Protein AF-A0A842WWB3-F1 (afdb_monomer)

Secondary structure (DSSP, 8-state):
---------TT--EEEHHHHSTTGGG-S----GGGGG-TT--EEEEE--TT------GGGGG-TT--EEEEE--TT------GGGGG-TT--EEEEE--TT------GGGGG-TT--EEEEE--TT------GGGGG-TT--EEEEE-S-SSS-EE-GGGGG-TT--EEEEES-EEEEGGGGGSGGGGSTT---SEEEPPSSHHHHHHHHHHHHHHHHHHSS----HHHHHHHHHHHHHHTT-GGG---SS-THHHHTTSPP-S-HHHHHHHHHHHHHHHHHHHHHTT---TT--HHHHTTSGGGGGHHHHHHHHHHHHHT-EEEEEEESS---TT--PEEEEE-HHHHTSHHHHHHHHHTT--SEEEHHHHHHHHHHHHHTT---EEESS-B--S---HHHHHHHHH--

Foldseek 3Di:
DEDDDDDQDLADQEEAQVPPDPPLLPDQDYDPQVCLSHLNHAEYHAENNCNHQADDCLSVLSNQNHAYYAYENPQNHAEYDPQSLLSNLNHAEYHAEQNQNHAEDDCQSCLSNLNHAYYYHYNNANHDADDCLSCLSNLNHAEDAEEYNDQPDAYEPASCLSNQNHQAYAYHHEYEYALLCLLANNCVDPRHDYPYHAAHPCPLVCCLPPWPVSSLVSNVPDDDDDQLSQQVSVCSVCSNLVNNLLFTAQDHLSVQLVPDDIDSRPVSSSVSSVVSSLVRSLVCLVVQAALASNHQVVCCVPPNVVCNVSSVVSLQLQAQVKEKAWDWPPPDPDVPRDTWIKIQLLLLLRGRVSVVQCVVVVHDRIDTPVRVVSVQVSQVVVPHGHHYDNDTDHSHDHDPSSSVNSNVVD

Structure (mmCIF, N/CA/C/O backbone):
data_AF-A0A842WWB3-F1
#
_entry.id   AF-A0A842WWB3-F1
#
loop_
_atom_site.group_PDB
_atom_site.id
_atom_site.type_symbol
_atom_site.label_atom_id
_atom_site.label_alt_id
_atom_site.label_comp_id
_atom_site.label_asym_id
_atom_site.label_entity_id
_atom_site.label_seq_id
_atom_site.pdbx_PDB_ins_code
_atom_site.Cartn_x
_atom_site.Cartn_y
_atom_site.Cartn_z
_atom_site.occupancy
_atom_site.B_iso_or_equiv
_atom_site.auth_seq_id
_atom_site.auth_comp_id
_atom_site.auth_asym_id
_atom_site.auth_atom_id
_atom_site.pdbx_PDB_model_num
ATOM 1 N N . MET A 1 1 ? 30.334 16.492 -33.656 1.00 49.59 1 MET A N 1
ATOM 2 C CA . MET A 1 1 ? 31.338 15.531 -34.165 1.00 49.59 1 MET A CA 1
ATOM 3 C C . MET A 1 1 ? 30.666 14.168 -34.276 1.00 49.59 1 MET A C 1
ATOM 5 O O . MET A 1 1 ? 30.105 13.738 -33.279 1.00 49.59 1 MET A O 1
ATOM 9 N N . LYS A 1 2 ? 30.642 13.533 -35.459 1.00 51.22 2 LYS A N 1
ATOM 10 C CA . LYS A 1 2 ? 30.178 12.140 -35.612 1.00 51.22 2 LYS A CA 1
ATOM 11 C C . LYS A 1 2 ? 31.344 11.214 -35.270 1.00 51.22 2 LYS A C 1
ATOM 13 O O . LYS A 1 2 ? 32.418 11.379 -35.843 1.00 51.22 2 LYS A O 1
ATOM 18 N N . LEU A 1 3 ? 31.161 10.295 -34.326 1.00 50.97 3 LEU A N 1
ATOM 19 C CA . LEU A 1 3 ? 32.187 9.314 -33.966 1.00 50.97 3 LEU A CA 1
ATOM 20 C C . LEU A 1 3 ? 31.995 8.021 -34.765 1.00 50.97 3 LEU A C 1
ATOM 22 O O . LEU A 1 3 ? 30.925 7.423 -34.727 1.00 50.97 3 LEU A O 1
ATOM 26 N N . LEU A 1 4 ? 33.054 7.575 -35.445 1.00 48.91 4 LEU A N 1
ATOM 27 C CA . LEU A 1 4 ? 33.167 6.245 -36.044 1.00 48.91 4 LEU A CA 1
ATOM 28 C C . LEU A 1 4 ? 34.196 5.457 -35.228 1.00 48.91 4 LEU A C 1
ATOM 30 O O . LEU A 1 4 ? 35.372 5.816 -35.202 1.00 48.91 4 LEU A O 1
ATOM 34 N N . PHE A 1 5 ? 33.754 4.413 -34.524 1.00 54.88 5 PHE A N 1
ATOM 35 C CA . PHE A 1 5 ? 34.625 3.597 -33.674 1.00 54.88 5 PHE A CA 1
ATOM 36 C C . PHE A 1 5 ? 35.204 2.406 -34.452 1.00 54.88 5 PHE A C 1
ATOM 38 O O . PHE A 1 5 ? 34.473 1.641 -35.090 1.00 54.88 5 PHE A O 1
ATOM 45 N N . VAL A 1 6 ? 36.520 2.214 -34.350 1.00 46.88 6 VAL A N 1
ATOM 46 C CA . VAL A 1 6 ? 37.240 1.038 -34.856 1.00 46.88 6 VAL A CA 1
ATOM 47 C C . VAL A 1 6 ? 38.100 0.487 -33.719 1.00 46.88 6 VAL A C 1
ATOM 49 O O . VAL A 1 6 ? 39.247 0.881 -33.556 1.00 46.88 6 VAL A O 1
ATOM 52 N N . THR A 1 7 ? 37.554 -0.423 -32.912 1.00 49.94 7 THR A N 1
ATOM 53 C CA . THR A 1 7 ? 38.369 -1.299 -32.054 1.00 49.94 7 THR A CA 1
ATOM 54 C C . THR A 1 7 ? 37.935 -2.751 -32.240 1.00 49.94 7 THR A C 1
ATOM 56 O O . THR A 1 7 ? 36.745 -3.058 -32.317 1.00 49.94 7 THR A O 1
ATOM 59 N N . SER A 1 8 ? 38.923 -3.636 -32.385 1.00 49.69 8 SER A N 1
ATOM 60 C CA . SER A 1 8 ? 38.818 -5.020 -32.874 1.00 49.69 8 SER A CA 1
ATOM 61 C C . SER A 1 8 ? 38.555 -6.076 -31.791 1.00 49.69 8 SER A C 1
ATOM 63 O O . SER A 1 8 ? 38.727 -7.263 -32.046 1.00 49.69 8 SER A O 1
ATOM 65 N N . GLN A 1 9 ? 38.158 -5.686 -30.579 1.00 57.62 9 GLN A N 1
ATOM 66 C CA . GLN A 1 9 ? 38.009 -6.638 -29.473 1.00 57.62 9 GLN A CA 1
ATOM 67 C C . GLN A 1 9 ? 36.599 -7.246 -29.435 1.00 57.62 9 GLN A C 1
ATOM 69 O O . GLN A 1 9 ? 35.679 -6.657 -28.873 1.00 57.62 9 GLN A O 1
ATOM 74 N N . SER A 1 10 ? 36.437 -8.438 -30.015 1.00 63.66 10 SER A N 1
ATOM 75 C CA . SER A 1 10 ? 35.185 -9.221 -30.032 1.00 63.66 10 SER A CA 1
ATOM 76 C C . SER A 1 10 ? 34.648 -9.600 -28.643 1.00 63.66 10 SER A C 1
ATOM 78 O O . SER A 1 10 ? 33.465 -9.909 -28.507 1.00 63.66 10 SER A O 1
ATOM 80 N N . ASP A 1 11 ? 35.492 -9.543 -27.610 1.00 76.50 11 ASP A N 1
ATOM 81 C CA . ASP A 1 11 ? 35.176 -10.016 -26.253 1.00 76.50 11 ASP A CA 1
ATOM 82 C C . ASP A 1 11 ? 34.609 -8.936 -25.329 1.00 76.50 11 ASP A C 1
ATOM 84 O O . ASP A 1 11 ? 34.387 -9.171 -24.139 1.00 76.50 11 ASP A O 1
ATOM 88 N N . ARG A 1 12 ? 34.347 -7.736 -25.851 1.00 85.62 12 ARG A N 1
ATOM 89 C CA . ARG A 1 12 ? 33.809 -6.645 -25.044 1.00 85.62 12 ARG A CA 1
ATOM 90 C C . ARG A 1 12 ? 32.434 -7.006 -24.478 1.00 85.62 12 ARG A C 1
ATOM 92 O O . ARG A 1 12 ? 31.481 -7.260 -25.211 1.00 85.62 12 ARG A O 1
ATOM 99 N N . THR A 1 13 ? 32.331 -6.962 -23.155 1.00 91.94 13 THR A N 1
ATOM 100 C CA . THR A 1 13 ? 31.094 -7.242 -22.411 1.00 91.94 13 THR A CA 1
ATOM 101 C C . THR A 1 13 ? 30.394 -5.972 -21.923 1.00 91.94 13 THR A C 1
ATOM 103 O O . THR A 1 13 ? 29.195 -5.997 -21.665 1.00 91.94 13 THR A O 1
ATOM 106 N N . HIS A 1 14 ? 31.105 -4.843 -21.848 1.00 94.25 14 HIS A N 1
ATOM 107 C CA . HIS A 1 14 ? 30.579 -3.582 -21.325 1.00 94.25 14 HIS A CA 1
ATOM 108 C C . HIS A 1 14 ? 30.906 -2.419 -22.266 1.00 94.25 14 HIS A C 1
ATOM 110 O O . HIS A 1 14 ? 32.024 -2.314 -22.774 1.00 94.25 14 HIS A O 1
ATOM 116 N N . PHE A 1 15 ? 29.937 -1.534 -22.475 1.00 93.50 15 PHE A N 1
ATOM 117 C CA . PHE A 1 15 ? 30.124 -0.243 -23.129 1.00 93.50 15 PHE A CA 1
ATOM 118 C C . PHE A 1 15 ? 29.582 0.864 -22.228 1.00 93.50 15 PHE A C 1
ATOM 120 O O . PHE A 1 15 ? 28.485 0.735 -21.688 1.00 93.50 15 PHE A O 1
ATOM 127 N N . ASN A 1 16 ? 30.337 1.942 -22.076 1.00 92.38 16 ASN A N 1
ATOM 128 C CA . ASN A 1 16 ? 29.988 3.129 -21.322 1.00 92.38 16 ASN A CA 1
ATOM 129 C C . ASN A 1 16 ? 30.448 4.379 -22.084 1.00 92.38 16 ASN A C 1
ATOM 131 O O . ASN A 1 16 ? 31.645 4.617 -22.238 1.00 92.38 16 ASN A O 1
ATOM 135 N N . LEU A 1 17 ? 29.492 5.188 -22.540 1.00 89.25 17 LEU A N 1
ATOM 136 C CA . LEU A 1 17 ? 29.758 6.384 -23.336 1.00 89.25 17 LEU A CA 1
ATOM 137 C C . LEU A 1 17 ? 30.769 7.327 -22.663 1.00 89.25 17 LEU A C 1
ATOM 139 O O . LEU A 1 17 ? 31.697 7.778 -23.335 1.00 89.25 17 LEU A O 1
ATOM 143 N N . SER A 1 18 ? 30.625 7.603 -21.362 1.00 86.75 18 SER A N 1
ATOM 144 C CA . SER A 1 18 ? 31.455 8.612 -20.694 1.00 86.75 18 SER A CA 1
ATOM 145 C C . SER A 1 18 ? 32.918 8.206 -20.527 1.00 86.75 18 SER A C 1
ATOM 147 O O . SER A 1 18 ? 33.799 9.067 -20.551 1.00 86.75 18 SER A O 1
ATOM 149 N N . THR A 1 19 ? 33.194 6.909 -20.375 1.00 86.31 19 THR A N 1
ATOM 150 C CA . THR A 1 19 ? 34.559 6.391 -20.192 1.00 86.31 19 THR A CA 1
ATOM 151 C C . THR A 1 19 ? 35.199 5.960 -21.500 1.00 86.31 19 THR A C 1
ATOM 153 O O . THR A 1 19 ? 36.412 6.065 -21.654 1.00 86.31 19 THR A O 1
ATOM 156 N N . ASP A 1 20 ? 34.396 5.486 -22.448 1.00 83.19 20 ASP A N 1
ATOM 157 C CA . ASP A 1 20 ? 34.904 4.839 -23.654 1.00 83.19 20 ASP A CA 1
ATOM 158 C C . ASP A 1 20 ? 35.022 5.806 -24.836 1.00 83.19 20 ASP A C 1
ATOM 160 O O . ASP A 1 20 ? 35.656 5.475 -25.841 1.00 83.19 20 ASP A O 1
ATOM 164 N N . ILE A 1 21 ? 34.427 7.000 -24.725 1.00 78.00 21 ILE A N 1
ATOM 165 C CA . ILE A 1 21 ? 34.521 8.062 -25.725 1.00 78.00 21 ILE A CA 1
ATOM 166 C C . ILE A 1 21 ? 35.074 9.358 -25.094 1.00 78.00 21 ILE A C 1
ATOM 168 O O . ILE A 1 21 ? 34.416 9.990 -24.258 1.00 78.00 21 ILE A O 1
ATOM 172 N N . PRO A 1 22 ? 36.266 9.816 -25.526 1.00 73.31 22 PRO A N 1
ATOM 173 C CA . PRO A 1 22 ? 36.809 11.115 -25.134 1.00 73.31 22 PRO A CA 1
ATOM 174 C C . PRO A 1 22 ? 35.916 12.278 -25.597 1.00 73.31 22 PRO A C 1
ATOM 176 O O . PRO A 1 22 ? 35.365 12.236 -26.695 1.00 73.31 22 PRO A O 1
ATOM 179 N N . ARG A 1 23 ? 35.822 13.351 -24.794 1.00 70.31 23 ARG A N 1
ATOM 180 C CA . ARG A 1 23 ? 35.038 14.576 -25.097 1.00 70.31 23 ARG A CA 1
ATOM 181 C C . ARG A 1 23 ? 33.549 14.318 -25.409 1.00 70.31 23 ARG A C 1
ATOM 183 O O . ARG A 1 23 ? 32.941 15.016 -26.219 1.00 70.31 23 ARG A O 1
ATOM 190 N N . HIS A 1 24 ? 32.944 13.331 -24.747 1.00 70.12 24 HIS A N 1
ATOM 191 C CA . HIS A 1 24 ? 31.550 12.924 -24.960 1.00 70.12 24 HIS A CA 1
ATOM 192 C C . HIS A 1 24 ? 30.506 14.029 -24.696 1.00 70.12 24 HIS A C 1
ATOM 194 O O . HIS A 1 24 ? 29.430 14.002 -25.292 1.00 70.12 24 HIS A O 1
ATOM 200 N N . THR A 1 25 ? 30.835 15.040 -23.887 1.00 71.25 25 THR A N 1
ATOM 201 C CA . THR A 1 25 ? 29.953 16.180 -23.572 1.00 71.25 25 THR A CA 1
ATOM 202 C C . THR A 1 25 ? 29.683 17.104 -24.769 1.00 71.25 25 THR A C 1
ATOM 204 O O . THR A 1 25 ? 28.706 17.854 -24.774 1.00 71.25 25 THR A O 1
ATOM 207 N N . GLU A 1 26 ? 30.501 17.040 -25.826 1.00 78.56 26 GLU A N 1
ATOM 208 C CA . GLU A 1 26 ? 30.312 17.823 -27.057 1.00 78.56 26 GLU A CA 1
ATOM 209 C C . GLU A 1 26 ? 29.525 17.071 -28.145 1.00 78.56 26 GLU A C 1
ATOM 211 O O . GLU A 1 26 ? 29.230 17.631 -29.208 1.00 78.56 26 GLU A O 1
ATOM 216 N N . ILE A 1 27 ? 29.180 15.801 -27.911 1.00 80.31 27 ILE A N 1
ATOM 217 C CA . ILE A 1 27 ? 28.522 14.953 -28.906 1.00 80.31 27 ILE A CA 1
ATOM 218 C C . ILE A 1 27 ? 27.040 15.325 -29.012 1.00 80.31 27 ILE A C 1
ATOM 220 O O . ILE A 1 27 ? 26.298 15.309 -28.035 1.00 80.31 27 ILE A O 1
ATOM 224 N N . ILE A 1 28 ? 26.611 15.634 -30.238 1.00 83.62 28 ILE A N 1
ATOM 225 C CA . ILE A 1 28 ? 25.214 15.952 -30.585 1.00 83.62 28 ILE A CA 1
ATOM 226 C C . ILE A 1 28 ? 24.466 14.767 -31.214 1.00 83.62 28 ILE A C 1
ATOM 228 O O . ILE A 1 28 ? 23.240 14.710 -31.149 1.00 83.62 28 ILE A O 1
ATOM 232 N N . GLU A 1 29 ? 25.210 13.822 -31.793 1.00 84.12 29 GLU A N 1
ATOM 233 C CA . GLU A 1 29 ? 24.719 12.613 -32.456 1.00 84.12 29 GLU A CA 1
ATOM 234 C C . GLU A 1 29 ? 25.719 11.474 -32.237 1.00 84.12 29 GLU A C 1
ATOM 236 O O . GLU A 1 29 ? 26.930 11.681 -32.359 1.00 84.12 29 GLU A O 1
ATOM 241 N N . ILE A 1 30 ? 25.218 10.269 -31.971 1.00 85.62 30 ILE A N 1
ATOM 242 C CA . ILE A 1 30 ? 26.024 9.054 -31.842 1.00 85.62 30 ILE A CA 1
ATOM 243 C C . ILE A 1 30 ? 25.404 7.922 -32.660 1.00 85.62 30 ILE A C 1
ATOM 245 O O . ILE A 1 30 ? 24.203 7.676 -32.576 1.00 85.62 30 ILE A O 1
ATOM 249 N N . ASP A 1 31 ? 26.234 7.223 -33.432 1.00 87.44 31 ASP A N 1
ATOM 250 C CA . ASP A 1 31 ? 25.856 5.973 -34.088 1.00 87.44 31 ASP A CA 1
ATOM 251 C C . ASP A 1 31 ? 26.394 4.796 -33.268 1.00 87.44 31 ASP A C 1
ATOM 253 O O . ASP A 1 31 ? 27.605 4.605 -33.135 1.00 87.44 31 ASP A O 1
ATOM 257 N N . LEU A 1 32 ? 25.484 4.005 -32.701 1.00 89.69 32 LEU A N 1
ATOM 258 C CA . LEU A 1 32 ? 25.814 2.823 -31.906 1.00 89.69 32 LEU A CA 1
ATOM 259 C C . LEU A 1 32 ? 25.996 1.556 -32.758 1.00 89.69 32 LEU A C 1
ATOM 261 O O . LEU A 1 32 ? 26.225 0.479 -32.210 1.00 89.69 32 LEU A O 1
ATOM 265 N N . GLY A 1 33 ? 25.934 1.639 -34.091 1.00 89.12 33 GLY A N 1
ATOM 266 C CA . GLY A 1 33 ? 26.030 0.496 -35.004 1.00 89.12 33 GLY A CA 1
ATOM 267 C C . GLY A 1 33 ? 27.282 -0.369 -34.816 1.00 89.12 33 GLY A C 1
ATOM 268 O O . GLY A 1 33 ? 27.246 -1.571 -35.081 1.00 89.12 33 GLY A O 1
ATOM 269 N N . PHE A 1 34 ? 28.370 0.192 -34.278 1.00 86.00 34 PHE A N 1
ATOM 270 C CA . PHE A 1 34 ? 29.583 -0.561 -33.944 1.00 86.00 34 PHE A CA 1
ATOM 271 C C . PHE A 1 34 ? 29.370 -1.615 -32.842 1.00 86.00 34 PHE A C 1
ATOM 273 O O . PHE A 1 34 ? 30.107 -2.601 -32.814 1.00 86.00 34 PHE A O 1
ATOM 280 N N . LEU A 1 35 ? 28.346 -1.468 -31.988 1.00 89.62 35 LEU A N 1
ATOM 281 C CA . LEU A 1 35 ? 28.024 -2.436 -30.932 1.00 89.62 35 LEU A CA 1
ATOM 282 C C . LEU A 1 35 ? 27.656 -3.822 -31.485 1.00 89.62 35 LEU A C 1
ATOM 284 O O . LEU A 1 35 ? 27.828 -4.814 -30.780 1.00 89.62 35 LEU A O 1
ATOM 288 N N . ARG A 1 36 ? 27.256 -3.927 -32.764 1.00 86.31 36 ARG A N 1
ATOM 289 C CA . ARG A 1 36 ? 27.010 -5.217 -33.448 1.00 86.31 36 ARG A CA 1
ATOM 290 C C . ARG A 1 36 ? 28.225 -6.144 -33.445 1.00 86.31 36 ARG A C 1
ATOM 292 O O . ARG A 1 36 ? 28.071 -7.352 -33.575 1.00 86.31 36 ARG A O 1
ATOM 299 N N . LYS A 1 37 ? 29.431 -5.587 -33.307 1.00 87.19 37 LYS A N 1
ATOM 300 C CA . LYS A 1 37 ? 30.691 -6.344 -33.288 1.00 87.19 37 LYS A CA 1
ATOM 301 C C . LYS A 1 37 ? 30.964 -7.027 -31.943 1.00 87.19 37 LYS A C 1
ATOM 303 O O . LYS A 1 37 ? 31.919 -7.793 -31.853 1.00 87.19 37 LYS A O 1
ATOM 308 N N . TYR A 1 38 ? 30.153 -6.765 -30.915 1.00 89.00 38 TYR A N 1
ATOM 309 C CA . TYR A 1 38 ? 30.335 -7.280 -29.558 1.00 89.00 38 TYR A CA 1
ATOM 310 C C . TYR A 1 38 ? 29.206 -8.265 -29.193 1.00 89.00 38 TYR A C 1
ATOM 312 O O . TYR A 1 38 ? 28.258 -7.902 -28.494 1.00 89.00 38 TYR A O 1
ATOM 320 N N . PRO A 1 39 ? 29.268 -9.534 -29.645 1.00 86.44 39 PRO A N 1
ATOM 321 C CA . PRO A 1 39 ? 28.204 -10.521 -29.411 1.00 86.44 39 PRO A CA 1
ATOM 322 C C . PRO A 1 39 ? 28.036 -10.902 -27.930 1.00 86.44 39 PRO A C 1
ATOM 324 O O . PRO A 1 39 ? 27.004 -11.448 -27.537 1.00 86.44 39 PRO A O 1
ATOM 327 N N . ASN A 1 40 ? 29.045 -10.615 -27.101 1.00 91.31 40 ASN A N 1
ATOM 328 C CA . ASN A 1 40 ? 29.052 -10.885 -25.664 1.00 91.31 40 ASN A CA 1
ATOM 329 C C . ASN A 1 40 ? 28.679 -9.669 -24.803 1.00 91.31 40 ASN A C 1
ATOM 331 O O . ASN A 1 40 ? 28.836 -9.725 -23.586 1.00 91.31 40 ASN A O 1
ATOM 335 N N . LEU A 1 41 ? 28.173 -8.588 -25.403 1.00 94.56 41 LEU A N 1
ATOM 336 C CA . LEU A 1 41 ? 27.797 -7.374 -24.684 1.00 94.56 41 LEU A CA 1
ATOM 337 C C . LEU A 1 41 ? 26.661 -7.654 -23.686 1.00 94.56 41 LEU A C 1
ATOM 339 O O . LEU A 1 41 ? 25.559 -8.045 -24.070 1.00 94.56 41 LEU A O 1
ATOM 343 N N . THR A 1 42 ? 26.939 -7.452 -22.400 1.00 97.06 42 THR A N 1
ATOM 344 C CA . THR A 1 42 ? 26.002 -7.649 -21.286 1.00 97.06 42 THR A CA 1
ATOM 345 C C . THR A 1 42 ? 25.557 -6.340 -20.651 1.00 97.06 42 THR A C 1
ATOM 347 O O . THR A 1 42 ? 24.501 -6.314 -20.019 1.00 97.06 42 THR A O 1
ATOM 350 N N . SER A 1 43 ? 26.314 -5.255 -20.817 1.00 97.69 43 SER A N 1
ATOM 351 C CA . SER A 1 43 ? 25.996 -3.960 -20.219 1.00 97.69 43 SER A CA 1
ATOM 352 C C . SER A 1 43 ? 26.268 -2.814 -21.182 1.00 97.69 43 SER A C 1
ATOM 354 O O . SER A 1 43 ? 27.360 -2.701 -21.738 1.00 97.69 43 SER A O 1
ATOM 356 N N . VAL A 1 44 ? 25.297 -1.917 -21.308 1.00 97.44 44 VAL A N 1
ATOM 357 C CA . VAL A 1 44 ? 25.409 -0.675 -22.075 1.00 97.44 44 VAL A CA 1
ATOM 358 C C . VAL A 1 44 ? 25.021 0.491 -21.178 1.00 97.44 44 VAL A C 1
ATOM 360 O O . VAL A 1 44 ? 23.940 0.496 -20.598 1.00 97.44 44 VAL A O 1
ATOM 363 N N . LYS A 1 45 ? 25.906 1.479 -21.072 1.00 96.12 45 LYS A N 1
ATOM 364 C CA . LYS A 1 45 ? 25.664 2.750 -20.397 1.00 96.12 45 LYS A CA 1
ATOM 365 C C . LYS A 1 45 ? 25.845 3.887 -21.391 1.00 96.12 45 LYS A C 1
ATOM 367 O O . LYS A 1 45 ? 26.892 4.016 -22.022 1.00 96.12 45 LYS A O 1
ATOM 372 N N . ILE A 1 46 ? 24.815 4.700 -21.546 1.00 93.62 46 ILE A N 1
ATOM 373 C CA . ILE A 1 46 ? 24.812 5.876 -22.409 1.00 93.62 46 ILE A CA 1
ATOM 374 C C . ILE A 1 46 ? 24.528 7.054 -21.493 1.00 93.62 46 ILE A C 1
ATOM 376 O O . ILE A 1 46 ? 23.379 7.341 -21.170 1.00 93.62 46 ILE A O 1
ATOM 380 N N . ASN A 1 47 ? 25.597 7.682 -21.017 1.00 90.62 47 ASN A N 1
ATOM 381 C CA . ASN A 1 47 ? 25.545 8.733 -20.015 1.00 90.62 47 ASN A CA 1
ATOM 382 C C . ASN A 1 47 ? 26.353 9.970 -20.426 1.00 90.62 47 ASN A C 1
ATOM 384 O O . ASN A 1 47 ? 27.201 9.909 -21.316 1.00 90.62 47 ASN A O 1
ATOM 388 N N . HIS A 1 48 ? 26.072 11.100 -19.774 1.00 83.31 48 HIS A N 1
ATOM 389 C CA . HIS A 1 48 ? 26.776 12.379 -19.959 1.00 83.31 48 HIS A CA 1
ATOM 390 C C . HIS A 1 48 ? 26.791 12.910 -21.410 1.00 83.31 48 HIS A C 1
ATOM 392 O O . HIS A 1 48 ? 27.595 13.768 -21.770 1.00 83.31 48 HIS A O 1
ATOM 398 N N . GLY A 1 49 ? 25.870 12.443 -22.256 1.00 82.94 49 GLY A N 1
ATOM 399 C CA . GLY A 1 49 ? 25.629 12.976 -23.596 1.00 82.94 49 GLY A CA 1
ATOM 400 C C . GLY A 1 49 ? 24.674 14.166 -23.559 1.00 82.94 49 GLY A C 1
ATOM 401 O O . GLY A 1 49 ? 23.632 14.137 -24.206 1.00 82.94 49 GLY A O 1
ATOM 402 N N . GLU A 1 50 ? 24.996 15.206 -22.789 1.00 86.12 50 GLU A N 1
ATOM 403 C CA . GLU A 1 50 ? 24.087 16.322 -22.462 1.00 86.12 50 GLU A CA 1
ATOM 404 C C . GLU A 1 50 ? 23.487 17.014 -23.700 1.00 86.12 50 GLU A C 1
ATOM 406 O O . GLU A 1 50 ? 22.369 17.537 -23.655 1.00 86.12 50 GLU A O 1
ATOM 411 N N . ARG A 1 51 ? 24.221 16.992 -24.820 1.00 87.75 51 ARG A N 1
ATOM 412 C CA . ARG A 1 51 ? 23.846 17.601 -26.104 1.00 87.75 51 ARG A CA 1
ATOM 413 C C . ARG A 1 51 ? 23.232 16.621 -27.113 1.00 87.75 51 ARG A C 1
ATOM 415 O O . ARG A 1 51 ? 22.821 17.070 -28.186 1.00 87.75 51 ARG A O 1
ATOM 422 N N . LEU A 1 52 ? 23.140 15.326 -26.794 1.00 88.94 52 LEU A N 1
ATOM 423 C CA . LEU A 1 52 ? 22.488 14.330 -27.647 1.00 88.94 52 LEU A CA 1
ATOM 424 C C . LEU A 1 52 ? 20.994 14.643 -27.744 1.00 88.94 52 LEU A C 1
ATOM 426 O O . LEU A 1 52 ? 20.274 14.625 -26.746 1.00 88.94 52 LEU A O 1
ATOM 430 N N . LYS A 1 53 ? 20.525 14.939 -28.958 1.00 89.56 53 LYS A N 1
ATOM 431 C CA . LYS A 1 53 ? 19.102 15.222 -29.222 1.00 89.56 53 LYS A CA 1
ATOM 432 C C . LYS A 1 53 ? 18.307 13.976 -29.592 1.00 89.56 53 LYS A C 1
ATOM 434 O O . LYS A 1 53 ? 17.090 13.970 -29.444 1.00 89.56 53 LYS A O 1
ATOM 439 N N . GLN A 1 54 ? 18.997 12.962 -30.105 1.00 90.31 54 GLN A N 1
ATOM 440 C CA . GLN A 1 54 ? 18.436 11.707 -30.586 1.00 90.31 54 GLN A CA 1
ATOM 441 C C . GLN A 1 54 ? 19.352 10.559 -30.175 1.00 90.31 54 GLN A C 1
ATOM 443 O O . GLN A 1 54 ? 20.572 10.725 -30.087 1.00 90.31 54 GLN A O 1
ATOM 448 N N . LEU A 1 55 ? 18.752 9.394 -29.950 1.00 92.50 55 LEU A N 1
ATOM 449 C CA . LEU A 1 55 ? 19.460 8.170 -29.617 1.00 92.50 55 LEU A CA 1
ATOM 450 C C . LEU A 1 55 ? 18.761 6.977 -30.270 1.00 92.50 55 LEU A C 1
ATOM 452 O O . LEU A 1 55 ? 17.627 6.653 -29.930 1.00 92.50 55 LEU A O 1
ATOM 456 N N . ASP A 1 56 ? 19.449 6.323 -31.202 1.00 93.81 56 ASP A N 1
ATOM 457 C CA . ASP A 1 56 ? 18.939 5.135 -31.884 1.00 93.81 56 ASP A CA 1
ATOM 458 C C . ASP A 1 56 ? 19.397 3.857 -31.169 1.00 93.81 56 ASP A C 1
ATOM 460 O O . ASP A 1 56 ? 20.580 3.506 -31.172 1.00 93.81 56 ASP A O 1
ATOM 464 N N . LEU A 1 57 ? 18.444 3.141 -30.569 1.00 95.56 57 LEU A N 1
ATOM 465 C CA . LEU A 1 57 ? 18.692 1.896 -29.843 1.00 95.56 57 LEU A CA 1
ATOM 466 C C . LEU A 1 57 ? 18.560 0.633 -30.709 1.00 95.56 57 LEU A C 1
ATOM 468 O O . LEU A 1 57 ? 18.739 -0.463 -30.181 1.00 95.56 57 LEU A O 1
ATOM 472 N N . ARG A 1 58 ? 18.267 0.724 -32.018 1.00 95.69 58 ARG A N 1
ATOM 473 C CA . ARG A 1 58 ? 17.976 -0.452 -32.877 1.00 95.69 58 ARG A CA 1
ATOM 474 C C . ARG A 1 58 ? 19.051 -1.532 -32.826 1.00 95.69 58 ARG A C 1
ATOM 476 O O . ARG A 1 58 ? 18.743 -2.717 -32.911 1.00 95.69 58 ARG A O 1
ATOM 483 N N . VAL A 1 59 ? 20.312 -1.137 -32.666 1.00 93.69 59 VAL A N 1
ATOM 484 C CA . VAL A 1 59 ? 21.431 -2.076 -32.524 1.00 93.69 59 VAL A CA 1
ATOM 485 C C . VAL A 1 59 ? 21.315 -2.971 -31.286 1.00 93.69 59 VAL A C 1
ATOM 487 O O . VAL A 1 59 ? 21.720 -4.130 -31.342 1.00 93.69 59 VAL A O 1
ATOM 490 N N . LEU A 1 60 ? 20.730 -2.474 -30.192 1.00 94.75 60 LEU A N 1
ATOM 491 C CA . LEU A 1 60 ? 20.644 -3.204 -28.929 1.00 94.75 60 LEU A CA 1
ATOM 492 C C . LEU A 1 60 ? 19.740 -4.433 -29.030 1.00 94.75 60 LEU A C 1
ATOM 494 O O . LEU A 1 60 ? 20.033 -5.431 -28.381 1.00 94.75 60 LEU A O 1
ATOM 498 N N . GLY A 1 61 ? 18.732 -4.428 -29.911 1.00 92.62 61 GLY A N 1
ATOM 499 C CA . GLY A 1 61 ? 17.884 -5.604 -30.152 1.00 92.62 61 GLY A CA 1
ATOM 500 C C . GLY A 1 61 ? 18.646 -6.823 -30.702 1.00 92.62 61 GLY A C 1
ATOM 501 O O . GLY A 1 61 ? 18.169 -7.958 -30.629 1.00 92.62 61 GLY A O 1
ATOM 502 N N . GLN A 1 62 ? 19.862 -6.619 -31.222 1.00 91.50 62 GLN A N 1
ATOM 503 C CA . GLN A 1 62 ? 20.760 -7.691 -31.668 1.00 91.50 62 GLN A CA 1
ATOM 504 C C . GLN A 1 62 ? 21.693 -8.182 -30.549 1.00 91.50 62 GLN A C 1
ATOM 506 O O . GLN A 1 62 ? 22.241 -9.281 -30.640 1.00 91.50 62 GLN A O 1
ATOM 511 N N . CYS A 1 63 ? 21.851 -7.420 -29.464 1.00 92.19 63 CYS A N 1
ATOM 512 C CA . CYS A 1 63 ? 22.671 -7.781 -28.311 1.00 92.19 63 CYS A CA 1
ATOM 513 C C . CYS A 1 63 ? 21.917 -8.770 -27.403 1.00 92.19 63 CYS A C 1
ATOM 515 O O . CYS A 1 63 ? 21.485 -8.427 -26.306 1.00 92.19 63 CYS A O 1
ATOM 517 N N . LYS A 1 64 ? 21.767 -10.030 -27.833 1.00 91.62 64 LYS A N 1
ATOM 518 C CA . LYS A 1 64 ? 20.938 -11.044 -27.138 1.00 91.62 64 LYS A CA 1
ATOM 519 C C . LYS A 1 64 ? 21.381 -11.381 -25.703 1.00 91.62 64 LYS A C 1
ATOM 521 O O . LYS A 1 64 ? 20.596 -11.936 -24.935 1.00 91.62 64 LYS A O 1
ATOM 526 N N . LYS A 1 65 ? 22.615 -11.030 -25.323 1.00 95.56 65 LYS A N 1
ATOM 527 C CA . LYS A 1 65 ? 23.162 -11.186 -23.963 1.00 95.56 65 LYS A CA 1
ATOM 528 C C . LYS A 1 65 ? 23.061 -9.918 -23.105 1.00 95.56 65 LYS A C 1
ATOM 530 O O . LYS A 1 65 ? 23.533 -9.944 -21.968 1.00 95.56 65 LYS A O 1
ATOM 535 N N . LEU A 1 66 ? 22.456 -8.838 -23.607 1.00 97.44 66 LEU A N 1
ATOM 536 C CA . LEU A 1 66 ? 22.311 -7.581 -22.878 1.00 97.44 66 LEU A CA 1
ATOM 537 C C . LEU A 1 66 ? 21.453 -7.797 -21.627 1.00 97.44 66 LEU A C 1
ATOM 539 O O . LEU A 1 66 ? 20.284 -8.158 -21.720 1.00 97.44 66 LEU A O 1
ATOM 543 N N . LYS A 1 67 ? 22.055 -7.571 -20.460 1.00 98.44 67 LYS A N 1
ATOM 544 C CA . LYS A 1 67 ? 21.424 -7.683 -19.139 1.00 98.44 67 LYS A CA 1
ATOM 545 C C . LYS A 1 67 ? 21.150 -6.324 -18.516 1.00 98.44 67 LYS A C 1
ATOM 547 O O . LYS A 1 67 ? 20.200 -6.203 -17.751 1.00 98.44 67 LYS A O 1
ATOM 552 N N . LYS A 1 68 ? 21.973 -5.317 -18.813 1.00 98.69 68 LYS A N 1
ATOM 553 C CA . LYS A 1 68 ? 21.892 -3.995 -18.189 1.00 98.69 68 LYS A CA 1
ATOM 554 C C . LYS A 1 68 ? 21.908 -2.897 -19.237 1.00 98.69 68 LYS A C 1
ATOM 556 O O . LYS A 1 68 ? 22.824 -2.846 -20.060 1.00 98.69 68 LYS A O 1
ATOM 561 N N . LEU A 1 69 ? 20.929 -2.008 -19.168 1.00 98.44 69 LEU A N 1
ATOM 562 C CA . LEU A 1 69 ? 20.894 -0.783 -19.951 1.00 98.44 69 LEU A CA 1
ATOM 563 C C . LEU A 1 69 ? 20.714 0.408 -19.015 1.00 98.44 69 LEU A C 1
ATOM 565 O O . LEU A 1 69 ? 19.758 0.464 -18.247 1.00 98.44 69 LEU A O 1
ATOM 569 N N . GLU A 1 70 ? 21.622 1.368 -19.103 1.00 98.19 70 GLU A N 1
ATOM 570 C CA . GLU A 1 70 ? 21.515 2.650 -18.417 1.00 98.19 70 GLU A CA 1
ATOM 571 C C . GLU A 1 70 ? 21.568 3.773 -19.448 1.00 98.19 70 GLU A C 1
ATOM 573 O O . GLU A 1 70 ? 22.491 3.835 -20.260 1.00 98.19 70 GLU A O 1
ATOM 578 N N . ILE A 1 71 ? 20.581 4.660 -19.412 1.00 96.75 71 ILE A N 1
ATOM 579 C CA . ILE A 1 71 ? 20.519 5.869 -20.228 1.00 96.75 71 ILE A CA 1
ATOM 580 C C . ILE A 1 71 ? 20.336 7.039 -19.270 1.00 96.75 71 ILE A C 1
ATOM 582 O O . ILE A 1 71 ? 19.284 7.172 -18.637 1.00 96.75 71 ILE A O 1
ATOM 586 N N . SER A 1 72 ? 21.372 7.861 -19.116 1.00 95.19 72 SER A N 1
ATOM 587 C CA . SER A 1 72 ? 21.359 8.915 -18.108 1.00 95.19 72 SER A CA 1
ATOM 588 C C . SER A 1 72 ? 21.985 10.238 -18.534 1.00 95.19 72 SER A C 1
ATOM 590 O O . SER A 1 72 ? 22.830 10.299 -19.418 1.00 95.19 72 SER A O 1
ATOM 592 N N . HIS A 1 73 ? 21.568 11.339 -17.908 1.00 93.00 73 HIS A N 1
ATOM 593 C CA . HIS A 1 73 ? 22.136 12.673 -18.158 1.00 93.00 73 HIS A CA 1
ATOM 594 C C . HIS A 1 73 ? 22.085 13.116 -19.637 1.00 93.00 73 HIS A C 1
ATOM 596 O O . HIS A 1 73 ? 22.981 13.816 -20.113 1.00 93.00 73 HIS A O 1
ATOM 602 N N . LEU A 1 74 ? 21.045 12.726 -20.385 1.00 92.38 74 LEU A N 1
ATOM 603 C CA . LEU A 1 74 ? 20.817 13.191 -21.758 1.00 92.38 74 LEU A CA 1
ATOM 604 C C . LEU A 1 74 ? 19.824 14.359 -21.745 1.00 92.38 74 LEU A C 1
ATOM 606 O O . LEU A 1 74 ? 18.673 14.242 -22.162 1.00 92.38 74 LEU A O 1
ATOM 610 N N . TRP A 1 75 ? 20.255 15.508 -21.220 1.00 90.56 75 TRP A N 1
ATOM 611 C CA . TRP A 1 75 ? 19.379 16.661 -20.963 1.00 90.56 75 TRP A CA 1
ATOM 612 C C . TRP A 1 75 ? 18.694 17.231 -22.207 1.00 90.56 75 TRP A C 1
ATOM 614 O O . TRP A 1 75 ? 17.633 17.838 -22.079 1.00 90.56 75 TRP A O 1
ATOM 624 N N . SER A 1 76 ? 19.265 17.034 -23.398 1.00 91.00 76 SER A N 1
ATOM 625 C CA . SER A 1 76 ? 18.690 17.489 -24.674 1.00 91.00 76 SER A CA 1
ATOM 626 C C . SER A 1 76 ? 17.802 16.449 -25.374 1.00 91.00 76 SER A C 1
ATOM 628 O O . SER A 1 76 ? 17.204 16.771 -26.406 1.00 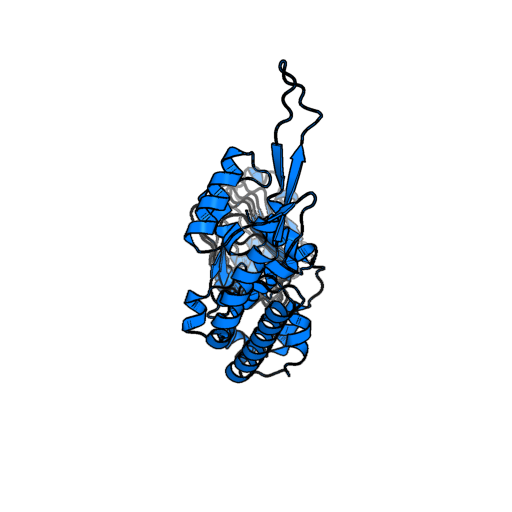91.00 76 SER A O 1
ATOM 630 N N . LEU A 1 77 ? 17.699 15.226 -24.840 1.00 92.38 77 LEU A N 1
ATOM 631 C CA . LEU A 1 77 ? 16.903 14.145 -25.417 1.00 92.38 77 LEU A CA 1
ATOM 632 C C . LEU A 1 77 ? 15.417 14.383 -25.127 1.00 92.38 77 LEU A C 1
ATOM 634 O O . LEU A 1 77 ? 15.005 14.448 -23.970 1.00 92.38 77 LEU A O 1
ATOM 638 N N . LYS A 1 78 ? 14.613 14.537 -26.182 1.00 92.25 78 LYS A N 1
ATOM 639 C CA . LYS A 1 78 ? 13.172 14.829 -26.063 1.00 92.25 78 LYS A CA 1
ATOM 640 C C . LYS A 1 78 ? 12.286 13.593 -26.152 1.00 92.25 78 LYS A C 1
ATOM 642 O O . LYS A 1 78 ? 11.200 13.585 -25.578 1.00 92.25 78 LYS A O 1
ATOM 647 N N . GLU A 1 79 ? 12.757 12.587 -26.874 1.00 93.38 79 GLU A N 1
ATOM 648 C CA . GLU A 1 79 ? 12.048 11.354 -27.189 1.00 93.38 79 GLU A CA 1
ATOM 649 C C . GLU A 1 79 ? 13.048 10.203 -27.291 1.00 93.38 79 GLU A C 1
ATOM 651 O O . GLU A 1 79 ? 14.214 10.405 -27.643 1.00 93.38 79 GLU A O 1
ATOM 656 N N . ILE A 1 80 ? 12.590 8.993 -26.990 1.00 95.00 80 ILE A N 1
ATOM 657 C CA . ILE A 1 80 ? 13.352 7.766 -27.197 1.00 95.00 80 ILE A CA 1
ATOM 658 C C . ILE A 1 80 ? 12.387 6.612 -27.457 1.00 95.00 80 ILE A C 1
ATOM 660 O O . ILE A 1 80 ? 11.437 6.416 -26.701 1.00 95.00 80 ILE A O 1
ATOM 664 N N . SER A 1 81 ? 12.627 5.841 -28.519 1.00 96.88 81 SER A N 1
ATOM 665 C CA . SER A 1 81 ? 11.901 4.586 -28.735 1.00 96.88 81 SER A CA 1
ATO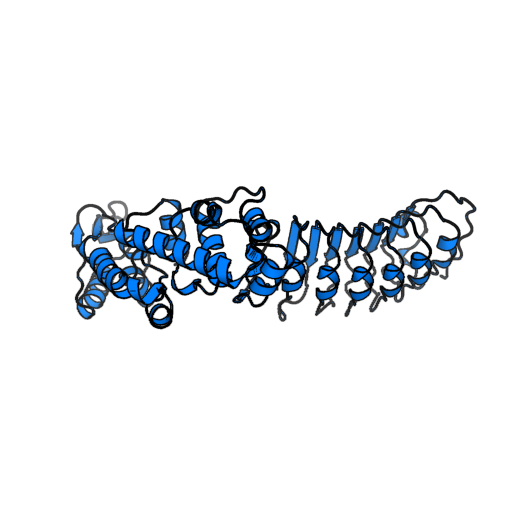M 666 C C . SER A 1 81 ? 12.600 3.453 -27.988 1.00 96.88 81 SER A C 1
ATOM 668 O O . SER A 1 81 ? 13.800 3.221 -28.161 1.00 96.88 81 SER A O 1
ATOM 670 N N . LEU A 1 82 ? 11.828 2.737 -27.168 1.00 97.75 82 LEU A N 1
ATOM 671 C CA . LEU A 1 82 ? 12.266 1.518 -26.491 1.00 97.75 82 LEU A CA 1
ATOM 672 C C . LEU A 1 82 ? 11.955 0.249 -27.297 1.00 97.75 82 LEU A C 1
ATOM 674 O O . LEU A 1 82 ? 12.275 -0.836 -26.820 1.00 97.75 82 LEU A O 1
ATOM 678 N N . ASP A 1 83 ? 11.367 0.342 -28.497 1.00 97.88 83 ASP A N 1
ATOM 679 C CA . ASP A 1 83 ? 10.946 -0.826 -29.293 1.00 97.88 83 ASP A CA 1
ATOM 680 C C . ASP A 1 83 ? 12.043 -1.890 -29.452 1.00 97.88 83 ASP A C 1
ATOM 682 O O . ASP A 1 83 ? 11.745 -3.075 -29.278 1.00 97.88 83 ASP A O 1
ATOM 686 N N . PRO A 1 84 ? 13.327 -1.528 -29.672 1.00 96.88 84 PRO A N 1
ATOM 687 C CA . PRO A 1 84 ? 14.405 -2.511 -29.762 1.00 96.88 84 PRO A CA 1
ATOM 688 C C . PRO A 1 84 ? 14.615 -3.344 -28.490 1.00 96.88 84 PRO A C 1
ATOM 690 O O . PRO A 1 84 ? 15.202 -4.419 -28.569 1.00 96.88 84 PRO A O 1
ATOM 693 N N . LEU A 1 85 ? 14.156 -2.881 -27.321 1.00 97.44 85 LEU A N 1
ATOM 694 C CA . LEU A 1 85 ? 14.272 -3.624 -26.062 1.00 97.44 85 LEU A CA 1
ATOM 695 C C . LEU A 1 85 ? 13.333 -4.830 -25.999 1.00 97.44 85 LEU A C 1
ATOM 697 O O . LEU A 1 85 ? 13.619 -5.763 -25.251 1.00 97.44 85 LEU A O 1
ATOM 701 N N . SER A 1 86 ? 12.284 -4.871 -26.826 1.00 96.88 86 SER A N 1
ATOM 702 C CA . SER A 1 86 ? 11.411 -6.049 -26.941 1.00 96.88 86 SER A CA 1
ATOM 703 C C . SER A 1 86 ? 12.171 -7.313 -27.374 1.00 96.88 86 SER A C 1
ATOM 705 O O . SER A 1 86 ? 11.799 -8.426 -27.008 1.00 96.88 86 SER A O 1
ATOM 707 N N . GLU A 1 87 ? 13.289 -7.129 -28.078 1.00 96.56 87 GLU A N 1
ATOM 708 C CA . GLU A 1 87 ? 14.196 -8.175 -28.554 1.00 96.56 87 GLU A CA 1
ATOM 709 C C . GLU A 1 87 ? 15.280 -8.570 -27.528 1.00 96.56 87 GLU A C 1
ATOM 711 O O . GLU A 1 87 ? 16.023 -9.539 -27.743 1.00 96.56 87 GLU A O 1
ATOM 716 N N . CYS A 1 88 ? 15.382 -7.833 -26.417 1.00 95.75 88 CYS A N 1
ATOM 717 C CA . CYS A 1 88 ? 16.364 -8.014 -25.346 1.00 95.75 88 CYS A CA 1
ATOM 718 C C . CYS A 1 88 ? 15.807 -8.917 -24.232 1.00 95.75 88 CYS A C 1
ATOM 720 O O . CYS A 1 88 ? 15.643 -8.494 -23.087 1.00 95.75 88 CYS A O 1
ATOM 722 N N . SER A 1 89 ? 15.531 -10.188 -24.539 1.00 93.31 89 SER A N 1
ATOM 723 C CA . SER A 1 89 ? 14.941 -11.146 -23.582 1.00 93.31 89 SER A CA 1
ATOM 724 C C . SER A 1 89 ? 15.789 -11.399 -22.322 1.00 93.31 89 SER A C 1
ATOM 726 O O . SER A 1 89 ? 15.258 -11.815 -21.291 1.00 93.31 89 SER A O 1
ATOM 728 N N . SER A 1 90 ? 17.099 -11.139 -22.386 1.00 97.06 90 SER A N 1
ATOM 729 C CA . SER A 1 90 ? 18.043 -11.266 -21.265 1.00 97.06 90 SER A CA 1
ATOM 730 C C . SER A 1 90 ? 18.104 -10.032 -20.357 1.00 97.06 90 SER A C 1
ATOM 732 O O . SER A 1 90 ? 18.847 -10.064 -19.374 1.00 97.06 90 SER A O 1
ATOM 734 N N . LEU A 1 91 ? 17.375 -8.953 -20.671 1.00 98.50 91 LEU A N 1
ATOM 735 C CA . LEU A 1 91 ? 17.440 -7.697 -19.925 1.00 98.50 91 LEU A CA 1
ATOM 736 C C . LEU A 1 91 ? 16.926 -7.895 -18.493 1.00 98.50 91 LEU A C 1
ATOM 738 O O . LEU A 1 91 ? 15.827 -8.401 -18.285 1.00 98.50 91 LEU A O 1
ATOM 742 N N . GLN A 1 92 ? 17.741 -7.495 -17.519 1.00 98.62 92 GLN A N 1
ATOM 743 C CA . GLN A 1 92 ? 17.497 -7.623 -16.078 1.00 98.62 92 GLN A CA 1
ATOM 744 C C . GLN A 1 92 ? 17.391 -6.262 -15.389 1.00 98.62 92 GLN A C 1
ATOM 746 O O . GLN A 1 92 ? 16.645 -6.119 -14.425 1.00 98.62 92 GLN A O 1
ATOM 751 N N . GLU A 1 93 ? 18.117 -5.259 -15.876 1.00 98.75 93 GLU A N 1
ATOM 752 C CA . GLU A 1 93 ? 18.168 -3.922 -15.288 1.00 98.75 93 GLU A CA 1
ATOM 753 C C . GLU A 1 93 ? 18.020 -2.874 -16.389 1.00 98.75 93 GLU A C 1
ATOM 755 O O . GLU A 1 93 ? 18.802 -2.857 -17.347 1.00 98.75 93 GLU A O 1
ATOM 760 N N . PHE A 1 94 ? 17.033 -1.993 -16.239 1.00 98.62 94 PHE A N 1
ATOM 761 C CA . PHE A 1 94 ? 16.880 -0.812 -17.078 1.00 98.62 94 PHE A CA 1
ATOM 762 C C . PHE A 1 94 ? 16.789 0.442 -16.212 1.00 98.62 94 PHE A C 1
ATOM 764 O O . PHE A 1 94 ? 15.940 0.546 -15.327 1.00 98.62 94 PHE A O 1
ATOM 771 N N . LYS A 1 95 ? 17.683 1.393 -16.480 1.00 98.44 95 LYS A N 1
ATOM 772 C CA . LYS A 1 95 ? 17.752 2.685 -15.803 1.00 98.44 95 LYS A CA 1
ATOM 773 C C . LYS A 1 95 ? 17.636 3.806 -16.822 1.00 98.44 95 LYS A C 1
ATOM 775 O O . LYS A 1 95 ? 18.431 3.867 -17.760 1.00 98.44 95 LYS A O 1
ATOM 780 N N . LEU A 1 96 ? 16.683 4.704 -16.618 1.00 96.62 96 LEU A N 1
ATOM 781 C CA . LEU A 1 96 ? 16.457 5.882 -17.447 1.00 96.62 96 LEU A CA 1
ATOM 782 C C . LEU A 1 96 ? 16.369 7.116 -16.552 1.00 96.62 96 LEU A C 1
ATOM 784 O O . LEU A 1 96 ? 15.294 7.471 -16.066 1.00 96.62 96 LEU A O 1
ATOM 788 N N . ASN A 1 97 ? 17.510 7.763 -16.324 1.00 95.06 97 ASN A N 1
ATOM 789 C CA . ASN A 1 97 ? 17.645 8.759 -15.264 1.00 95.06 97 ASN A CA 1
ATOM 790 C C . ASN A 1 97 ? 18.133 10.118 -15.765 1.00 95.06 97 ASN A C 1
ATOM 792 O O . ASN A 1 97 ? 18.989 10.189 -16.635 1.00 95.06 97 ASN A O 1
ATOM 796 N N . TRP A 1 98 ? 17.692 11.214 -15.154 1.00 93.31 98 TRP A N 1
ATOM 797 C CA . TRP A 1 98 ? 18.233 12.551 -15.443 1.00 93.31 98 TRP A CA 1
ATOM 798 C C . TRP A 1 98 ? 18.097 12.978 -16.918 1.00 93.31 98 TRP A C 1
ATOM 800 O O . TRP A 1 98 ? 18.974 13.662 -17.444 1.00 93.31 98 TRP A O 1
ATOM 810 N N . ASN A 1 99 ? 17.012 12.600 -17.602 1.00 92.88 99 ASN A N 1
ATOM 811 C CA . ASN A 1 99 ? 16.711 13.055 -18.966 1.00 92.88 99 ASN A CA 1
ATOM 812 C C . ASN A 1 99 ? 15.620 14.132 -18.901 1.00 92.88 99 ASN A C 1
ATOM 814 O O . ASN A 1 99 ? 14.445 13.892 -19.166 1.00 92.88 99 ASN A O 1
ATOM 818 N N . SER A 1 100 ? 16.008 15.334 -18.470 1.00 90.88 100 SER A N 1
ATOM 819 C CA . SER A 1 100 ? 15.082 16.409 -18.084 1.00 90.88 100 SER A CA 1
ATOM 820 C C . SER A 1 100 ? 14.146 16.890 -19.199 1.00 90.88 100 SER A C 1
ATOM 822 O O . SER A 1 100 ? 13.052 17.356 -18.888 1.00 90.88 100 SER A O 1
ATOM 824 N N . SER A 1 101 ? 14.537 16.749 -20.470 1.00 92.25 101 SER A N 1
ATOM 825 C CA . SER A 1 101 ? 13.715 17.131 -21.630 1.00 92.25 101 SER A CA 1
ATOM 826 C C . SER A 1 101 ? 12.811 16.017 -22.168 1.00 92.25 101 SER A C 1
ATOM 828 O O . SER A 1 101 ? 12.018 16.296 -23.071 1.00 92.25 101 SER A O 1
ATOM 830 N N . LEU A 1 102 ? 12.909 14.788 -21.646 1.00 92.00 102 LEU A N 1
ATOM 831 C CA . LEU A 1 102 ? 12.113 13.649 -22.105 1.00 92.00 102 LEU A CA 1
ATOM 832 C C . LEU A 1 102 ? 10.651 13.838 -21.694 1.00 92.00 102 LEU A C 1
ATOM 834 O O . LEU A 1 102 ? 10.352 13.924 -20.504 1.00 92.00 102 LEU A O 1
ATOM 838 N N . LYS A 1 103 ? 9.748 13.920 -22.673 1.00 89.56 103 LYS A N 1
ATOM 839 C CA . LYS A 1 103 ? 8.335 14.263 -22.428 1.00 89.56 103 LYS A CA 1
ATOM 840 C C . LYS A 1 103 ? 7.423 13.057 -22.257 1.00 89.56 103 LYS A C 1
ATOM 842 O O . LYS A 1 103 ? 6.479 13.111 -21.474 1.00 89.56 103 LYS A O 1
ATOM 847 N N . GLU A 1 104 ? 7.703 12.005 -23.013 1.00 90.94 104 GLU A N 1
ATOM 848 C CA . GLU A 1 104 ? 6.875 10.811 -23.130 1.00 90.94 104 GLU A CA 1
ATOM 849 C C . GLU A 1 104 ? 7.772 9.580 -23.152 1.00 90.94 104 GLU A C 1
ATOM 851 O O . GLU A 1 104 ? 8.920 9.633 -23.606 1.00 90.94 104 GLU A O 1
ATOM 856 N N . LEU A 1 105 ? 7.243 8.470 -22.647 1.00 94.06 105 LEU A N 1
ATOM 857 C CA . LEU A 1 105 ? 7.940 7.197 -22.618 1.00 94.06 105 LEU A CA 1
ATOM 858 C C . LEU A 1 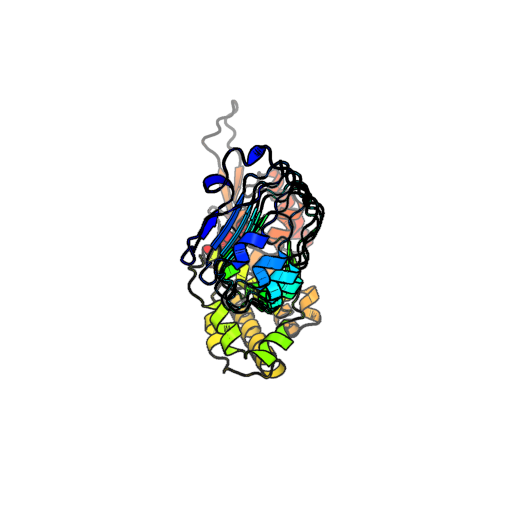105 ? 6.931 6.059 -22.732 1.00 94.06 105 LEU A C 1
ATOM 860 O O . LEU A 1 105 ? 6.083 5.886 -21.860 1.00 94.06 105 LEU A O 1
ATOM 864 N N . ASN A 1 106 ? 7.054 5.262 -23.789 1.00 96.31 106 ASN A N 1
ATOM 865 C CA . ASN A 1 106 ? 6.254 4.058 -23.962 1.00 96.31 106 ASN A CA 1
ATOM 866 C C . ASN A 1 106 ? 6.977 2.849 -23.349 1.00 96.31 106 ASN A C 1
ATOM 868 O O . ASN A 1 106 ? 8.050 2.466 -23.820 1.00 96.31 106 ASN A O 1
ATOM 872 N N . LEU A 1 107 ? 6.382 2.232 -22.323 1.00 97.69 107 LEU A N 1
ATOM 873 C CA . LEU A 1 107 ? 6.929 1.039 -21.669 1.00 97.69 107 LEU A CA 1
ATOM 874 C C . LEU A 1 107 ? 6.512 -0.283 -22.327 1.00 97.69 107 LEU A C 1
ATOM 876 O O . LEU A 1 107 ? 7.031 -1.324 -21.926 1.00 97.69 107 LEU A O 1
ATOM 880 N N . GLN A 1 108 ? 5.634 -0.278 -23.337 1.00 98.19 108 GLN A N 1
ATOM 881 C CA . GLN A 1 108 ? 5.137 -1.500 -23.986 1.00 98.19 108 GLN A CA 1
ATOM 882 C C . GLN A 1 108 ? 6.244 -2.488 -24.401 1.00 98.19 108 GLN A C 1
ATOM 884 O O . GLN A 1 108 ? 6.082 -3.686 -24.158 1.00 98.19 108 GLN A O 1
ATOM 889 N N . PRO A 1 109 ? 7.401 -2.051 -24.940 1.00 98.06 109 PRO A N 1
ATOM 890 C CA . PRO A 1 109 ? 8.486 -2.969 -25.293 1.00 98.06 109 PRO A CA 1
ATOM 891 C C . PRO A 1 109 ? 9.040 -3.773 -24.106 1.00 98.06 109 PRO A C 1
ATOM 893 O O . PRO A 1 109 ? 9.507 -4.898 -24.294 1.00 98.06 109 PRO A O 1
ATOM 896 N N . LEU A 1 110 ? 8.953 -3.243 -22.879 1.00 98.00 110 LEU A N 1
ATOM 897 C CA . LEU A 1 110 ? 9.420 -3.931 -21.673 1.00 98.00 110 LEU A CA 1
ATOM 898 C C . LEU A 1 110 ? 8.541 -5.129 -21.294 1.00 98.00 110 LEU A C 1
ATOM 900 O O . LEU A 1 110 ? 9.023 -6.020 -20.599 1.00 98.00 110 LEU A O 1
ATOM 904 N N . ALA A 1 111 ? 7.302 -5.222 -21.793 1.00 97.25 111 ALA A N 1
ATOM 905 C CA . ALA A 1 111 ? 6.432 -6.374 -21.544 1.00 97.25 111 ALA A CA 1
ATOM 906 C C . ALA A 1 111 ? 7.042 -7.703 -22.047 1.00 97.25 111 ALA A C 1
ATOM 908 O O . ALA A 1 111 ? 6.720 -8.778 -21.524 1.00 97.25 111 ALA A O 1
ATOM 909 N N . SER A 1 112 ? 7.945 -7.646 -23.033 1.00 96.88 112 SER A N 1
ATOM 910 C CA . SER A 1 112 ? 8.701 -8.797 -23.551 1.00 96.88 112 SER A CA 1
ATOM 911 C C . SER A 1 112 ? 9.958 -9.123 -22.732 1.00 96.88 112 SER A C 1
ATOM 913 O O . SER A 1 112 ? 10.475 -10.239 -22.818 1.00 96.88 112 SER A O 1
ATOM 915 N N . CYS A 1 113 ? 10.436 -8.208 -21.883 1.00 96.62 113 CYS A N 1
ATOM 916 C CA . CYS A 1 113 ? 11.611 -8.397 -21.029 1.00 96.62 113 CYS A CA 1
ATOM 917 C C . CYS A 1 113 ? 11.268 -9.244 -19.788 1.00 96.62 113 CYS A C 1
ATOM 919 O O . CYS A 1 113 ? 11.272 -8.762 -18.658 1.00 96.62 113 CYS A O 1
ATOM 921 N N . LYS A 1 114 ? 10.982 -10.539 -19.974 1.00 95.06 114 LYS A N 1
ATOM 922 C CA . LYS A 1 114 ? 10.523 -11.448 -18.897 1.00 95.06 114 LYS A CA 1
ATOM 923 C C . LYS A 1 114 ? 11.509 -11.625 -17.736 1.00 95.06 114 LYS A C 1
ATOM 925 O O . LYS A 1 114 ? 11.101 -12.043 -16.656 1.00 95.06 114 LYS A O 1
ATOM 930 N N . ASN A 1 115 ? 12.783 -11.303 -17.961 1.00 97.31 115 ASN A N 1
ATOM 931 C CA . ASN A 1 115 ? 13.846 -11.355 -16.960 1.00 97.31 115 ASN A CA 1
ATOM 932 C C . ASN A 1 115 ? 14.097 -10.013 -16.256 1.00 97.31 115 ASN A C 1
ATOM 934 O O . ASN A 1 115 ? 15.020 -9.946 -15.444 1.00 97.31 115 ASN A O 1
ATOM 938 N N . LEU A 1 116 ? 13.314 -8.966 -16.547 1.00 98.50 116 LEU A N 1
ATOM 939 C CA . LEU A 1 116 ? 13.486 -7.649 -15.942 1.00 98.50 116 LEU A CA 1
ATOM 940 C C . LEU A 1 116 ? 13.246 -7.737 -14.431 1.00 98.50 116 LEU A C 1
ATOM 942 O O . LEU A 1 116 ? 12.175 -8.144 -13.991 1.00 98.50 116 LEU A O 1
ATOM 946 N N . GLN A 1 117 ? 14.257 -7.356 -13.656 1.00 98.44 117 GLN A N 1
ATOM 947 C CA . GLN A 1 117 ? 14.273 -7.391 -12.192 1.00 98.44 117 GLN A CA 1
ATOM 948 C C . GLN A 1 117 ? 14.293 -5.989 -11.585 1.00 98.44 117 GLN A C 1
ATOM 950 O O . GLN A 1 117 ? 13.704 -5.775 -10.528 1.00 98.44 117 GLN A O 1
ATOM 955 N N . HIS A 1 118 ? 14.934 -5.032 -12.254 1.00 98.50 118 HIS A N 1
ATOM 956 C CA . HIS A 1 118 ? 15.098 -3.671 -11.756 1.00 98.50 118 HIS A CA 1
ATOM 957 C C . HIS A 1 118 ? 14.730 -2.665 -12.843 1.00 98.50 118 HIS A C 1
ATOM 959 O O . HIS A 1 118 ? 15.324 -2.670 -13.925 1.00 98.50 118 HIS A O 1
ATOM 965 N N . LEU A 1 119 ? 13.767 -1.796 -12.542 1.00 98.31 119 LEU A N 1
ATOM 966 C CA . LEU A 1 119 ? 13.382 -0.680 -13.396 1.00 98.31 119 LEU A CA 1
ATOM 967 C C . LEU A 1 119 ? 13.449 0.624 -12.604 1.00 98.31 119 LEU A C 1
ATOM 969 O O . LEU A 1 119 ? 12.737 0.798 -11.616 1.00 98.31 119 LEU A O 1
ATOM 973 N N . GLU A 1 120 ? 14.287 1.546 -13.064 1.00 97.44 120 GLU A N 1
ATOM 974 C CA . GLU A 1 120 ? 14.454 2.865 -12.460 1.00 97.44 120 GLU A CA 1
ATOM 975 C C . GLU A 1 120 ? 14.231 3.952 -13.512 1.00 97.44 120 GLU A C 1
ATOM 977 O O . GLU A 1 120 ? 14.917 3.994 -14.533 1.00 97.44 120 GLU A O 1
ATOM 982 N N . ILE A 1 121 ? 13.260 4.829 -13.264 1.00 95.00 121 ILE A N 1
ATOM 983 C CA . ILE A 1 121 ? 12.924 5.969 -14.117 1.00 95.00 121 ILE A CA 1
ATOM 984 C C . ILE A 1 121 ? 12.862 7.207 -13.219 1.00 95.00 121 ILE A C 1
ATOM 986 O O . ILE A 1 121 ? 11.816 7.543 -12.662 1.00 95.00 121 ILE A O 1
ATOM 990 N N . ARG A 1 122 ? 13.993 7.888 -13.028 1.00 92.31 122 ARG A N 1
ATOM 991 C CA . ARG A 1 122 ? 14.088 9.014 -12.086 1.00 92.31 122 ARG A CA 1
ATOM 992 C C . ARG A 1 122 ? 14.555 10.303 -12.729 1.00 92.31 122 ARG A C 1
ATOM 994 O O . ARG A 1 122 ? 15.335 10.305 -13.673 1.00 92.31 122 ARG A O 1
ATOM 1001 N N . TRP A 1 123 ? 14.129 11.427 -12.159 1.00 89.44 123 TRP A N 1
ATOM 1002 C CA . TRP A 1 123 ? 14.625 12.751 -12.549 1.00 89.44 123 TRP A CA 1
ATOM 1003 C C . TRP A 1 123 ? 14.419 13.073 -14.041 1.00 89.44 123 TRP A C 1
ATOM 1005 O O . TRP A 1 123 ? 15.248 13.726 -14.676 1.00 89.44 123 TRP A O 1
ATOM 1015 N N . ASN A 1 124 ? 13.297 12.624 -14.611 1.00 88.25 124 ASN A N 1
ATOM 1016 C CA . ASN A 1 124 ? 12.882 12.957 -15.975 1.00 88.25 124 ASN A CA 1
ATOM 1017 C C . ASN A 1 124 ? 11.858 14.101 -15.916 1.00 88.25 124 ASN A C 1
ATOM 1019 O O . ASN A 1 124 ? 10.651 13.881 -15.932 1.00 88.25 124 ASN A O 1
ATOM 1023 N N . GLY A 1 125 ? 12.370 15.329 -15.781 1.00 83.56 125 GLY A N 1
ATOM 1024 C CA . GLY A 1 125 ? 11.607 16.537 -15.433 1.00 83.56 125 GLY A CA 1
ATOM 1025 C C . GLY A 1 125 ? 10.363 16.830 -16.271 1.00 83.56 125 GLY A C 1
ATOM 1026 O O . GLY A 1 125 ? 9.343 17.273 -15.741 1.00 83.56 125 GLY A O 1
ATOM 1027 N N . ALA A 1 126 ? 10.442 16.584 -17.576 1.00 88.19 126 ALA A N 1
ATOM 1028 C CA . ALA A 1 126 ? 9.353 16.837 -18.508 1.00 88.19 126 ALA A CA 1
ATOM 1029 C C . ALA A 1 126 ? 8.378 15.656 -18.669 1.00 88.19 126 ALA A C 1
ATOM 1031 O O . ALA A 1 126 ? 7.352 15.836 -19.330 1.00 88.19 126 ALA A O 1
ATOM 1032 N N . LEU A 1 127 ? 8.657 14.490 -18.070 1.00 87.62 127 LEU A N 1
ATOM 1033 C CA . LEU A 1 127 ? 7.816 13.300 -18.179 1.00 87.62 127 LEU A CA 1
ATOM 1034 C C . LEU A 1 127 ? 6.554 13.491 -17.333 1.00 87.62 127 LEU A C 1
ATOM 1036 O O . LEU A 1 127 ? 6.612 13.610 -16.105 1.00 87.62 127 LEU A O 1
ATOM 1040 N N . ARG A 1 128 ? 5.404 13.572 -18.006 1.00 79.12 128 ARG A N 1
ATOM 1041 C CA . ARG A 1 128 ? 4.120 13.891 -17.360 1.00 79.12 128 ARG A CA 1
ATOM 1042 C C . ARG A 1 128 ? 3.346 12.661 -16.942 1.00 79.12 128 ARG A C 1
ATOM 1044 O O . ARG A 1 128 ? 2.782 12.653 -15.858 1.00 79.12 128 ARG A O 1
ATOM 1051 N N . GLU A 1 129 ? 3.327 11.636 -17.776 1.00 83.38 129 GLU A N 1
ATOM 1052 C CA . GLU A 1 129 ? 2.543 10.426 -17.563 1.00 83.38 129 GLU A CA 1
ATOM 1053 C C . GLU A 1 129 ? 3.395 9.208 -17.883 1.00 83.38 129 GLU A C 1
ATOM 1055 O O . GLU A 1 129 ? 4.338 9.277 -18.675 1.00 83.38 129 GLU A O 1
ATOM 1060 N N . LEU A 1 130 ? 3.075 8.104 -17.220 1.00 90.12 130 LEU A N 1
ATOM 1061 C CA . LEU A 1 130 ? 3.728 6.831 -17.442 1.00 90.12 130 LEU A CA 1
ATOM 1062 C C . LEU A 1 130 ? 2.693 5.733 -17.238 1.00 90.12 130 LEU A C 1
ATOM 1064 O O . LEU A 1 130 ? 2.227 5.520 -16.118 1.00 90.12 130 LEU A O 1
ATOM 1068 N N . ASP A 1 131 ? 2.329 5.070 -18.329 1.00 94.00 131 ASP A N 1
ATOM 1069 C CA . ASP A 1 131 ? 1.484 3.887 -18.267 1.00 94.00 131 ASP A CA 1
ATOM 1070 C C . ASP A 1 131 ? 2.309 2.696 -17.761 1.00 94.00 131 ASP A C 1
ATOM 1072 O O . ASP A 1 131 ? 3.343 2.344 -18.338 1.00 94.00 131 ASP A O 1
ATOM 1076 N N . LEU A 1 132 ? 1.862 2.104 -16.652 1.00 96.50 132 LEU A N 1
ATOM 1077 C CA . LEU A 1 132 ? 2.517 0.969 -16.005 1.00 96.50 132 LEU A CA 1
ATOM 1078 C C . LEU A 1 132 ? 1.919 -0.381 -16.419 1.00 96.50 132 LEU A C 1
ATOM 1080 O O . LEU A 1 132 ? 2.471 -1.407 -16.020 1.00 96.50 132 LEU A O 1
ATOM 1084 N N . GLU A 1 133 ? 0.853 -0.415 -17.227 1.00 97.38 133 GLU A N 1
ATOM 1085 C CA . GLU A 1 133 ? 0.218 -1.655 -17.706 1.00 97.38 133 GLU A CA 1
ATOM 1086 C C . GLU A 1 133 ? 1.219 -2.668 -18.302 1.00 97.38 133 GLU A C 1
ATOM 1088 O O . GLU A 1 133 ? 1.161 -3.856 -17.958 1.00 97.38 133 GLU A O 1
ATOM 1093 N N . PRO A 1 134 ? 2.235 -2.251 -19.088 1.00 97.81 134 PRO A N 1
ATOM 1094 C CA . PRO A 1 134 ? 3.235 -3.181 -19.614 1.00 97.81 134 PRO A CA 1
ATOM 1095 C C . PRO A 1 134 ? 3.992 -3.961 -18.530 1.00 97.81 134 PRO A C 1
ATOM 1097 O O . PRO A 1 134 ? 4.377 -5.113 -18.751 1.00 97.81 134 PRO A O 1
ATOM 1100 N N . LEU A 1 135 ? 4.177 -3.372 -17.341 1.00 97.56 135 LEU A N 1
ATOM 1101 C CA . LEU A 1 135 ? 4.922 -3.987 -16.241 1.00 97.56 135 LEU A CA 1
ATOM 1102 C C . LEU A 1 135 ? 4.191 -5.180 -15.622 1.00 97.56 135 LEU A C 1
ATOM 1104 O O . LEU A 1 135 ? 4.856 -6.049 -15.062 1.00 97.56 135 LEU A O 1
ATOM 1108 N N . ALA A 1 136 ? 2.872 -5.313 -15.807 1.00 95.94 136 ALA A N 1
ATOM 1109 C CA . ALA A 1 136 ? 2.115 -6.485 -15.356 1.00 95.94 136 ALA A CA 1
ATOM 1110 C C . ALA A 1 136 ? 2.645 -7.811 -15.949 1.00 95.94 136 ALA A C 1
ATOM 1112 O O . ALA A 1 136 ? 2.423 -8.900 -15.400 1.00 95.94 136 ALA A O 1
ATOM 1113 N N . HIS A 1 137 ? 3.388 -7.731 -17.057 1.00 95.94 137 HIS A N 1
ATOM 1114 C CA . HIS A 1 137 ? 4.024 -8.853 -17.742 1.00 95.94 137 HIS A CA 1
ATOM 1115 C C . HIS A 1 137 ? 5.442 -9.177 -17.233 1.00 95.94 137 HIS A C 1
ATOM 1117 O O . HIS A 1 137 ? 5.986 -10.230 -17.590 1.00 95.94 137 HIS A O 1
ATOM 1123 N N . CYS A 1 138 ? 6.028 -8.322 -16.391 1.00 96.19 138 CYS A N 1
ATOM 1124 C CA . CYS A 1 138 ? 7.376 -8.442 -15.834 1.00 96.19 138 CYS A CA 1
ATOM 1125 C C . CYS A 1 138 ? 7.355 -9.199 -14.496 1.00 96.19 138 CYS A C 1
ATOM 1127 O O . CYS A 1 138 ? 7.612 -8.638 -13.435 1.00 96.19 138 CYS A O 1
ATOM 1129 N N . LYS A 1 139 ? 7.062 -10.505 -14.527 1.00 93.56 139 LYS A N 1
ATOM 1130 C CA . LYS A 1 139 ? 6.897 -11.331 -13.308 1.00 93.56 139 LYS A CA 1
ATOM 1131 C C . LYS A 1 139 ? 8.143 -11.436 -12.422 1.00 93.56 139 LYS A C 1
ATOM 1133 O O . LYS A 1 139 ? 8.029 -11.777 -11.251 1.00 93.56 139 LYS A O 1
ATOM 1138 N N . GLN A 1 140 ? 9.323 -11.153 -12.974 1.00 96.25 140 GLN A N 1
ATOM 1139 C CA . GLN A 1 140 ? 10.588 -11.150 -12.237 1.00 96.25 140 GLN A CA 1
ATOM 1140 C C . GLN A 1 140 ? 10.950 -9.784 -11.645 1.00 96.25 140 GLN A C 1
ATOM 1142 O O . GLN A 1 140 ? 12.007 -9.680 -11.024 1.00 96.25 140 GLN A O 1
ATOM 1147 N N . LEU A 1 141 ? 10.101 -8.761 -11.807 1.00 97.44 141 LEU A N 1
ATOM 1148 C CA . LEU A 1 141 ? 10.369 -7.419 -11.305 1.00 97.44 141 LEU A CA 1
ATOM 1149 C C . LEU A 1 141 ? 10.434 -7.439 -9.775 1.00 97.44 141 LEU A C 1
ATOM 1151 O O . LEU A 1 141 ? 9.484 -7.848 -9.116 1.00 97.44 141 LEU A O 1
ATOM 1155 N N . ARG A 1 142 ? 11.570 -7.002 -9.228 1.00 95.25 142 ARG A N 1
ATOM 1156 C CA . ARG A 1 142 ? 11.878 -6.956 -7.790 1.00 95.25 142 ARG A CA 1
ATOM 1157 C C . ARG A 1 142 ? 11.924 -5.535 -7.255 1.00 95.25 142 ARG A C 1
ATOM 1159 O O . ARG A 1 142 ? 11.525 -5.315 -6.116 1.00 95.25 142 ARG A O 1
ATOM 1166 N N . SER A 1 143 ? 12.390 -4.590 -8.069 1.00 95.19 143 SER A N 1
ATOM 1167 C CA . SER A 1 143 ? 12.513 -3.181 -7.699 1.00 95.19 143 SER A CA 1
ATOM 1168 C C . SER A 1 143 ? 11.950 -2.293 -8.802 1.00 95.19 143 SER A C 1
ATOM 1170 O O . SER A 1 143 ? 12.357 -2.407 -9.964 1.00 95.19 143 SER A O 1
ATOM 1172 N N . PHE A 1 144 ? 11.018 -1.417 -8.434 1.00 95.38 144 PHE A N 1
ATOM 1173 C CA . PHE A 1 144 ? 10.499 -0.364 -9.299 1.00 95.38 144 PHE A CA 1
ATOM 1174 C C . PHE A 1 144 ? 10.639 0.990 -8.614 1.00 95.38 144 PHE A C 1
ATOM 1176 O O . PHE A 1 144 ? 10.153 1.197 -7.499 1.00 95.38 144 PHE A O 1
ATOM 1183 N N . GLN A 1 145 ? 11.311 1.915 -9.295 1.00 93.62 145 GLN A N 1
ATOM 1184 C CA . GLN A 1 145 ? 11.553 3.258 -8.792 1.00 93.62 145 GLN A CA 1
ATOM 1185 C C . GLN A 1 145 ? 11.154 4.284 -9.847 1.00 93.62 145 GLN A C 1
ATOM 1187 O O . GLN A 1 145 ? 11.689 4.285 -10.956 1.00 93.62 145 GLN A O 1
ATOM 1192 N N . PHE A 1 146 ? 10.236 5.174 -9.489 1.00 91.25 146 PHE A N 1
ATOM 1193 C CA . PHE A 1 146 ? 9.737 6.217 -10.372 1.00 91.25 146 PHE A CA 1
ATOM 1194 C C . PHE A 1 146 ? 9.638 7.546 -9.628 1.00 91.25 146 PHE A C 1
ATOM 1196 O O . PHE A 1 146 ? 8.954 7.651 -8.615 1.00 91.25 146 PHE A O 1
ATOM 1203 N N . THR A 1 147 ? 10.315 8.574 -10.135 1.00 85.75 147 THR A N 1
ATOM 1204 C CA . THR A 1 147 ? 10.259 9.924 -9.556 1.00 85.75 147 THR A CA 1
ATOM 1205 C C . THR A 1 147 ? 9.665 10.877 -10.579 1.00 85.75 147 THR A C 1
ATOM 1207 O O . THR A 1 147 ? 10.258 11.095 -11.641 1.00 85.75 147 THR A O 1
ATOM 1210 N N . ARG A 1 148 ? 8.513 11.471 -10.252 1.00 74.31 148 ARG A N 1
ATOM 1211 C CA . ARG A 1 148 ? 7.912 12.552 -11.042 1.00 74.31 148 ARG A CA 1
ATOM 1212 C C . ARG A 1 148 ? 8.446 13.910 -10.621 1.00 74.31 148 ARG A C 1
ATOM 1214 O O . ARG A 1 148 ? 8.769 14.137 -9.461 1.00 74.31 148 ARG A O 1
ATOM 1221 N N . SER A 1 149 ? 8.429 14.846 -11.565 1.00 65.62 149 SER A N 1
ATOM 1222 C CA . SER A 1 149 ? 8.720 16.258 -11.287 1.00 65.62 149 SER A CA 1
ATOM 1223 C C . SER A 1 149 ? 7.478 17.150 -11.226 1.00 65.62 149 SER A C 1
ATOM 1225 O O . SER A 1 149 ? 7.589 18.295 -10.805 1.00 65.62 149 SER A O 1
ATOM 1227 N N . SER A 1 150 ? 6.292 16.656 -11.611 1.00 64.88 150 SER A N 1
ATOM 1228 C CA . SER A 1 150 ? 5.031 17.410 -11.519 1.00 64.88 150 SER A CA 1
ATOM 1229 C C . SER A 1 150 ? 4.014 16.727 -10.600 1.00 64.88 150 SER A C 1
ATOM 1231 O O . SER A 1 150 ? 3.740 15.531 -10.739 1.00 64.88 150 SER A O 1
ATOM 1233 N N . HIS A 1 151 ? 3.424 17.510 -9.690 1.00 65.56 151 HIS A N 1
ATOM 1234 C CA . HIS A 1 151 ? 2.451 17.049 -8.689 1.00 65.56 151 HIS A CA 1
ATOM 1235 C C . HIS A 1 151 ? 0.990 17.065 -9.179 1.00 65.56 151 HIS A C 1
ATOM 1237 O O . HIS A 1 151 ? 0.095 16.653 -8.451 1.00 65.56 151 HIS A O 1
ATOM 1243 N N . HIS A 1 152 ? 0.707 17.531 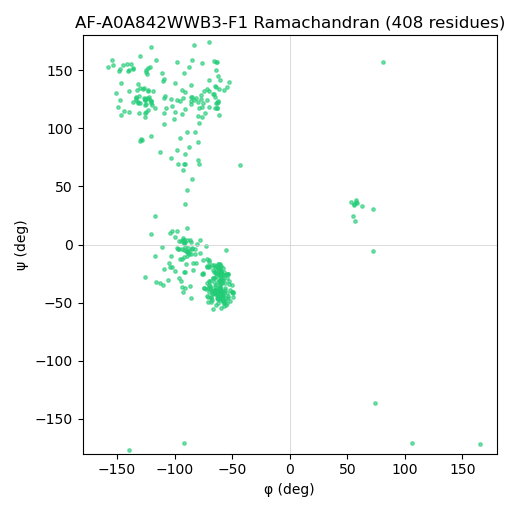-10.399 1.00 66.44 152 HIS A N 1
ATOM 1244 C CA . HIS A 1 152 ? -0.676 17.758 -10.846 1.00 66.44 152 HIS A CA 1
ATOM 1245 C C . HIS A 1 152 ? -1.421 16.508 -11.333 1.00 66.44 152 HIS A C 1
ATOM 1247 O O . HIS A 1 152 ? -2.643 16.546 -11.430 1.00 66.44 152 HIS A O 1
ATOM 1253 N N . GLN A 1 153 ? -0.726 15.408 -11.634 1.00 76.81 153 GLN A N 1
ATOM 1254 C CA . GLN A 1 153 ? -1.363 14.154 -12.048 1.00 76.81 153 GLN A CA 1
ATOM 1255 C C . GLN A 1 153 ? -0.910 13.018 -11.138 1.00 76.81 153 GLN A C 1
ATOM 1257 O O . GLN A 1 153 ? 0.212 13.031 -10.625 1.00 76.81 153 GLN A O 1
ATOM 1262 N N . SER A 1 154 ? -1.798 12.047 -10.935 1.00 86.75 154 SER A N 1
ATOM 1263 C CA . SER A 1 154 ? -1.529 10.883 -10.099 1.00 86.75 154 SER A CA 1
ATOM 1264 C C . SER A 1 154 ? -1.152 9.671 -10.951 1.00 86.75 154 SER A C 1
ATOM 1266 O O . SER A 1 154 ? -1.733 9.430 -12.005 1.00 86.75 154 SER A O 1
ATOM 1268 N N . THR A 1 155 ? -0.158 8.914 -10.499 1.00 90.19 155 THR A N 1
ATOM 1269 C CA . THR A 1 155 ? 0.315 7.695 -11.171 1.00 90.19 155 THR A CA 1
ATOM 1270 C C . THR A 1 155 ? -0.532 6.503 -10.743 1.00 90.19 155 THR A C 1
ATOM 1272 O O . THR A 1 155 ? -0.650 6.254 -9.542 1.00 90.19 155 THR A O 1
ATOM 1275 N N . ASN A 1 156 ? -1.087 5.758 -11.701 1.00 93.50 156 ASN A N 1
ATOM 1276 C CA . ASN A 1 156 ? -1.826 4.532 -11.415 1.00 93.50 156 ASN A CA 1
ATOM 1277 C C . ASN A 1 156 ? -0.861 3.363 -11.159 1.00 93.50 156 ASN A C 1
ATOM 1279 O O . ASN A 1 156 ? -0.211 2.881 -12.084 1.00 93.50 156 ASN A O 1
ATOM 1283 N N . LEU A 1 157 ? -0.776 2.886 -9.916 1.00 94.62 157 LEU A N 1
ATOM 1284 C CA . LEU A 1 157 ? 0.097 1.769 -9.523 1.00 94.62 157 LEU A CA 1
ATOM 1285 C C . LEU A 1 157 ? -0.584 0.399 -9.619 1.00 94.62 157 LEU A C 1
ATOM 1287 O O . LEU A 1 157 ? 0.059 -0.618 -9.370 1.00 94.62 157 LEU A O 1
ATOM 1291 N N . THR A 1 158 ? -1.865 0.359 -9.994 1.00 95.69 158 THR A N 1
ATOM 1292 C CA . THR A 1 158 ? -2.671 -0.869 -10.094 1.00 95.69 158 THR A CA 1
ATOM 1293 C C . THR A 1 158 ? -1.993 -1.998 -10.889 1.00 95.69 158 THR A C 1
ATOM 1295 O O . THR A 1 158 ? -2.010 -3.130 -10.406 1.00 95.69 158 THR A O 1
ATOM 1298 N N . PRO A 1 159 ? -1.314 -1.750 -12.030 1.00 96.31 159 PRO A N 1
ATOM 1299 C CA . PRO A 1 159 ? -0.667 -2.828 -12.787 1.00 96.31 159 PRO A CA 1
ATOM 1300 C C . PRO A 1 159 ? 0.405 -3.606 -12.008 1.00 96.31 159 PRO A C 1
ATOM 1302 O O . PRO A 1 159 ? 0.672 -4.773 -12.304 1.00 96.31 159 PRO A O 1
ATOM 1305 N N . LEU A 1 160 ? 1.005 -2.992 -10.980 1.00 95.38 160 LEU A N 1
ATOM 1306 C CA . LEU A 1 160 ? 2.061 -3.605 -10.169 1.00 95.38 160 LEU A CA 1
ATOM 1307 C C . LEU A 1 160 ? 1.557 -4.746 -9.276 1.00 95.38 160 LEU A C 1
ATOM 1309 O O . LEU A 1 160 ? 2.371 -5.539 -8.809 1.00 95.38 160 LEU A O 1
ATOM 1313 N N . VAL A 1 161 ? 0.239 -4.894 -9.097 1.00 93.75 161 VAL A N 1
ATOM 1314 C CA . VAL A 1 161 ? -0.390 -6.054 -8.430 1.00 93.75 161 VAL A CA 1
ATOM 1315 C C . VAL A 1 161 ? 0.072 -7.373 -9.056 1.00 93.75 161 VAL A C 1
ATOM 1317 O O . VAL A 1 161 ? 0.201 -8.395 -8.384 1.00 93.75 161 VAL A O 1
ATOM 1320 N N . TRP A 1 162 ? 0.356 -7.351 -10.356 1.00 94.44 162 TRP A N 1
ATOM 1321 C CA . TRP A 1 162 ? 0.747 -8.520 -11.129 1.00 94.44 162 TRP A CA 1
ATOM 1322 C C . TRP A 1 162 ? 2.245 -8.846 -11.061 1.00 94.44 162 TRP A C 1
ATOM 1324 O O . TRP A 1 162 ? 2.661 -9.875 -11.611 1.00 94.44 162 TRP A O 1
ATOM 1334 N N . CYS A 1 163 ? 3.045 -8.015 -10.394 1.00 93.69 163 CYS A N 1
ATOM 1335 C CA . CYS A 1 163 ? 4.480 -8.192 -10.191 1.00 93.69 163 CYS A CA 1
ATOM 1336 C C . CYS A 1 163 ? 4.753 -8.941 -8.877 1.00 93.69 163 CYS A C 1
ATOM 1338 O O . CYS A 1 163 ? 5.303 -8.368 -7.947 1.00 93.69 163 CYS A O 1
ATOM 1340 N N . SER A 1 164 ? 4.407 -10.231 -8.799 1.00 87.88 164 SER A N 1
ATOM 1341 C CA . SER A 1 164 ? 4.446 -11.033 -7.557 1.00 87.88 164 SER A CA 1
ATOM 1342 C C . SER A 1 164 ? 5.789 -11.040 -6.806 1.00 87.88 164 SER A C 1
ATOM 1344 O O . SER A 1 164 ? 5.823 -11.252 -5.596 1.00 87.88 164 SER A O 1
ATOM 1346 N N . ASN A 1 165 ? 6.899 -10.805 -7.513 1.00 90.19 165 ASN A N 1
ATOM 1347 C CA . ASN A 1 165 ? 8.247 -10.766 -6.941 1.00 90.19 165 ASN A CA 1
ATOM 1348 C C . ASN A 1 165 ? 8.693 -9.361 -6.511 1.00 90.19 165 ASN A C 1
ATOM 1350 O O . ASN A 1 165 ? 9.840 -9.204 -6.088 1.00 90.19 165 ASN A O 1
ATOM 1354 N N . LEU A 1 166 ? 7.828 -8.346 -6.606 1.00 91.69 166 LEU A N 1
ATOM 1355 C CA . LEU A 1 166 ? 8.170 -6.975 -6.247 1.00 91.69 166 LEU A CA 1
ATOM 1356 C C . LEU A 1 166 ? 8.434 -6.898 -4.733 1.00 91.69 166 LEU A C 1
ATOM 1358 O O . LEU A 1 166 ? 7.671 -7.386 -3.897 1.00 91.69 166 LEU A O 1
ATOM 1362 N N . ARG A 1 167 ? 9.561 -6.317 -4.351 1.00 88.62 167 ARG A N 1
ATOM 1363 C CA . ARG A 1 167 ? 9.967 -6.163 -2.945 1.00 88.62 167 ARG A CA 1
ATOM 1364 C C . ARG A 1 167 ? 10.286 -4.715 -2.615 1.00 88.62 167 ARG A C 1
ATOM 1366 O O . ARG A 1 167 ? 10.062 -4.286 -1.493 1.00 88.62 167 ARG A O 1
ATOM 1373 N N . GLU A 1 168 ? 10.723 -3.954 -3.609 1.00 89.81 168 GLU A N 1
ATOM 1374 C CA . GLU A 1 168 ? 11.033 -2.539 -3.480 1.00 89.81 168 GLU A CA 1
ATOM 1375 C C . GLU A 1 168 ? 10.150 -1.733 -4.431 1.00 89.81 168 GLU A C 1
ATOM 1377 O O . GLU A 1 168 ? 10.190 -1.916 -5.651 1.00 89.81 168 GLU A O 1
ATOM 1382 N N . LEU A 1 169 ? 9.355 -0.827 -3.872 1.00 91.19 169 LEU A N 1
ATOM 1383 C CA . LEU A 1 169 ? 8.516 0.087 -4.631 1.00 91.19 169 LEU A CA 1
ATOM 1384 C C . LEU A 1 169 ? 8.723 1.499 -4.103 1.00 91.19 169 LEU A C 1
ATOM 1386 O O . LEU A 1 169 ? 8.329 1.808 -2.981 1.00 91.19 169 LEU A O 1
ATOM 1390 N N . ARG A 1 170 ? 9.316 2.364 -4.925 1.00 90.31 170 ARG A N 1
ATOM 1391 C CA . ARG A 1 170 ? 9.462 3.782 -4.602 1.00 90.31 170 ARG A CA 1
ATOM 1392 C C . ARG A 1 170 ? 8.862 4.638 -5.697 1.00 90.31 170 ARG A C 1
ATOM 1394 O O . ARG A 1 170 ? 9.368 4.670 -6.815 1.00 90.31 170 ARG A O 1
ATOM 1401 N N . VAL A 1 171 ? 7.794 5.341 -5.354 1.00 88.12 171 VAL A N 1
ATOM 1402 C CA . VAL A 1 171 ? 7.117 6.262 -6.260 1.00 88.12 171 VAL A CA 1
ATOM 1403 C C . VAL A 1 171 ? 7.036 7.612 -5.574 1.00 88.12 171 VAL A C 1
ATOM 1405 O O . VAL A 1 171 ? 6.358 7.745 -4.560 1.00 88.12 171 VAL A O 1
ATOM 1408 N N . ASP A 1 172 ? 7.741 8.597 -6.121 1.00 85.38 172 ASP A N 1
ATOM 1409 C CA . ASP A 1 172 ? 7.698 9.963 -5.608 1.00 85.38 172 ASP A CA 1
ATOM 1410 C C . ASP A 1 172 ? 6.641 10.769 -6.387 1.00 85.38 172 ASP A C 1
ATOM 1412 O O . ASP A 1 172 ? 6.618 10.768 -7.625 1.00 85.38 172 ASP A O 1
ATOM 1416 N N . GLY A 1 173 ? 5.794 11.501 -5.661 1.00 81.75 173 GLY A N 1
ATOM 1417 C CA . GLY A 1 173 ? 4.700 12.302 -6.217 1.00 81.75 173 GLY A CA 1
ATOM 1418 C C . GLY A 1 173 ? 3.326 11.676 -5.983 1.00 81.75 173 GLY A C 1
ATOM 1419 O O . GLY A 1 173 ? 3.184 10.721 -5.226 1.00 81.75 173 GLY A O 1
ATOM 1420 N N . ASN A 1 174 ? 2.295 12.236 -6.623 1.00 86.31 174 ASN A N 1
ATOM 1421 C CA . ASN A 1 174 ? 0.934 11.752 -6.424 1.00 86.31 174 ASN A CA 1
ATOM 1422 C C . ASN A 1 174 ? 0.730 10.380 -7.089 1.00 86.31 174 ASN A C 1
ATOM 1424 O O . ASN A 1 174 ? 1.095 10.177 -8.251 1.00 86.31 174 ASN A O 1
ATOM 1428 N N . SER A 1 175 ? 0.110 9.443 -6.380 1.00 90.31 175 SER A N 1
ATOM 1429 C CA . SER A 1 175 ? -0.204 8.105 -6.874 1.00 90.31 175 SER A CA 1
ATOM 1430 C C . SER A 1 175 ? -1.530 7.581 -6.324 1.00 90.31 175 SER A C 1
ATOM 1432 O O . SER A 1 175 ? -1.998 7.995 -5.262 1.00 90.31 175 SER A O 1
ATOM 1434 N N . HIS A 1 176 ? -2.146 6.678 -7.078 1.00 92.75 176 HIS A N 1
ATOM 1435 C CA . HIS A 1 176 ? -3.346 5.956 -6.680 1.00 92.75 176 HIS A CA 1
ATOM 1436 C C . HIS A 1 176 ? -3.234 4.487 -7.093 1.00 92.75 176 HIS A C 1
ATOM 1438 O O . HIS A 1 176 ? -2.499 4.152 -8.025 1.00 92.75 176 HIS A O 1
ATOM 1444 N N . ALA A 1 177 ? -3.954 3.602 -6.414 1.00 94.44 177 ALA A N 1
ATOM 1445 C CA . ALA A 1 177 ? -3.928 2.177 -6.720 1.00 94.44 177 ALA A CA 1
ATOM 1446 C C . ALA A 1 177 ? -5.219 1.468 -6.314 1.00 94.44 177 ALA A C 1
ATOM 1448 O O . ALA A 1 177 ? -5.898 1.874 -5.370 1.00 94.44 177 ALA A O 1
ATOM 1449 N N . ASP A 1 178 ? -5.515 0.363 -6.992 1.00 95.62 178 ASP A N 1
ATOM 1450 C CA . ASP A 1 178 ? -6.464 -0.625 -6.492 1.00 95.62 178 ASP A CA 1
ATOM 1451 C C . ASP A 1 178 ? -5.989 -1.121 -5.114 1.00 95.62 178 ASP A C 1
ATOM 1453 O O . ASP A 1 178 ? -4.808 -1.426 -4.910 1.00 95.62 178 ASP A O 1
ATOM 1457 N N . SER A 1 179 ? -6.899 -1.178 -4.146 1.00 94.25 179 SER A N 1
ATOM 1458 C CA . SER A 1 179 ? -6.604 -1.600 -2.772 1.00 94.25 179 SER A CA 1
ATOM 1459 C C . SER A 1 179 ? -6.071 -3.030 -2.657 1.00 94.25 179 SER A C 1
ATOM 1461 O O . SER A 1 179 ? -5.416 -3.331 -1.659 1.00 94.25 179 SER A O 1
ATOM 1463 N N . ILE A 1 180 ? -6.210 -3.892 -3.668 1.00 94.75 180 ILE A N 1
ATOM 1464 C CA . ILE A 1 180 ? -5.517 -5.190 -3.688 1.00 94.75 180 ILE A CA 1
ATOM 1465 C C . ILE A 1 180 ? -3.983 -5.042 -3.677 1.00 94.75 180 ILE A C 1
ATOM 1467 O O . ILE A 1 180 ? -3.265 -5.905 -3.173 1.00 94.75 180 ILE A O 1
ATOM 1471 N N . LEU A 1 181 ? -3.437 -3.918 -4.150 1.00 93.00 181 LEU A N 1
ATOM 1472 C CA . LEU A 1 181 ? -1.998 -3.668 -4.056 1.00 93.00 181 LEU A CA 1
ATOM 1473 C C . LEU A 1 181 ? -1.531 -3.611 -2.591 1.00 93.00 181 LEU A C 1
ATOM 1475 O O . LEU A 1 181 ? -0.361 -3.846 -2.308 1.00 93.00 181 LEU A O 1
ATOM 1479 N N . THR A 1 182 ? -2.441 -3.377 -1.640 1.00 91.62 182 THR A N 1
ATOM 1480 C CA . THR A 1 182 ? -2.114 -3.326 -0.209 1.00 91.62 182 THR A CA 1
ATOM 1481 C C . THR A 1 182 ? -1.797 -4.685 0.414 1.00 91.62 182 THR A C 1
ATOM 1483 O O . THR A 1 182 ? -1.242 -4.753 1.511 1.00 91.62 182 THR A O 1
ATOM 1486 N N . PHE A 1 183 ? -2.084 -5.784 -0.285 1.00 91.31 183 PHE A N 1
ATOM 1487 C CA . PHE A 1 183 ? -1.606 -7.108 0.116 1.00 91.31 183 PHE A CA 1
ATOM 1488 C C . PHE A 1 183 ? -0.117 -7.282 -0.203 1.00 91.31 183 PHE A C 1
ATOM 1490 O O . PHE A 1 183 ? 0.562 -8.047 0.475 1.00 91.31 183 PHE A O 1
ATOM 1497 N N . HIS A 1 184 ? 0.412 -6.541 -1.181 1.00 88.88 184 HIS A N 1
ATOM 1498 C CA . HIS A 1 184 ? 1.778 -6.691 -1.665 1.00 88.88 184 HIS A CA 1
ATOM 1499 C C . HIS A 1 184 ? 2.817 -6.282 -0.601 1.00 88.88 184 HIS A C 1
ATOM 1501 O O . HIS A 1 184 ? 2.748 -5.162 -0.097 1.00 88.88 184 HIS A O 1
ATOM 1507 N N . PRO A 1 185 ? 3.847 -7.095 -0.293 1.00 84.25 185 PRO A N 1
ATOM 1508 C CA . PRO A 1 185 ? 4.874 -6.723 0.690 1.00 84.25 185 PRO A CA 1
ATOM 1509 C C . PRO A 1 185 ? 5.634 -5.446 0.306 1.00 84.25 185 PRO A C 1
ATOM 1511 O O . PRO A 1 185 ? 5.960 -4.638 1.167 1.00 84.25 185 PRO A O 1
ATOM 1514 N N . ALA A 1 186 ? 5.840 -5.210 -0.993 1.00 84.00 186 ALA A N 1
ATOM 1515 C CA . ALA A 1 186 ? 6.507 -4.011 -1.510 1.00 84.00 186 ALA A CA 1
ATOM 1516 C C . ALA A 1 186 ? 5.915 -2.672 -1.022 1.00 84.00 186 ALA A C 1
ATOM 1518 O O . ALA A 1 186 ? 6.638 -1.679 -0.980 1.00 84.00 186 ALA A O 1
ATOM 1519 N N . ILE A 1 187 ? 4.634 -2.624 -0.634 1.00 81.38 187 ILE A N 1
ATOM 1520 C CA . ILE A 1 187 ? 4.009 -1.392 -0.127 1.00 81.38 187 ILE A CA 1
ATOM 1521 C C . ILE A 1 187 ? 4.282 -1.120 1.362 1.00 81.38 187 ILE A C 1
ATOM 1523 O O . ILE A 1 187 ? 3.851 -0.092 1.875 1.00 81.38 187 ILE A O 1
ATOM 1527 N N . ARG A 1 188 ? 4.966 -2.030 2.069 1.00 80.12 188 ARG A N 1
ATOM 1528 C CA . ARG A 1 188 ? 5.328 -1.881 3.493 1.00 80.12 188 ARG A CA 1
ATOM 1529 C C . ARG A 1 188 ? 6.678 -1.180 3.690 1.00 80.12 188 ARG A C 1
ATOM 1531 O O . ARG A 1 188 ? 7.151 -1.074 4.815 1.00 80.12 188 ARG A O 1
ATOM 1538 N N . SER A 1 189 ? 7.321 -0.730 2.611 1.00 71.19 189 SER A N 1
ATOM 1539 C CA . SER A 1 189 ? 8.526 0.096 2.702 1.00 71.19 189 SER A CA 1
ATOM 1540 C C . SER A 1 189 ? 8.194 1.435 3.367 1.00 71.19 189 SER A C 1
ATOM 1542 O O . SER A 1 189 ? 7.206 2.067 2.998 1.00 71.19 189 SER A O 1
ATOM 1544 N N . SER A 1 190 ? 9.035 1.896 4.298 1.00 66.62 190 SER A N 1
ATOM 1545 C CA . SER A 1 190 ? 8.892 3.210 4.951 1.00 66.62 190 SER A CA 1
ATOM 1546 C C . SER A 1 190 ? 8.840 4.377 3.961 1.00 66.62 190 SER A C 1
ATOM 1548 O O . SER A 1 190 ? 8.255 5.414 4.256 1.00 66.62 190 SER A O 1
ATOM 1550 N N . ASP A 1 191 ? 9.444 4.198 2.786 1.00 69.88 191 ASP A N 1
ATOM 1551 C CA . ASP A 1 191 ? 9.521 5.205 1.727 1.00 69.88 191 ASP A CA 1
ATOM 1552 C C . ASP A 1 191 ? 8.329 5.133 0.757 1.00 69.88 191 ASP A C 1
ATOM 1554 O O . ASP A 1 191 ? 8.209 5.967 -0.145 1.00 69.88 191 ASP A O 1
ATOM 1558 N N . PHE A 1 192 ? 7.458 4.128 0.890 1.00 78.00 192 PHE A N 1
ATOM 1559 C CA . PHE A 1 192 ? 6.298 3.988 0.024 1.00 78.00 192 PHE A CA 1
ATOM 1560 C C . PHE A 1 192 ? 5.179 4.925 0.475 1.00 78.00 192 PHE A C 1
ATOM 1562 O O . PHE A 1 192 ? 4.659 4.833 1.587 1.00 78.00 192 PHE A O 1
ATOM 1569 N N . SER A 1 193 ? 4.743 5.788 -0.439 1.00 77.56 193 SER A N 1
ATOM 1570 C CA . SER A 1 193 ? 3.556 6.609 -0.245 1.00 77.56 193 SER A CA 1
ATOM 1571 C C . SER A 1 193 ? 2.602 6.438 -1.420 1.00 77.56 193 SER A C 1
ATOM 1573 O O . SER A 1 193 ? 2.994 6.452 -2.588 1.00 77.56 193 SER A O 1
ATOM 1575 N N . CYS A 1 194 ? 1.327 6.247 -1.094 1.00 83.44 194 CYS A N 1
ATOM 1576 C CA . CYS A 1 194 ? 0.247 6.274 -2.062 1.00 83.44 194 CYS A CA 1
ATOM 1577 C C . CYS A 1 194 ? -0.881 7.132 -1.517 1.00 83.44 194 CYS A C 1
ATOM 1579 O O . CYS A 1 194 ? -1.324 6.929 -0.385 1.00 83.44 194 CYS A O 1
ATOM 1581 N N . ASN A 1 195 ? -1.312 8.114 -2.307 1.00 86.50 195 ASN A N 1
ATOM 1582 C CA . ASN A 1 195 ? -2.279 9.110 -1.859 1.00 86.50 195 ASN A CA 1
ATOM 1583 C C . ASN A 1 195 ? -3.674 8.512 -1.720 1.00 86.50 195 ASN A C 1
ATOM 1585 O O . ASN A 1 195 ? -4.440 8.952 -0.868 1.00 86.50 195 ASN A O 1
ATOM 1589 N N . LEU A 1 196 ? -4.014 7.537 -2.566 1.00 88.19 196 LEU A N 1
ATOM 1590 C CA . LEU A 1 196 ? -5.358 6.986 -2.618 1.00 88.19 196 LEU A CA 1
ATOM 1591 C C . LEU A 1 196 ? -5.355 5.504 -2.985 1.00 88.19 196 LEU A C 1
ATOM 1593 O O . LEU A 1 196 ? -4.906 5.118 -4.062 1.00 88.19 196 LEU A O 1
ATOM 1597 N N . PHE A 1 197 ? -5.968 4.697 -2.125 1.00 89.88 197 PHE A N 1
ATOM 1598 C CA . PHE A 1 197 ? -6.407 3.354 -2.482 1.00 89.88 197 PHE A CA 1
ATOM 1599 C C . PHE A 1 197 ? -7.916 3.363 -2.703 1.00 89.88 197 PHE A C 1
ATOM 1601 O O . PHE A 1 197 ? -8.657 3.788 -1.815 1.00 89.88 197 PHE A O 1
ATOM 1608 N N . TYR A 1 198 ? -8.369 2.903 -3.867 1.00 90.69 198 TYR A N 1
ATOM 1609 C CA . TYR A 1 198 ? -9.797 2.754 -4.161 1.00 90.69 198 TYR A CA 1
ATOM 1610 C C . TYR A 1 198 ? -10.255 1.298 -3.945 1.00 90.69 198 TYR A C 1
ATOM 1612 O O . TYR A 1 198 ? -9.415 0.389 -3.958 1.00 90.69 198 TYR A O 1
ATOM 1620 N N . PRO A 1 199 ? -11.559 1.048 -3.698 1.00 90.00 199 PRO A N 1
ATOM 1621 C CA . PRO A 1 199 ? -12.090 -0.305 -3.515 1.00 90.00 199 PRO A CA 1
ATOM 1622 C C . PRO A 1 199 ? -11.712 -1.227 -4.670 1.00 90.00 199 PRO A C 1
ATOM 1624 O O . PRO A 1 199 ? -11.709 -0.801 -5.823 1.00 90.00 199 PRO A O 1
ATOM 1627 N N . SER A 1 200 ? -11.370 -2.475 -4.358 1.00 94.00 200 SER A N 1
ATOM 1628 C CA . SER A 1 200 ? -10.768 -3.344 -5.361 1.00 94.00 200 SER A CA 1
ATOM 1629 C C . SER A 1 200 ? -11.754 -3.765 -6.444 1.00 94.00 200 SER A C 1
ATOM 1631 O O . SER A 1 200 ? -12.845 -4.253 -6.151 1.00 94.00 200 SER A O 1
ATOM 1633 N N . VAL A 1 201 ? -11.330 -3.638 -7.700 1.00 94.69 201 VAL A N 1
ATOM 1634 C CA . VAL A 1 201 ? -12.008 -4.221 -8.866 1.00 94.69 201 VAL A CA 1
ATOM 1635 C C . VAL A 1 201 ? -11.270 -5.455 -9.387 1.00 94.69 201 VAL A C 1
ATOM 1637 O O . VAL A 1 201 ? -11.875 -6.286 -10.060 1.00 94.69 201 VAL A O 1
ATOM 1640 N N . LEU A 1 202 ? -9.987 -5.613 -9.036 1.00 96.19 202 LEU A N 1
ATOM 1641 C CA . LEU A 1 202 ? -9.145 -6.736 -9.465 1.00 96.19 202 LEU A CA 1
ATOM 1642 C C . LEU A 1 202 ? -9.106 -7.912 -8.484 1.00 96.19 202 LEU A C 1
ATOM 1644 O O . LEU A 1 202 ? -8.630 -8.983 -8.855 1.00 96.19 202 LEU A O 1
ATOM 1648 N N . LEU A 1 203 ? -9.602 -7.760 -7.252 1.00 96.38 203 LEU A N 1
ATOM 1649 C CA . LEU A 1 203 ? -9.533 -8.812 -6.230 1.00 96.38 203 LEU A CA 1
ATOM 1650 C C . LEU A 1 203 ? -10.115 -10.146 -6.706 1.00 96.38 203 LEU A C 1
ATOM 1652 O O . LEU A 1 203 ? -9.499 -11.192 -6.499 1.00 96.38 203 LEU A O 1
ATOM 1656 N N . LYS A 1 204 ? -11.272 -10.103 -7.373 1.00 97.25 204 LYS A N 1
ATOM 1657 C CA . LYS A 1 204 ? -11.909 -11.298 -7.930 1.00 97.25 204 LYS A CA 1
ATOM 1658 C C . LYS A 1 204 ? -10.997 -11.992 -8.942 1.00 97.25 204 LYS A C 1
ATOM 1660 O O . LYS A 1 204 ? -10.691 -13.166 -8.764 1.00 97.25 204 LYS A O 1
ATOM 1665 N N . GLU A 1 205 ? -10.536 -11.258 -9.956 1.00 97.25 205 GLU A N 1
ATOM 1666 C CA . GLU A 1 205 ? -9.654 -11.797 -10.998 1.00 97.25 205 GLU A CA 1
ATOM 1667 C C . GLU A 1 205 ? -8.367 -12.366 -10.393 1.00 97.25 205 GLU A C 1
ATOM 1669 O O . GLU A 1 205 ? -7.913 -13.448 -10.766 1.00 97.25 205 GLU A O 1
ATOM 1674 N N . TYR A 1 206 ? -7.783 -11.660 -9.425 1.00 96.50 206 TYR A N 1
ATOM 1675 C CA . TYR A 1 206 ? -6.549 -12.083 -8.784 1.00 96.50 206 TYR A CA 1
ATOM 1676 C C . TYR A 1 206 ? -6.708 -13.411 -8.041 1.00 96.50 206 TYR A C 1
ATOM 1678 O O . TYR A 1 206 ? -5.861 -14.291 -8.199 1.00 96.50 206 TYR A O 1
ATOM 1686 N N . VAL A 1 207 ? -7.777 -13.570 -7.252 1.00 97.06 207 VAL A N 1
ATOM 1687 C CA . VAL A 1 207 ? -8.057 -14.813 -6.515 1.00 97.06 207 VAL A CA 1
ATOM 1688 C C . VAL A 1 207 ? -8.390 -15.951 -7.478 1.00 97.06 207 VAL A C 1
ATOM 1690 O O . VAL A 1 207 ? -7.863 -17.047 -7.323 1.00 97.06 207 VAL A O 1
ATOM 1693 N N . GLU A 1 208 ? -9.194 -15.698 -8.510 1.00 97.50 208 GLU A N 1
ATOM 1694 C CA . GLU A 1 208 ? -9.544 -16.712 -9.516 1.00 97.50 208 GLU A CA 1
ATOM 1695 C C . GLU A 1 208 ? -8.327 -17.186 -10.325 1.00 97.50 208 GLU A C 1
ATOM 1697 O O . GLU A 1 208 ? -8.297 -18.324 -10.790 1.00 97.50 208 GLU A O 1
ATOM 1702 N N . LYS A 1 209 ? -7.300 -16.341 -10.469 1.00 96.38 209 LYS A N 1
ATOM 1703 C CA . LYS A 1 209 ? -6.077 -16.660 -11.214 1.00 96.38 209 LYS A CA 1
ATOM 1704 C C . LYS A 1 209 ? -4.969 -17.273 -10.365 1.00 96.38 209 LYS A C 1
ATOM 1706 O O . LYS A 1 209 ? -4.238 -18.123 -10.866 1.00 96.38 209 LYS A O 1
ATOM 1711 N N . ASN A 1 210 ? -4.804 -16.819 -9.124 1.00 95.44 210 ASN A N 1
ATOM 1712 C CA . ASN A 1 210 ? -3.654 -17.183 -8.291 1.00 95.44 210 ASN A CA 1
ATOM 1713 C C . ASN A 1 210 ? -4.010 -17.968 -7.021 1.00 95.44 210 ASN A C 1
ATOM 1715 O O . ASN A 1 210 ? -3.105 -18.460 -6.352 1.00 95.44 210 ASN A O 1
ATOM 1719 N N . GLY A 1 211 ? -5.294 -18.066 -6.681 1.00 96.94 211 GLY A N 1
ATOM 1720 C CA . GLY A 1 211 ? -5.762 -18.687 -5.448 1.00 96.94 211 GLY A CA 1
ATOM 1721 C C . GLY A 1 211 ? -5.679 -17.763 -4.231 1.00 96.94 211 GLY A C 1
ATOM 1722 O O . GLY A 1 211 ? -4.910 -16.795 -4.172 1.00 96.94 211 GLY A O 1
ATOM 1723 N N . TRP A 1 212 ? -6.502 -18.074 -3.232 1.00 96.69 212 TRP A N 1
ATOM 1724 C CA . TRP A 1 212 ? -6.501 -17.406 -1.931 1.00 96.69 212 TRP A CA 1
ATOM 1725 C C . TRP A 1 212 ? -5.174 -17.568 -1.188 1.00 96.69 212 TRP A C 1
ATOM 1727 O O . TRP A 1 212 ? -4.703 -16.614 -0.573 1.00 96.69 212 TRP A O 1
ATOM 1737 N N . GLY A 1 213 ? -4.551 -18.742 -1.274 1.00 95.88 213 GLY A N 1
ATOM 1738 C CA . GLY A 1 213 ? -3.308 -19.070 -0.586 1.00 95.88 213 GLY A CA 1
ATOM 1739 C C . GLY A 1 213 ? -2.180 -18.107 -0.939 1.00 95.88 213 GLY A C 1
ATOM 1740 O O . GLY A 1 213 ? -1.479 -17.649 -0.038 1.00 95.88 213 GLY A O 1
ATOM 1741 N N . LEU A 1 214 ? -2.055 -17.719 -2.217 1.00 93.88 214 LEU A N 1
ATOM 1742 C CA . LEU A 1 214 ? -1.068 -16.717 -2.627 1.00 93.88 214 LEU A CA 1
ATOM 1743 C C . LEU A 1 214 ? -1.418 -15.324 -2.094 1.00 93.88 214 LEU A C 1
ATOM 1745 O O . LEU A 1 214 ? -0.554 -14.632 -1.565 1.00 93.88 214 LEU A O 1
ATOM 1749 N N . LEU A 1 215 ? -2.678 -14.891 -2.204 1.00 94.56 215 LEU A N 1
ATOM 1750 C CA . LEU A 1 215 ? -3.083 -13.582 -1.681 1.00 94.56 215 LEU A CA 1
ATOM 1751 C C . LEU A 1 215 ? -2.835 -13.485 -0.165 1.00 94.56 215 LEU A C 1
ATOM 1753 O O . LEU A 1 215 ? -2.321 -12.476 0.320 1.00 94.56 215 LEU A O 1
ATOM 1757 N N . PHE A 1 216 ? -3.167 -14.545 0.572 1.00 94.44 216 PHE A N 1
ATOM 1758 C CA . PHE A 1 216 ? -2.943 -14.636 2.008 1.00 94.44 216 PHE A CA 1
ATOM 1759 C C . PHE A 1 216 ? -1.452 -14.690 2.355 1.00 94.44 216 PHE A C 1
ATOM 1761 O O . PHE A 1 216 ? -1.030 -14.026 3.302 1.00 94.44 216 PHE A O 1
ATOM 1768 N N . SER A 1 217 ? -0.619 -15.405 1.589 1.00 92.06 217 SER A N 1
ATOM 1769 C CA . SER A 1 217 ? 0.828 -15.430 1.841 1.00 92.06 217 SER A CA 1
ATOM 1770 C C . SER A 1 217 ? 1.437 -14.032 1.729 1.00 92.06 217 SER A C 1
ATOM 1772 O O . SER A 1 217 ? 2.222 -13.639 2.588 1.00 92.06 217 SER A O 1
ATOM 1774 N N . LEU A 1 218 ? 0.988 -13.216 0.766 1.00 90.25 218 LEU A N 1
ATOM 1775 C CA . LEU A 1 218 ? 1.453 -11.833 0.627 1.00 90.25 218 LEU A CA 1
ATOM 1776 C C . LEU A 1 218 ? 1.192 -10.991 1.887 1.00 90.25 218 LEU A C 1
ATOM 1778 O O . LEU A 1 218 ? 2.023 -10.146 2.219 1.00 90.25 218 LEU A O 1
ATOM 1782 N N . MET A 1 219 ? 0.107 -11.241 2.637 1.00 88.56 219 MET A N 1
ATOM 1783 C CA . MET A 1 219 ? -0.180 -10.577 3.927 1.00 88.56 219 MET A CA 1
ATOM 1784 C C . MET A 1 219 ? 0.857 -10.887 5.015 1.00 88.56 219 MET A C 1
ATOM 1786 O O . MET A 1 219 ? 1.002 -10.113 5.965 1.00 88.56 219 MET A O 1
ATOM 1790 N N . ASN A 1 220 ? 1.539 -12.024 4.888 1.00 85.56 220 ASN A N 1
ATOM 1791 C CA . ASN A 1 220 ? 2.470 -12.566 5.873 1.00 85.56 220 ASN A CA 1
ATOM 1792 C C . ASN A 1 220 ? 3.945 -12.399 5.466 1.00 85.56 220 ASN A C 1
ATOM 1794 O O . ASN A 1 220 ? 4.807 -12.507 6.330 1.00 85.56 220 ASN A O 1
ATOM 1798 N N . ASP A 1 221 ? 4.232 -12.105 4.192 1.00 82.31 221 ASP A N 1
ATOM 1799 C CA . ASP A 1 221 ? 5.602 -11.959 3.676 1.00 82.31 221 ASP A CA 1
ATOM 1800 C C . ASP A 1 221 ? 6.457 -10.932 4.464 1.00 82.31 221 ASP A C 1
ATOM 1802 O O . ASP A 1 221 ? 6.011 -9.808 4.736 1.00 82.31 221 ASP A O 1
ATOM 1806 N N . ASP A 1 222 ? 7.701 -11.357 4.747 1.00 58.72 222 ASP A N 1
ATOM 1807 C CA . ASP A 1 222 ? 8.747 -10.873 5.678 1.00 58.72 222 ASP A CA 1
ATOM 1808 C C . ASP A 1 222 ? 8.995 -9.357 5.770 1.00 58.72 222 ASP A C 1
ATOM 1810 O O . ASP A 1 222 ? 10.071 -8.850 5.437 1.00 58.72 222 ASP A O 1
ATOM 1814 N N . ILE A 1 223 ? 8.034 -8.610 6.304 1.00 63.44 223 ILE A N 1
ATOM 1815 C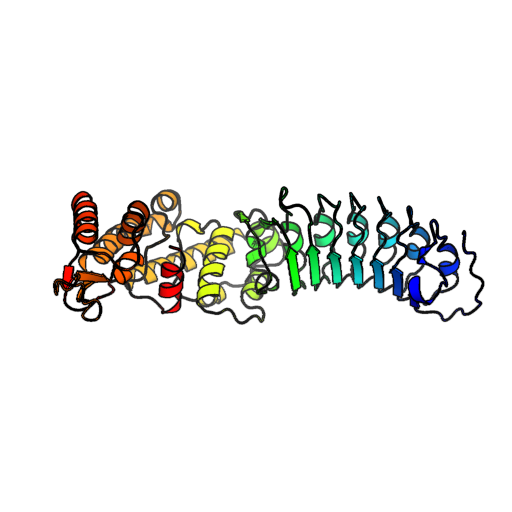 CA . ILE A 1 223 ? 8.284 -7.259 6.812 1.00 63.44 223 ILE A CA 1
ATOM 1816 C C . ILE A 1 223 ? 7.653 -7.152 8.195 1.00 63.44 223 ILE A C 1
ATOM 1818 O O . ILE A 1 223 ? 6.451 -7.367 8.359 1.00 63.44 223 ILE A O 1
ATOM 1822 N N . TYR A 1 224 ? 8.480 -6.825 9.191 1.00 71.12 224 TYR A N 1
ATOM 1823 C CA . TYR A 1 224 ? 8.005 -6.490 10.529 1.00 71.12 224 TYR A CA 1
ATOM 1824 C C . TYR A 1 224 ? 7.112 -5.252 10.425 1.00 71.12 224 TYR A C 1
ATOM 1826 O O . TYR A 1 224 ? 7.580 -4.164 10.097 1.00 71.12 224 TYR A O 1
ATOM 1834 N N . LEU A 1 225 ? 5.820 -5.442 10.668 1.00 76.06 225 LEU A N 1
ATOM 1835 C CA . LEU A 1 225 ? 4.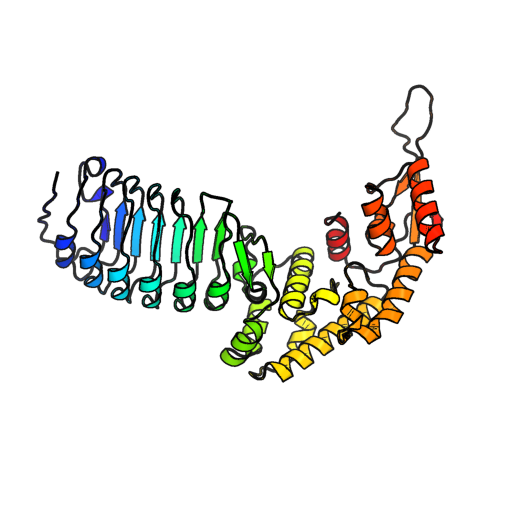863 -4.360 10.833 1.00 76.06 225 LEU A CA 1
ATOM 1836 C C . LEU A 1 225 ? 4.748 -4.100 12.327 1.00 76.06 225 LEU A C 1
ATOM 1838 O O . LEU A 1 225 ? 4.420 -5.018 13.078 1.00 76.06 225 LEU A O 1
ATOM 1842 N N . ASP A 1 226 ? 5.008 -2.868 12.754 1.00 86.75 226 ASP A N 1
ATOM 1843 C CA . ASP A 1 226 ? 4.582 -2.454 14.084 1.00 86.75 226 ASP A CA 1
ATOM 1844 C C . ASP A 1 226 ? 3.047 -2.500 14.177 1.00 86.75 226 ASP A C 1
ATOM 1846 O O . ASP A 1 226 ? 2.328 -2.438 13.172 1.00 86.75 226 ASP A O 1
ATOM 1850 N N . ASP A 1 227 ? 2.540 -2.614 15.400 1.00 87.94 227 ASP A N 1
ATOM 1851 C CA . ASP A 1 227 ? 1.117 -2.831 15.645 1.00 87.94 227 ASP A CA 1
ATOM 1852 C C . ASP A 1 227 ? 0.230 -1.683 15.107 1.00 87.94 227 ASP A C 1
ATOM 1854 O O . ASP A 1 227 ? -0.897 -1.928 14.672 1.00 87.94 227 ASP A O 1
ATOM 1858 N N . VAL A 1 228 ? 0.721 -0.434 15.063 1.00 90.75 228 VAL A N 1
ATOM 1859 C CA . VAL A 1 228 ? -0.034 0.714 14.515 1.00 90.75 228 VAL A CA 1
ATOM 1860 C C . VAL A 1 228 ? -0.123 0.614 12.992 1.00 90.75 228 VAL A C 1
ATOM 1862 O O . VAL A 1 228 ? -1.202 0.795 12.412 1.00 90.75 228 VAL A O 1
ATOM 1865 N N . SER A 1 229 ? 0.990 0.279 12.336 1.00 88.12 229 SER A N 1
ATOM 1866 C CA . SER A 1 229 ? 1.038 0.007 10.895 1.00 88.12 229 SER A CA 1
ATOM 1867 C C . SER A 1 229 ? 0.145 -1.172 10.505 1.00 88.12 229 SER A C 1
ATOM 1869 O O . SER A 1 229 ? -0.521 -1.119 9.467 1.00 88.12 229 SER A O 1
ATOM 1871 N N . LEU A 1 230 ? 0.056 -2.212 11.342 1.00 90.50 230 LEU A N 1
ATOM 1872 C CA . LEU A 1 230 ? -0.863 -3.329 11.120 1.00 90.50 230 LEU A CA 1
ATOM 1873 C C . LEU A 1 230 ? -2.323 -2.858 11.129 1.00 90.50 230 LEU A C 1
ATOM 1875 O O . LEU A 1 230 ? -3.062 -3.180 10.201 1.00 90.50 230 LEU A O 1
ATOM 1879 N N . ILE A 1 231 ? -2.739 -2.044 12.103 1.00 92.56 231 ILE A N 1
ATOM 1880 C CA . ILE A 1 231 ? -4.110 -1.500 12.162 1.00 92.56 231 ILE A CA 1
ATOM 1881 C C . ILE A 1 231 ? -4.438 -0.693 10.897 1.00 92.56 231 ILE A C 1
ATOM 1883 O O . ILE A 1 231 ? -5.499 -0.880 10.292 1.00 92.56 231 ILE A O 1
ATOM 1887 N N . GLN A 1 232 ? -3.512 0.163 10.451 1.00 89.44 232 GLN A N 1
ATOM 1888 C CA . GLN A 1 232 ? -3.656 0.927 9.206 1.00 89.44 232 GLN A CA 1
ATOM 1889 C C . GLN A 1 232 ? -3.834 0.020 7.988 1.00 89.44 232 GLN A C 1
ATOM 1891 O O . GLN A 1 232 ? -4.670 0.290 7.120 1.00 89.44 232 GLN A O 1
ATOM 1896 N N . LEU A 1 233 ? -3.041 -1.045 7.913 1.00 89.88 233 LEU A N 1
ATOM 1897 C CA . LEU A 1 233 ? -3.043 -1.952 6.780 1.00 89.88 233 LEU A CA 1
ATOM 1898 C C . LEU A 1 233 ? -4.296 -2.837 6.762 1.00 89.88 233 LEU A C 1
ATOM 1900 O O . LEU A 1 233 ? -4.892 -3.013 5.703 1.00 89.88 233 LEU A O 1
ATOM 1904 N N . GLN A 1 234 ? -4.770 -3.289 7.924 1.00 93.00 234 GLN A N 1
ATOM 1905 C CA . GLN A 1 234 ? -6.026 -4.033 8.054 1.00 93.00 234 GLN A CA 1
ATOM 1906 C C . GLN A 1 234 ? -7.227 -3.236 7.559 1.00 93.00 234 GLN A C 1
ATOM 1908 O O . GLN A 1 234 ? -8.046 -3.774 6.818 1.00 93.00 234 GLN A O 1
ATOM 1913 N N . TYR A 1 235 ? -7.300 -1.943 7.884 1.00 91.88 235 TYR A N 1
ATOM 1914 C CA . TYR A 1 235 ? -8.346 -1.069 7.350 1.00 91.88 235 TYR A CA 1
ATOM 1915 C C . TYR A 1 235 ? -8.324 -1.022 5.812 1.00 91.88 235 TYR A C 1
ATOM 1917 O O . TYR A 1 235 ? -9.368 -1.070 5.158 1.00 91.88 235 TYR A O 1
ATOM 1925 N N . ARG A 1 236 ? -7.128 -0.983 5.209 1.00 90.81 236 ARG A N 1
ATOM 1926 C CA . ARG A 1 236 ? -6.970 -1.022 3.747 1.00 90.81 236 ARG A CA 1
ATOM 1927 C C . ARG A 1 236 ? -7.338 -2.382 3.153 1.00 90.81 236 ARG A C 1
ATOM 1929 O O . ARG A 1 236 ? -7.979 -2.419 2.105 1.00 90.81 236 ARG A O 1
ATOM 1936 N N . TRP A 1 237 ? -7.006 -3.482 3.825 1.00 93.62 237 TRP A N 1
ATOM 1937 C CA . TRP A 1 237 ? -7.451 -4.817 3.420 1.00 93.62 237 TRP A CA 1
ATOM 1938 C C . TRP A 1 237 ? -8.973 -4.932 3.469 1.00 93.62 237 TRP A C 1
ATOM 1940 O O . TRP A 1 237 ? -9.572 -5.444 2.529 1.00 93.62 237 TRP A O 1
ATOM 1950 N N . PHE A 1 238 ? -9.622 -4.398 4.507 1.00 94.50 238 PHE A N 1
ATOM 1951 C CA . PHE A 1 238 ? -11.084 -4.374 4.589 1.00 94.50 238 PHE A CA 1
ATOM 1952 C C . PHE A 1 238 ? -11.674 -3.588 3.418 1.00 94.50 238 PHE A C 1
ATOM 1954 O O . PHE A 1 238 ? -12.602 -4.070 2.777 1.00 94.50 238 PHE A O 1
ATOM 1961 N N . ALA A 1 239 ? -11.090 -2.441 3.059 1.00 92.06 239 ALA A N 1
ATOM 1962 C CA . ALA A 1 239 ? -11.497 -1.690 1.872 1.00 92.06 239 ALA A CA 1
ATOM 1963 C C . ALA A 1 239 ? -11.323 -2.484 0.563 1.00 92.06 239 ALA A C 1
ATOM 1965 O O . ALA A 1 239 ? -12.188 -2.402 -0.308 1.00 92.06 239 ALA A O 1
ATOM 1966 N N . ALA A 1 240 ? -10.272 -3.301 0.438 1.00 94.19 240 ALA A N 1
ATOM 1967 C CA . ALA A 1 240 ? -10.096 -4.190 -0.713 1.00 94.19 240 ALA A CA 1
ATOM 1968 C C . ALA A 1 240 ? -11.192 -5.250 -0.819 1.00 94.19 240 ALA A C 1
ATOM 1970 O O . ALA A 1 240 ? -11.641 -5.565 -1.917 1.00 94.19 240 ALA A O 1
ATOM 1971 N N . PHE A 1 241 ? -11.676 -5.740 0.319 1.00 93.12 241 PHE A N 1
ATOM 1972 C CA . PHE A 1 241 ? -12.839 -6.619 0.392 1.00 93.12 241 PHE A CA 1
ATOM 1973 C C . PHE A 1 241 ? -14.180 -5.866 0.308 1.00 93.12 241 PHE A C 1
ATOM 1975 O O . PHE A 1 241 ? -15.225 -6.500 0.382 1.00 93.12 241 PHE A O 1
ATOM 1982 N N . GLY A 1 242 ? -14.202 -4.536 0.174 1.00 91.38 242 GLY A N 1
ATOM 1983 C CA . GLY A 1 242 ? -15.449 -3.761 0.223 1.00 91.38 242 GLY A CA 1
ATOM 1984 C C . GLY A 1 242 ? -16.165 -3.854 1.576 1.00 91.38 242 GLY A C 1
ATOM 1985 O O . GLY A 1 242 ? -17.389 -3.883 1.614 1.00 91.38 242 GLY A O 1
ATOM 1986 N N . LEU A 1 243 ? -15.391 -3.965 2.659 1.00 93.56 243 LEU A N 1
ATOM 1987 C CA . LEU A 1 243 ? -15.822 -4.109 4.056 1.00 93.56 243 LEU A CA 1
ATOM 1988 C C . LEU A 1 243 ? -15.367 -2.928 4.926 1.00 93.56 243 LEU A C 1
ATOM 1990 O O . LEU A 1 243 ? -15.166 -3.056 6.135 1.00 93.56 243 LEU A O 1
ATOM 1994 N N . ASN A 1 244 ? -15.126 -1.770 4.315 1.00 91.62 244 ASN A N 1
ATOM 1995 C CA . ASN A 1 244 ? -14.605 -0.591 5.005 1.00 91.62 244 ASN A CA 1
ATOM 1996 C C . ASN A 1 244 ? -15.570 -0.033 6.065 1.00 91.62 244 ASN A C 1
ATOM 1998 O O . ASN A 1 244 ? -15.139 0.700 6.952 1.00 91.62 244 ASN A O 1
ATOM 2002 N N . GLU A 1 245 ? -16.856 -0.376 6.008 1.00 94.31 245 GLU A N 1
ATOM 2003 C CA . GLU A 1 245 ? -17.862 0.009 6.999 1.00 94.31 245 GLU A CA 1
ATOM 2004 C C . GLU A 1 245 ? -17.640 -0.624 8.378 1.00 94.31 245 GLU A C 1
ATOM 2006 O O . GLU A 1 245 ? -18.093 -0.078 9.384 1.00 94.31 245 GLU A O 1
ATOM 2011 N N . PHE A 1 246 ? -16.904 -1.738 8.447 1.00 95.50 246 PHE A N 1
ATOM 2012 C CA . PHE A 1 246 ? -16.533 -2.363 9.716 1.00 95.50 246 PHE A CA 1
ATOM 2013 C C . PHE A 1 246 ? -15.510 -1.530 10.504 1.00 95.50 246 PHE A C 1
ATOM 2015 O O . PHE A 1 246 ? -15.351 -1.750 11.699 1.00 95.50 246 PHE A O 1
ATOM 2022 N N . GLY A 1 247 ? -14.844 -0.550 9.887 1.00 93.94 247 GLY A N 1
ATOM 2023 C CA . GLY A 1 247 ? -13.883 0.309 10.572 1.00 93.94 247 GLY A CA 1
ATOM 2024 C C . GLY A 1 247 ? -12.565 -0.403 10.880 1.00 93.94 247 GLY A C 1
ATOM 2025 O O . GLY A 1 247 ? -11.994 -1.067 10.016 1.00 93.94 247 GLY A O 1
ATOM 2026 N N . VAL A 1 248 ? -12.046 -0.215 12.095 1.00 94.50 248 VAL A N 1
ATOM 2027 C CA . VAL A 1 248 ? -10.728 -0.720 12.510 1.00 94.50 248 VAL A CA 1
ATOM 2028 C C . VAL A 1 248 ? -10.834 -1.871 13.504 1.00 94.50 248 VAL A C 1
ATOM 2030 O O . VAL A 1 248 ? -11.694 -1.869 14.386 1.00 94.50 248 VAL A O 1
ATOM 2033 N N . PHE A 1 249 ? -9.926 -2.835 13.362 1.00 96.62 249 PHE A N 1
ATOM 2034 C CA . PHE A 1 249 ? -9.847 -4.019 14.210 1.00 96.62 249 PHE A CA 1
ATOM 2035 C C . PHE A 1 249 ? -8.625 -3.950 15.131 1.00 96.62 249 PHE A C 1
ATOM 2037 O O . PHE A 1 249 ? -7.506 -3.736 14.658 1.00 96.62 249 PHE A O 1
ATOM 2044 N N . ASP A 1 250 ? -8.843 -4.131 16.432 1.00 96.56 250 ASP A N 1
ATOM 2045 C CA . ASP A 1 250 ? -7.807 -4.186 17.463 1.00 96.56 250 ASP A CA 1
ATOM 2046 C C . ASP A 1 250 ? -7.336 -5.627 17.676 1.00 96.56 250 ASP A C 1
ATOM 2048 O O . ASP A 1 250 ? -7.758 -6.344 18.584 1.00 96.56 250 ASP A O 1
ATOM 2052 N N . GLY A 1 251 ? -6.495 -6.081 16.757 1.00 94.19 251 GLY A N 1
ATOM 2053 C CA . GLY A 1 251 ? -5.970 -7.434 16.732 1.00 94.19 251 GLY A CA 1
ATOM 2054 C C . GLY A 1 251 ? -5.330 -7.744 15.389 1.00 94.19 251 GLY A C 1
ATOM 2055 O O . GLY A 1 251 ? -5.182 -6.865 14.543 1.00 94.19 251 GLY A O 1
ATOM 2056 N N . ASP A 1 252 ? -4.978 -9.012 15.192 1.00 93.94 252 ASP A N 1
ATOM 2057 C CA . ASP A 1 252 ? -4.395 -9.498 13.943 1.00 93.94 252 ASP A CA 1
ATOM 2058 C C . ASP A 1 252 ? -5.389 -10.388 13.192 1.00 93.94 252 ASP A C 1
ATOM 2060 O O . ASP A 1 252 ? -5.614 -11.549 13.552 1.00 93.94 252 ASP A O 1
ATOM 2064 N N . ILE A 1 253 ? -5.989 -9.841 12.136 1.00 95.00 253 ILE A N 1
ATOM 2065 C CA . ILE A 1 253 ? -6.975 -10.533 11.309 1.00 95.00 253 ILE A CA 1
ATOM 2066 C C . ILE A 1 253 ? -6.360 -11.710 10.550 1.00 95.00 253 ILE A C 1
ATOM 2068 O O . ILE A 1 253 ? -7.072 -12.660 10.222 1.00 95.00 253 ILE A O 1
ATOM 2072 N N . ARG A 1 254 ? -5.041 -11.714 10.310 1.00 94.50 254 ARG A N 1
ATOM 2073 C CA . ARG A 1 254 ? -4.366 -12.794 9.572 1.00 94.50 254 ARG A CA 1
ATOM 2074 C C . ARG A 1 254 ? -4.557 -14.138 10.269 1.00 94.50 254 ARG A C 1
ATOM 2076 O O . ARG A 1 254 ? -4.886 -15.112 9.604 1.00 94.50 254 ARG A O 1
ATOM 2083 N N . LYS A 1 255 ? -4.503 -14.162 11.606 1.00 94.31 255 LYS A N 1
ATOM 2084 C CA . LYS A 1 255 ? -4.748 -15.360 12.438 1.00 94.31 255 LYS A CA 1
ATOM 2085 C C . LYS A 1 255 ? -6.125 -15.984 12.210 1.00 94.31 255 LYS A C 1
ATOM 2087 O O . LYS A 1 255 ? -6.323 -17.178 12.388 1.00 94.31 255 LYS A O 1
ATOM 2092 N N . GLN A 1 256 ? -7.105 -15.163 11.848 1.00 95.38 256 GLN A N 1
ATOM 2093 C CA . GLN A 1 256 ? -8.479 -15.602 11.619 1.00 95.38 256 GLN A CA 1
ATOM 2094 C C . GLN A 1 256 ? -8.664 -16.083 10.185 1.00 95.38 256 GLN A C 1
ATOM 2096 O O . GLN A 1 256 ? -9.406 -17.036 9.941 1.00 95.38 256 GLN A O 1
ATOM 2101 N N . LEU A 1 257 ? -7.976 -15.426 9.255 1.00 96.00 257 LEU A N 1
ATOM 2102 C CA . LEU A 1 257 ? -7.984 -15.700 7.824 1.00 96.00 257 LEU A CA 1
ATOM 2103 C C . LEU A 1 257 ? -7.151 -16.931 7.433 1.00 96.00 257 LEU A C 1
ATOM 2105 O O . LEU A 1 257 ? -7.493 -17.583 6.452 1.00 96.00 257 LEU A O 1
ATOM 2109 N N . GLU A 1 258 ? -6.141 -17.301 8.224 1.00 94.88 258 GLU A N 1
ATOM 2110 C CA . GLU A 1 258 ? -5.306 -18.500 8.028 1.00 94.88 258 GLU A CA 1
ATOM 2111 C C . GLU A 1 258 ? -6.125 -19.797 7.965 1.00 94.88 258 GLU A C 1
ATOM 2113 O O . GLU A 1 258 ? -5.803 -20.721 7.227 1.00 94.88 258 GLU A O 1
ATOM 2118 N N . ALA A 1 259 ? -7.235 -19.857 8.701 1.00 94.69 259 ALA A N 1
ATOM 2119 C CA . ALA A 1 259 ? -8.110 -21.024 8.736 1.00 94.69 259 ALA A CA 1
ATOM 2120 C C . ALA A 1 259 ? -9.037 -21.150 7.506 1.00 94.69 259 ALA A C 1
ATOM 2122 O O . ALA A 1 259 ? -9.915 -22.018 7.493 1.00 94.69 259 ALA A O 1
ATOM 2123 N N . ILE A 1 260 ? -8.923 -20.265 6.511 1.00 96.56 260 ILE A N 1
ATOM 2124 C CA . ILE A 1 260 ? -9.620 -20.392 5.225 1.00 96.56 260 ILE A CA 1
ATOM 2125 C C . ILE A 1 260 ? -8.761 -21.280 4.308 1.00 96.56 260 ILE A C 1
ATOM 2127 O O . ILE A 1 260 ? -7.616 -20.914 4.036 1.00 96.56 260 ILE A O 1
ATOM 2131 N N . PRO A 1 261 ? -9.279 -22.423 3.816 1.00 96.12 261 PRO A N 1
ATOM 2132 C CA . PRO A 1 261 ? -8.530 -23.281 2.904 1.00 96.12 261 PRO A CA 1
ATOM 2133 C C . PRO A 1 261 ? -8.243 -22.557 1.585 1.00 96.12 261 PRO A C 1
ATOM 2135 O O . PRO A 1 261 ? -9.032 -21.720 1.142 1.00 96.12 261 PRO A O 1
ATOM 2138 N N . ASP A 1 262 ? -7.127 -22.900 0.941 1.00 96.75 262 ASP A N 1
ATOM 2139 C CA . ASP A 1 262 ? -6.829 -22.373 -0.388 1.00 96.75 262 ASP A CA 1
ATOM 2140 C C . ASP A 1 262 ? -7.912 -22.796 -1.395 1.00 96.75 262 ASP A C 1
ATOM 2142 O O . ASP A 1 262 ? -8.352 -23.948 -1.427 1.00 96.75 262 ASP A O 1
ATOM 2146 N N . SER A 1 263 ? -8.369 -21.837 -2.194 1.00 97.56 263 SER A N 1
ATOM 2147 C CA . SER A 1 263 ? -9.393 -22.011 -3.220 1.00 97.56 263 SER A CA 1
ATOM 2148 C C . SER A 1 263 ? -9.270 -20.899 -4.257 1.00 97.56 263 SER A C 1
ATOM 2150 O O . SER A 1 263 ? -8.840 -19.782 -3.964 1.00 97.56 263 SER A O 1
ATOM 2152 N N . TYR A 1 264 ? -9.701 -21.215 -5.475 1.00 98.00 264 TYR A N 1
ATOM 2153 C CA . TYR A 1 264 ? -9.803 -20.287 -6.601 1.00 98.00 264 TYR A CA 1
ATOM 2154 C C . TYR A 1 264 ? -11.236 -19.744 -6.751 1.00 98.00 264 TYR A C 1
ATOM 2156 O O . TYR A 1 264 ? -11.497 -18.888 -7.591 1.00 98.00 264 TYR A O 1
ATOM 2164 N N . ASN A 1 265 ? -12.189 -20.220 -5.937 1.00 97.62 265 ASN A N 1
ATOM 2165 C CA . ASN A 1 265 ? -13.565 -19.732 -5.944 1.00 97.62 265 ASN A CA 1
ATOM 2166 C C . ASN A 1 265 ? -13.678 -18.455 -5.104 1.00 97.62 265 ASN A C 1
ATOM 2168 O O . ASN A 1 265 ? -13.844 -18.505 -3.882 1.00 97.62 265 ASN A O 1
ATOM 2172 N N . PHE A 1 266 ? -13.632 -17.300 -5.774 1.00 96.81 266 PHE A N 1
ATOM 2173 C CA . PHE A 1 266 ? -13.711 -16.003 -5.104 1.00 96.81 266 PHE A CA 1
ATOM 2174 C C . PHE A 1 266 ? -14.956 -15.866 -4.220 1.00 96.81 266 PHE A C 1
ATOM 2176 O O . PHE A 1 266 ? -14.854 -15.366 -3.105 1.00 96.81 266 PHE A O 1
ATOM 2183 N N . GLN A 1 267 ? -16.127 -16.330 -4.666 1.00 96.19 267 GLN A N 1
ATOM 2184 C CA . GLN A 1 267 ? -17.367 -16.160 -3.906 1.00 96.19 267 GLN A CA 1
ATOM 2185 C C . GLN A 1 267 ? -17.353 -16.946 -2.588 1.00 96.19 267 GLN A C 1
ATOM 2187 O O . GLN A 1 267 ? -17.828 -16.446 -1.564 1.00 96.19 267 GLN A O 1
ATOM 2192 N N . GLU A 1 268 ? -16.811 -18.163 -2.609 1.00 96.56 268 GLU A N 1
ATOM 2193 C CA . GLU A 1 268 ? -16.638 -18.998 -1.421 1.00 96.56 268 GLU A CA 1
ATOM 2194 C C . GLU A 1 268 ? -15.666 -18.348 -0.431 1.00 96.56 268 GLU A C 1
ATOM 2196 O O . GLU A 1 268 ? -16.026 -18.124 0.728 1.00 96.56 268 GLU A O 1
ATOM 2201 N N . ILE A 1 269 ? -14.475 -17.972 -0.909 1.00 97.06 269 ILE A N 1
ATOM 2202 C CA . ILE A 1 269 ? -13.442 -17.297 -0.115 1.00 97.06 269 ILE A CA 1
ATOM 2203 C C . ILE A 1 269 ? -13.990 -16.011 0.491 1.00 97.06 269 ILE A C 1
ATOM 2205 O O . ILE A 1 269 ? -13.921 -15.805 1.702 1.00 97.06 269 ILE A O 1
ATOM 2209 N N . PHE A 1 270 ? -14.611 -15.170 -0.328 1.00 95.50 270 PHE A N 1
ATOM 2210 C CA . PHE A 1 270 ? -15.149 -13.890 0.098 1.00 95.50 270 PHE A CA 1
ATOM 2211 C C . PHE A 1 270 ? -16.227 -14.049 1.175 1.00 95.50 270 PHE A C 1
ATOM 2213 O O . PHE A 1 270 ? -16.265 -13.288 2.140 1.00 95.50 270 PHE A O 1
ATOM 2220 N N . ASN A 1 271 ? -17.083 -15.068 1.075 1.00 95.19 271 ASN A N 1
ATOM 2221 C CA . ASN A 1 271 ? -18.065 -15.367 2.118 1.00 95.19 271 ASN A CA 1
ATOM 2222 C C . ASN A 1 271 ? -17.406 -15.794 3.440 1.00 95.19 271 ASN A C 1
ATOM 2224 O O . ASN A 1 271 ? -17.860 -15.366 4.505 1.00 95.19 271 ASN A O 1
ATOM 2228 N N . GLN A 1 272 ? -16.325 -16.577 3.391 1.00 96.75 272 GLN A N 1
ATOM 2229 C CA . GLN A 1 272 ? -15.570 -16.960 4.588 1.00 96.75 272 GLN A CA 1
ATOM 2230 C C . GLN A 1 272 ? -14.832 -15.769 5.218 1.00 96.75 272 GLN A C 1
ATOM 2232 O O . GLN A 1 272 ? -14.928 -15.578 6.432 1.00 96.75 272 GLN A O 1
ATOM 2237 N N . VAL A 1 273 ? -14.161 -14.941 4.407 1.00 96.44 273 VAL A N 1
ATOM 2238 C CA . VAL A 1 273 ? -13.486 -13.701 4.839 1.00 96.44 273 VAL A CA 1
ATOM 2239 C C . VAL A 1 273 ? -14.478 -12.783 5.552 1.00 96.44 273 VAL A C 1
ATOM 2241 O O . VAL A 1 273 ? -14.248 -12.406 6.701 1.00 96.44 273 VAL A O 1
ATOM 2244 N N . LYS A 1 274 ? -15.627 -12.499 4.920 1.00 94.88 274 LYS A N 1
ATOM 2245 C CA . LYS A 1 274 ? -16.696 -11.669 5.498 1.00 94.88 274 LYS A CA 1
ATOM 2246 C C . LYS A 1 274 ? -17.151 -12.169 6.862 1.00 94.88 274 LYS A C 1
ATOM 2248 O O . LYS A 1 274 ? -17.207 -11.393 7.811 1.00 94.88 274 LYS A O 1
ATOM 2253 N N . LYS A 1 275 ? -17.467 -13.463 6.971 1.00 94.31 275 LYS A N 1
ATOM 2254 C CA . LYS A 1 275 ? -17.957 -14.066 8.218 1.00 94.31 275 LYS A CA 1
ATOM 2255 C C . LYS A 1 275 ? -16.919 -13.971 9.336 1.00 94.31 275 LYS A C 1
ATOM 2257 O O . LYS A 1 275 ? -17.266 -13.671 10.474 1.00 94.31 275 LYS A O 1
ATOM 2262 N N . ARG A 1 276 ? -15.647 -14.217 9.018 1.00 96.06 276 ARG A N 1
ATOM 2263 C CA . ARG A 1 276 ? -14.551 -14.159 9.992 1.00 96.06 276 ARG A CA 1
ATOM 2264 C C . ARG A 1 276 ? -14.306 -12.733 10.474 1.00 96.06 276 ARG A C 1
ATOM 2266 O O . ARG A 1 276 ? -14.300 -12.526 11.681 1.00 96.06 276 ARG A O 1
ATOM 2273 N N . ILE A 1 277 ? -14.218 -11.760 9.563 1.00 96.00 277 ILE A N 1
ATOM 2274 C CA . ILE A 1 277 ? -14.098 -10.337 9.922 1.00 96.00 277 ILE A CA 1
ATOM 2275 C C . ILE A 1 277 ? -15.286 -9.908 10.784 1.00 96.00 277 ILE A C 1
ATOM 2277 O O . ILE A 1 277 ? -15.084 -9.372 11.868 1.00 96.00 277 ILE A O 1
ATOM 2281 N N . GLN A 1 278 ? -16.517 -10.214 10.373 1.00 95.00 278 GLN A N 1
ATOM 2282 C CA . GLN A 1 278 ? -17.708 -9.890 11.158 1.00 95.00 278 GLN A CA 1
ATOM 2283 C C . GLN A 1 278 ? -17.639 -10.453 12.585 1.00 95.00 278 GLN A C 1
ATOM 2285 O O . GLN A 1 278 ? -17.916 -9.724 13.536 1.00 95.00 278 GLN A O 1
ATOM 2290 N N . ASN A 1 279 ? -17.246 -11.719 12.750 1.00 95.06 279 ASN A N 1
ATOM 2291 C CA . ASN A 1 279 ? -17.102 -12.328 14.072 1.00 95.06 279 ASN A CA 1
ATOM 2292 C C . ASN A 1 279 ? -16.061 -11.594 14.926 1.00 95.06 279 ASN A C 1
ATOM 2294 O O . ASN A 1 279 ? -16.330 -11.304 16.088 1.00 95.06 279 ASN A O 1
ATOM 2298 N N . CYS A 1 280 ? -14.908 -11.243 14.354 1.00 96.50 280 CYS A N 1
ATOM 2299 C CA . CYS A 1 280 ? -13.875 -10.472 15.047 1.00 96.50 280 CYS A CA 1
ATOM 2300 C C . CYS A 1 280 ? -14.395 -9.124 15.543 1.00 96.50 280 CYS A C 1
ATOM 2302 O O . CYS A 1 280 ? -14.155 -8.751 16.689 1.00 96.50 280 CYS A O 1
ATOM 2304 N N . MET A 1 281 ? -15.151 -8.419 14.704 1.00 96.81 281 MET A N 1
ATOM 2305 C CA . MET A 1 281 ? -15.698 -7.116 15.067 1.00 96.81 281 MET A CA 1
ATOM 2306 C C . MET A 1 281 ? -16.805 -7.228 16.125 1.00 96.81 281 MET A C 1
ATOM 2308 O O . MET A 1 281 ? -16.902 -6.372 17.001 1.00 96.81 281 MET A O 1
ATOM 2312 N N . ILE A 1 282 ? -17.617 -8.290 16.093 1.00 95.50 282 ILE A N 1
ATOM 2313 C CA . ILE A 1 282 ? -18.601 -8.578 17.150 1.00 95.50 282 ILE A CA 1
ATOM 2314 C C . ILE A 1 282 ? -17.898 -8.829 18.487 1.00 95.50 282 ILE A C 1
ATOM 2316 O O . ILE A 1 282 ? -18.306 -8.261 19.499 1.00 95.50 282 ILE A O 1
ATOM 2320 N N . GLU A 1 283 ? -16.845 -9.646 18.497 1.00 96.25 283 GLU A N 1
ATOM 2321 C CA . GLU A 1 283 ? -16.076 -9.931 19.713 1.00 96.25 283 GLU A CA 1
ATOM 2322 C C . GLU A 1 283 ? -15.371 -8.681 20.248 1.00 96.25 283 GLU A C 1
ATOM 2324 O O . GLU A 1 283 ? -15.396 -8.444 21.453 1.00 96.25 283 GLU A O 1
ATOM 2329 N N . GLN A 1 284 ? -14.835 -7.824 19.373 1.00 97.38 284 GLN A N 1
ATOM 2330 C CA . GLN A 1 284 ? -14.297 -6.522 19.777 1.00 97.38 284 GLN A CA 1
ATOM 2331 C C . GLN A 1 284 ? -15.353 -5.694 20.518 1.00 97.38 284 GLN A C 1
ATOM 2333 O O . GLN A 1 284 ? -15.085 -5.212 21.610 1.00 97.38 284 GLN A O 1
ATOM 2338 N N . ILE A 1 285 ? -16.571 -5.569 19.983 1.00 97.00 285 ILE A N 1
ATOM 2339 C CA . ILE A 1 285 ? -17.646 -4.803 20.639 1.00 97.00 285 ILE A CA 1
ATOM 2340 C C . ILE A 1 285 ? -18.048 -5.436 21.979 1.00 97.00 285 ILE A C 1
ATOM 2342 O O . ILE A 1 285 ? -18.304 -4.715 22.942 1.00 97.00 285 ILE A O 1
ATOM 2346 N N . ARG A 1 286 ? -18.119 -6.772 22.049 1.00 95.69 286 ARG A N 1
ATOM 2347 C CA . ARG A 1 286 ? -18.488 -7.510 23.271 1.00 95.69 286 ARG A CA 1
ATOM 2348 C C . ARG A 1 286 ? -17.471 -7.344 24.393 1.00 95.69 286 ARG A C 1
ATOM 2350 O O . ARG A 1 286 ? -17.876 -7.260 25.545 1.00 95.69 286 ARG A O 1
ATOM 2357 N N . ASN A 1 287 ? -16.191 -7.262 24.050 1.00 96.50 287 ASN A N 1
ATOM 2358 C CA . ASN A 1 287 ? -15.092 -7.096 24.999 1.00 96.50 287 ASN A CA 1
ATOM 2359 C C . ASN A 1 287 ? -14.761 -5.616 25.238 1.00 96.50 287 ASN A C 1
ATOM 2361 O O . ASN A 1 287 ? -13.599 -5.255 25.368 1.00 96.50 287 ASN A 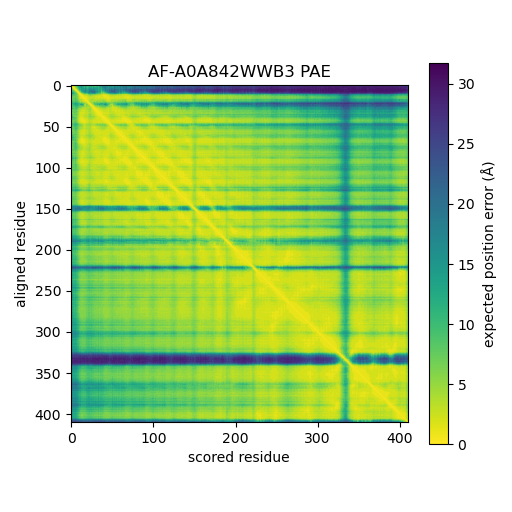O 1
ATOM 2365 N N . ASN A 1 288 ? -15.771 -4.741 25.223 1.00 96.56 288 ASN A N 1
ATOM 2366 C CA . ASN A 1 288 ? -15.620 -3.300 25.435 1.00 96.56 288 ASN A CA 1
ATOM 2367 C C . ASN A 1 288 ? -14.607 -2.608 24.499 1.00 96.56 288 ASN A C 1
ATOM 2369 O O . ASN A 1 288 ? -14.109 -1.526 24.816 1.00 96.56 288 ASN A O 1
ATOM 2373 N N . GLY A 1 289 ? -14.338 -3.177 23.328 1.00 96.81 289 GLY A N 1
ATOM 2374 C CA . GLY A 1 289 ? -13.426 -2.622 22.338 1.00 96.81 289 GLY A CA 1
ATOM 2375 C C . GLY A 1 289 ? -13.948 -1.358 21.650 1.00 96.81 289 GLY A C 1
ATOM 2376 O O . GLY A 1 289 ? -15.099 -0.954 21.860 1.00 96.81 289 GLY A O 1
ATOM 2377 N N . PRO A 1 290 ? -13.110 -0.722 20.812 1.00 95.62 290 PRO A N 1
ATOM 2378 C CA . PRO A 1 290 ? -13.444 0.541 20.164 1.00 95.62 290 PRO A CA 1
ATOM 2379 C C . PRO A 1 290 ? -14.524 0.378 19.094 1.00 95.62 290 PRO A C 1
ATOM 2381 O O . PRO A 1 290 ? -14.503 -0.568 18.301 1.00 95.62 290 PRO A O 1
ATOM 2384 N N . THR A 1 291 ? -15.429 1.357 19.018 1.00 97.06 291 THR A N 1
ATOM 2385 C CA . THR A 1 291 ? -16.439 1.467 17.946 1.00 97.06 291 THR A CA 1
ATOM 2386 C C . THR A 1 291 ? -16.212 2.647 16.997 1.00 97.06 291 THR A C 1
ATOM 2388 O O . THR A 1 291 ? -16.962 2.848 16.029 1.00 97.06 291 THR A O 1
ATOM 2391 N N . ARG A 1 292 ? -15.183 3.458 17.266 1.00 93.88 292 ARG A N 1
ATOM 2392 C CA . ARG A 1 292 ? -14.758 4.556 16.395 1.00 93.88 292 ARG A CA 1
ATOM 2393 C C . ARG A 1 292 ? -14.342 3.995 15.027 1.00 93.88 292 ARG A C 1
ATOM 2395 O O . ARG A 1 292 ? -13.761 2.920 14.940 1.00 93.88 292 ARG A O 1
ATOM 2402 N N . HIS A 1 293 ? -14.677 4.719 13.959 1.00 93.19 293 HIS A N 1
ATOM 2403 C CA . HIS A 1 293 ? -14.568 4.309 12.546 1.00 93.19 293 HIS A CA 1
ATOM 2404 C C . HIS A 1 293 ? -15.561 3.251 12.033 1.00 93.19 293 HIS A C 1
ATOM 2406 O O . HIS A 1 293 ? -15.586 3.027 10.826 1.00 93.19 293 HIS A O 1
ATOM 2412 N N . MET A 1 294 ? -16.407 2.641 12.872 1.00 96.12 294 MET A N 1
ATOM 2413 C CA . MET A 1 294 ? -17.513 1.815 12.362 1.00 96.12 294 MET A CA 1
ATOM 2414 C C . MET A 1 294 ? -18.596 2.710 11.739 1.00 96.12 294 MET A C 1
ATOM 2416 O O . MET A 1 294 ? -19.129 3.606 12.402 1.00 96.12 294 MET A O 1
ATOM 2420 N N . ASP A 1 295 ? -18.943 2.471 10.478 1.00 95.88 295 ASP A N 1
ATOM 2421 C CA . ASP A 1 295 ? -19.896 3.289 9.721 1.00 95.88 295 ASP A CA 1
ATOM 2422 C C . ASP A 1 295 ? -21.297 2.668 9.787 1.00 95.88 295 ASP A C 1
ATOM 2424 O O . ASP A 1 295 ? -21.668 1.812 8.984 1.00 95.88 295 ASP A O 1
ATOM 2428 N N . VAL A 1 296 ? -22.081 3.096 10.779 1.00 96.12 296 VAL A N 1
ATOM 2429 C CA . VAL A 1 296 ? -23.438 2.578 11.024 1.00 96.12 296 VAL A CA 1
ATOM 2430 C C . VAL A 1 296 ? -24.370 2.809 9.834 1.00 96.12 296 VAL A C 1
ATOM 2432 O O . VAL A 1 296 ? -25.243 1.979 9.592 1.00 96.12 296 VAL A O 1
ATOM 2435 N N . GLU A 1 297 ? -24.186 3.884 9.065 1.00 95.50 297 GLU A N 1
ATOM 2436 C CA . GLU A 1 297 ? -25.026 4.168 7.900 1.00 95.50 297 GLU A CA 1
ATOM 2437 C C . GLU A 1 297 ? -24.743 3.189 6.761 1.00 95.50 297 GLU A C 1
ATOM 2439 O O . GLU A 1 297 ? -25.678 2.608 6.208 1.00 95.50 297 GLU A O 1
ATOM 2444 N N . LYS A 1 298 ? -23.467 2.921 6.462 1.00 94.88 298 LYS A N 1
ATOM 2445 C CA . LYS A 1 298 ? -23.093 1.913 5.454 1.00 94.88 298 LYS A CA 1
ATOM 2446 C C . LYS A 1 298 ? -23.390 0.485 5.902 1.00 94.88 298 LYS A C 1
ATOM 2448 O O . LYS A 1 298 ? -23.748 -0.347 5.074 1.00 94.88 298 LYS A O 1
ATOM 2453 N N . LEU A 1 299 ? -23.316 0.197 7.202 1.00 95.50 299 LEU A N 1
ATOM 2454 C CA . LEU A 1 299 ? -23.664 -1.119 7.747 1.00 95.50 299 LEU A CA 1
ATOM 2455 C C . LEU A 1 299 ? -25.132 -1.501 7.490 1.00 95.50 299 LEU A C 1
ATOM 2457 O O . LEU A 1 299 ? -25.434 -2.690 7.426 1.00 95.50 299 LEU A O 1
ATOM 2461 N N . LYS A 1 300 ? -26.047 -0.536 7.298 1.00 94.69 300 LYS A N 1
ATOM 2462 C CA . LYS A 1 300 ? -27.476 -0.811 7.027 1.00 94.69 300 LYS A CA 1
ATOM 2463 C C . LYS A 1 300 ? -27.700 -1.634 5.760 1.00 94.69 300 LYS A C 1
ATOM 2465 O O . LYS A 1 300 ? -28.673 -2.380 5.690 1.00 94.69 300 LYS A O 1
ATOM 2470 N N . SER A 1 301 ? -26.825 -1.489 4.768 1.00 91.94 301 SER A N 1
ATOM 2471 C CA . SER A 1 301 ? -26.895 -2.202 3.488 1.00 91.94 301 SER A CA 1
ATOM 2472 C C . SER A 1 301 ? -25.878 -3.341 3.378 1.00 91.94 301 SER A C 1
ATOM 2474 O O . SER A 1 301 ? -25.719 -3.915 2.301 1.00 91.94 301 SER A O 1
ATOM 2476 N N . SER A 1 302 ? -25.202 -3.692 4.476 1.00 88.94 302 SER A N 1
ATOM 2477 C CA . SER A 1 302 ? -24.172 -4.729 4.511 1.00 88.94 302 SER A CA 1
ATOM 2478 C C . SER A 1 302 ? -24.529 -5.859 5.480 1.00 88.94 302 SER A C 1
ATOM 2480 O O . SER A 1 302 ? -25.481 -5.785 6.259 1.00 88.94 302 SER A O 1
ATOM 2482 N N . ILE A 1 303 ? -23.758 -6.950 5.443 1.00 84.38 303 ILE A N 1
ATOM 2483 C CA . ILE A 1 303 ? -23.935 -8.078 6.373 1.00 84.38 303 ILE A CA 1
ATOM 2484 C C . ILE A 1 303 ? -23.762 -7.650 7.838 1.00 84.38 303 ILE A C 1
ATOM 2486 O O . ILE A 1 303 ? -24.291 -8.296 8.743 1.00 84.38 303 ILE A O 1
ATOM 2490 N N . GLY A 1 304 ? -23.051 -6.546 8.077 1.00 89.50 304 GLY A N 1
ATOM 2491 C CA . GLY A 1 304 ? -22.819 -5.980 9.397 1.00 89.50 304 GLY A CA 1
ATOM 2492 C C . GLY A 1 304 ? -24.039 -5.303 10.030 1.00 89.50 304 GLY A C 1
ATOM 2493 O O . GLY A 1 304 ? -23.946 -4.889 11.183 1.00 89.50 304 GLY A O 1
ATOM 2494 N N . VAL A 1 305 ? -25.198 -5.253 9.360 1.00 94.50 305 VAL A N 1
ATOM 2495 C CA . VAL A 1 305 ? -26.450 -4.695 9.910 1.00 94.50 305 VAL A CA 1
ATOM 2496 C C . VAL A 1 305 ? -26.803 -5.258 11.295 1.00 94.50 305 VAL A C 1
ATOM 2498 O O . VAL A 1 305 ? -27.274 -4.527 12.165 1.00 94.50 305 VAL A O 1
ATOM 2501 N N . ILE A 1 306 ? -26.490 -6.535 11.549 1.00 91.56 306 ILE A N 1
ATOM 2502 C CA . ILE A 1 306 ? -26.736 -7.204 12.837 1.00 91.56 306 ILE A CA 1
ATOM 2503 C C . ILE A 1 306 ? -25.924 -6.611 13.999 1.00 91.56 306 ILE A C 1
ATOM 2505 O O . ILE A 1 306 ? -26.273 -6.805 15.160 1.00 91.56 306 ILE A O 1
ATOM 2509 N N . MET A 1 307 ? -24.841 -5.887 13.707 1.00 94.44 307 MET A N 1
ATOM 2510 C CA . MET A 1 307 ? -23.981 -5.264 14.713 1.00 94.44 307 MET A CA 1
ATOM 2511 C C . MET A 1 307 ? -24.506 -3.905 15.167 1.00 94.44 307 MET A C 1
ATOM 2513 O O . MET A 1 307 ? -24.160 -3.475 16.264 1.00 94.44 307 MET A O 1
ATOM 2517 N N . ILE A 1 308 ? -25.340 -3.233 14.365 1.00 96.94 308 ILE A N 1
ATOM 2518 C CA . ILE A 1 308 ? -25.775 -1.851 14.617 1.00 96.94 308 ILE A CA 1
ATOM 2519 C C . ILE A 1 308 ? -26.344 -1.664 16.035 1.00 96.94 308 ILE A C 1
ATOM 2521 O O . ILE A 1 308 ? -25.877 -0.754 16.723 1.00 96.94 308 ILE A O 1
ATOM 2525 N N . PRO A 1 309 ? -27.266 -2.511 16.541 1.00 96.31 309 PRO A N 1
ATOM 2526 C CA . PRO A 1 309 ? -27.791 -2.341 17.897 1.00 96.31 309 PRO A CA 1
ATOM 2527 C C . PRO A 1 309 ? -26.704 -2.447 18.974 1.00 96.31 309 PRO A C 1
ATOM 2529 O O . PRO A 1 309 ? -26.720 -1.709 19.958 1.00 96.31 309 PRO A O 1
ATOM 2532 N N . HIS A 1 310 ? -25.732 -3.341 18.775 1.00 96.31 310 HIS A N 1
ATOM 2533 C CA . HIS A 1 310 ? -24.611 -3.514 19.692 1.00 96.31 310 HIS A CA 1
ATOM 2534 C C . HIS A 1 310 ? -23.653 -2.321 19.643 1.00 96.31 310 HIS A C 1
ATOM 2536 O O . HIS A 1 310 ? -23.233 -1.864 20.700 1.00 96.31 310 HIS A O 1
ATOM 2542 N N . ILE A 1 311 ? -23.372 -1.779 18.453 1.00 97.75 311 ILE A N 1
ATOM 2543 C CA . ILE A 1 311 ? -22.540 -0.581 18.265 1.00 97.75 311 ILE A CA 1
ATOM 2544 C C . ILE A 1 311 ? -23.182 0.629 18.945 1.00 97.75 311 ILE A C 1
ATOM 2546 O O . ILE A 1 311 ? -22.522 1.318 19.713 1.00 97.75 311 ILE A O 1
ATOM 2550 N N . VAL A 1 312 ? -24.470 0.884 18.694 1.00 96.88 312 VAL A N 1
ATOM 2551 C CA . VAL A 1 312 ? -25.183 2.046 19.254 1.00 96.88 312 VAL A CA 1
ATOM 2552 C C . VAL A 1 312 ? -25.207 1.992 20.779 1.00 96.88 312 VAL A C 1
ATOM 2554 O O . VAL A 1 312 ? -24.893 2.984 21.434 1.00 96.88 312 VAL A O 1
ATOM 2557 N N . ARG A 1 313 ? -25.526 0.824 21.349 1.00 96.62 313 ARG A N 1
ATOM 2558 C CA . ARG A 1 313 ? -25.480 0.621 22.800 1.00 96.62 313 ARG A CA 1
ATOM 2559 C C . ARG A 1 313 ? -24.068 0.836 23.343 1.00 96.62 313 ARG A C 1
ATOM 2561 O O . ARG A 1 313 ? -23.891 1.600 24.286 1.00 96.62 313 ARG A O 1
ATOM 2568 N N . ARG A 1 314 ? -23.067 0.231 22.702 1.00 97.56 314 ARG A N 1
ATOM 2569 C CA . ARG A 1 314 ? -21.671 0.336 23.122 1.00 97.56 314 ARG A CA 1
ATOM 2570 C C . ARG A 1 314 ? -21.180 1.783 23.114 1.00 97.56 314 ARG A C 1
ATOM 2572 O O . ARG A 1 314 ? -20.549 2.183 24.078 1.00 97.56 314 ARG A O 1
ATOM 2579 N N . ARG A 1 315 ? -21.512 2.581 22.094 1.00 97.94 315 ARG A N 1
ATOM 2580 C CA . ARG A 1 315 ? -21.148 4.012 21.991 1.00 97.94 315 ARG A CA 1
ATOM 2581 C C . ARG A 1 315 ? -21.706 4.872 23.120 1.00 97.94 315 ARG A C 1
ATOM 2583 O O . ARG A 1 315 ? -21.079 5.851 23.506 1.00 97.94 315 ARG A O 1
ATOM 2590 N N . ARG A 1 316 ? -22.877 4.517 23.647 1.00 97.56 316 ARG A N 1
ATOM 2591 C CA . ARG A 1 316 ? -23.430 5.142 24.852 1.00 97.56 316 ARG A CA 1
ATOM 2592 C C . ARG A 1 316 ? -22.627 4.730 26.089 1.00 97.56 316 ARG A C 1
ATOM 2594 O O . ARG A 1 316 ? -22.152 5.601 26.806 1.00 97.56 316 ARG A O 1
ATOM 2601 N N . GLU A 1 317 ? -22.383 3.430 26.258 1.00 97.25 317 GLU A N 1
ATOM 2602 C CA . GLU A 1 317 ? -21.556 2.880 27.346 1.00 97.25 317 GLU A CA 1
ATOM 2603 C C . GLU A 1 317 ? -20.104 3.419 27.310 1.00 97.25 317 GLU A C 1
ATOM 2605 O O . GLU A 1 317 ? -19.453 3.514 28.346 1.00 97.25 317 GLU A O 1
ATOM 2610 N N . GLU A 1 318 ? -19.573 3.783 26.132 1.00 97.56 318 GLU A N 1
ATOM 2611 C CA . GLU A 1 318 ? -18.273 4.457 25.983 1.00 97.56 318 GLU A CA 1
ATOM 2612 C C . GLU A 1 318 ? -18.263 5.811 26.706 1.00 97.56 318 GLU A C 1
ATOM 2614 O O . GLU A 1 318 ? -17.250 6.163 27.297 1.00 97.56 318 GLU A O 1
ATOM 2619 N N . ILE A 1 319 ? -19.366 6.561 26.689 1.00 97.94 319 ILE A N 1
ATOM 2620 C CA . ILE A 1 319 ? -19.456 7.858 27.368 1.00 97.94 319 ILE A CA 1
ATOM 2621 C C . ILE A 1 319 ? -19.854 7.696 28.834 1.00 97.94 319 ILE A C 1
ATOM 2623 O O . ILE A 1 319 ? -19.220 8.278 29.702 1.00 97.94 319 ILE A O 1
ATOM 2627 N N . GLU A 1 320 ? -20.858 6.875 29.129 1.00 96.50 320 GLU A N 1
ATOM 2628 C CA . GLU A 1 320 ? -21.396 6.742 30.492 1.00 96.50 320 GLU A CA 1
ATOM 2629 C C . GLU A 1 320 ? -20.385 6.151 31.487 1.00 96.50 320 GLU A C 1
ATOM 2631 O O . GLU A 1 320 ? -20.433 6.473 32.669 1.00 96.50 320 GLU A O 1
ATOM 2636 N N . ASN A 1 321 ? -19.454 5.312 31.020 1.00 96.56 321 ASN A N 1
ATOM 2637 C CA . ASN A 1 321 ? -18.463 4.652 31.877 1.00 96.56 321 ASN A CA 1
ATOM 2638 C C . ASN A 1 321 ? -17.080 5.329 31.860 1.00 96.56 321 ASN A C 1
ATOM 2640 O O . ASN A 1 321 ? -16.119 4.755 32.379 1.00 96.56 321 ASN A O 1
ATOM 2644 N N . LEU A 1 322 ? -16.929 6.489 31.207 1.00 96.62 322 LEU A N 1
ATOM 2645 C CA . LEU A 1 322 ? -15.659 7.221 31.194 1.00 96.62 322 LEU A CA 1
ATOM 2646 C C . LEU A 1 322 ? -15.605 8.237 32.333 1.00 96.62 322 LEU A C 1
ATOM 2648 O O . LEU A 1 322 ? -16.609 8.854 32.680 1.00 96.62 322 LEU A O 1
ATOM 2652 N N . VAL A 1 323 ? -14.398 8.470 32.849 1.00 97.56 323 VAL A N 1
ATOM 2653 C CA . VAL A 1 323 ? -14.132 9.540 33.819 1.00 97.56 323 VAL A CA 1
ATOM 2654 C C . VAL A 1 323 ? -13.041 10.443 33.267 1.00 97.56 323 VAL A C 1
ATOM 2656 O O . VAL A 1 323 ? -12.006 9.959 32.806 1.00 97.56 323 VAL A O 1
ATOM 2659 N N . ILE A 1 324 ? -13.259 11.752 33.330 1.00 96.69 324 ILE A N 1
ATOM 2660 C CA . ILE A 1 324 ? -12.289 12.780 32.944 1.00 96.69 324 ILE A CA 1
ATOM 2661 C C . ILE A 1 324 ? -11.580 13.283 34.196 1.00 96.69 324 ILE A C 1
ATOM 2663 O O . ILE A 1 324 ? -12.234 13.744 35.137 1.00 96.69 324 ILE A O 1
ATOM 2667 N N . ALA A 1 325 ? -10.246 13.218 34.210 1.00 95.06 325 ALA A N 1
ATOM 2668 C CA . ALA A 1 325 ? -9.471 13.833 35.279 1.00 95.06 325 ALA A CA 1
ATOM 2669 C C . ALA A 1 325 ? -9.631 15.352 35.251 1.00 95.06 325 ALA A C 1
ATOM 2671 O O . ALA A 1 325 ? -9.508 15.976 34.195 1.00 95.06 325 ALA A O 1
ATOM 2672 N N . LYS A 1 326 ? -9.822 15.935 36.432 1.00 92.50 326 LYS A N 1
ATOM 2673 C CA . LYS A 1 326 ? -9.627 17.362 36.676 1.00 92.50 326 LYS A CA 1
ATOM 2674 C C . LYS A 1 326 ? -8.292 17.579 37.384 1.00 92.50 326 LYS A C 1
ATOM 2676 O O . LYS A 1 326 ? -8.108 17.114 38.509 1.00 92.50 326 LYS A O 1
ATOM 2681 N N . GLU A 1 327 ? -7.397 18.323 36.751 1.00 85.62 327 GLU A N 1
ATOM 2682 C CA . GLU A 1 327 ? -6.075 18.670 37.271 1.00 85.62 327 GLU A CA 1
ATOM 2683 C C . GLU A 1 327 ? -5.933 20.183 37.489 1.00 85.62 327 GLU A C 1
ATOM 2685 O O . GLU A 1 327 ? -6.662 20.996 36.914 1.00 85.62 327 GLU A O 1
ATOM 2690 N N . TYR A 1 328 ? -4.983 20.558 38.347 1.00 75.44 328 TYR A N 1
ATOM 2691 C CA . TYR A 1 328 ? -4.621 21.945 38.632 1.00 75.44 328 TYR A CA 1
ATOM 2692 C C . TYR A 1 328 ? -3.150 22.142 38.278 1.00 75.44 328 TYR A C 1
ATOM 2694 O O . TYR A 1 328 ? -2.291 21.461 38.841 1.00 75.44 328 TYR A O 1
ATOM 2702 N N . ASP A 1 329 ? -2.842 23.078 37.381 1.00 63.47 329 ASP A N 1
ATOM 2703 C CA . ASP A 1 329 ? -1.447 23.422 37.103 1.00 63.47 329 ASP A CA 1
ATOM 2704 C C . ASP A 1 329 ? -0.891 24.293 38.240 1.00 63.47 329 ASP A C 1
ATOM 2706 O O . ASP A 1 329 ? -1.285 25.446 38.422 1.00 63.47 329 ASP A O 1
ATOM 2710 N N . LEU A 1 330 ? 0.013 23.715 39.035 1.00 58.66 330 LEU A N 1
ATOM 2711 C CA . LEU A 1 330 ? 0.692 24.384 40.150 1.00 58.66 330 LEU A CA 1
ATOM 2712 C C . LEU A 1 330 ? 1.952 25.154 39.708 1.00 58.66 330 LEU A C 1
ATOM 2714 O O . LEU A 1 330 ? 2.562 25.847 40.525 1.00 58.66 330 LEU A O 1
ATOM 2718 N N . SER A 1 331 ? 2.377 25.008 38.448 1.00 55.75 331 SER A N 1
ATOM 2719 C CA . SER A 1 331 ? 3.604 25.601 37.899 1.00 55.75 331 SER A CA 1
ATOM 2720 C C . SER A 1 331 ? 3.381 26.971 37.254 1.00 55.75 331 SER A C 1
ATOM 2722 O O . SER A 1 331 ? 4.298 27.795 37.216 1.00 55.75 331 SER A O 1
ATOM 2724 N N . ILE A 1 332 ? 2.150 27.264 36.826 1.00 50.88 332 ILE A N 1
ATOM 2725 C CA . ILE A 1 332 ? 1.752 28.574 36.304 1.00 50.88 332 ILE A CA 1
ATOM 2726 C C . ILE A 1 332 ? 1.317 29.462 37.475 1.00 50.88 332 ILE A C 1
ATOM 2728 O O . ILE A 1 332 ? 0.137 29.604 37.784 1.00 50.88 332 ILE A O 1
ATOM 2732 N N . LYS A 1 333 ? 2.289 30.099 38.134 1.00 46.72 333 LYS A N 1
ATOM 2733 C CA . LYS A 1 333 ? 2.009 31.259 38.989 1.00 46.72 333 LYS A CA 1
ATOM 2734 C C . LYS A 1 333 ? 1.852 32.489 38.110 1.00 46.72 333 LYS A C 1
ATOM 2736 O O . LYS A 1 333 ? 2.822 33.200 37.850 1.00 46.72 333 LYS A O 1
ATOM 2741 N N . ASP A 1 334 ? 0.637 32.748 37.644 1.00 48.75 334 ASP A N 1
ATOM 2742 C CA . ASP A 1 334 ? 0.318 34.097 37.185 1.00 48.75 334 ASP A CA 1
ATOM 2743 C C . ASP A 1 334 ? 0.361 35.056 38.391 1.00 48.75 334 ASP A C 1
ATOM 2745 O O . ASP A 1 334 ? 0.229 34.624 39.541 1.00 48.75 334 ASP A O 1
ATOM 2749 N N . ARG A 1 335 ? 0.539 36.362 38.160 1.00 48.97 335 ARG A N 1
ATOM 2750 C CA . ARG A 1 335 ? 0.738 37.400 39.204 1.00 48.97 335 ARG A CA 1
ATOM 2751 C C . ARG A 1 335 ? -0.364 37.476 40.282 1.00 48.97 335 ARG A C 1
ATOM 2753 O O . ARG A 1 335 ? -0.217 38.242 41.231 1.00 48.97 335 ARG A O 1
ATOM 2760 N N . PHE A 1 336 ? -1.432 36.692 40.136 1.00 56.22 336 PHE A N 1
ATOM 2761 C CA . PHE A 1 336 ? -2.636 36.656 40.963 1.00 56.22 336 PHE A CA 1
ATOM 2762 C C . PHE A 1 336 ? -2.921 35.294 41.636 1.00 56.22 336 PHE A C 1
ATOM 2764 O O . PHE A 1 336 ? -3.989 35.148 42.220 1.00 56.22 336 PHE A O 1
ATOM 2771 N N . ASP A 1 337 ? -2.002 34.318 41.581 1.00 50.28 337 ASP A N 1
ATOM 2772 C CA . ASP A 1 337 ? -2.096 33.037 42.324 1.00 50.28 337 ASP A CA 1
ATOM 2773 C C . ASP A 1 337 ? -3.370 32.211 42.017 1.00 50.28 337 ASP A C 1
ATOM 2775 O O . ASP A 1 337 ? -3.982 31.604 42.895 1.00 50.28 337 ASP A O 1
ATOM 2779 N N . ILE A 1 338 ? -3.802 32.204 40.749 1.00 56.03 338 ILE A N 1
ATOM 2780 C CA . ILE A 1 338 ? -4.989 31.464 40.299 1.00 56.03 338 ILE A CA 1
ATOM 2781 C C . ILE A 1 338 ? -4.525 30.163 39.640 1.00 56.03 338 ILE A C 1
ATOM 2783 O O . ILE A 1 338 ? -3.992 30.191 38.530 1.00 56.03 338 ILE A O 1
ATOM 2787 N N . SER A 1 339 ? -4.736 29.023 40.298 1.00 60.25 339 SER A N 1
ATOM 2788 C CA . SER A 1 339 ? -4.554 27.720 39.655 1.00 60.25 339 SER A CA 1
ATOM 2789 C C . SER A 1 339 ? -5.541 27.587 38.491 1.00 60.25 339 SER A C 1
ATOM 2791 O O . SER A 1 339 ? -6.753 27.743 38.665 1.00 60.25 339 SER A O 1
ATOM 2793 N N . GLN A 1 340 ? -5.038 27.334 37.280 1.00 69.94 340 GLN A N 1
ATOM 2794 C CA . GLN A 1 340 ? -5.910 27.058 36.139 1.00 69.94 340 GLN A CA 1
ATOM 2795 C C . GLN A 1 340 ? -6.338 25.588 36.170 1.00 69.94 340 GLN A C 1
ATOM 2797 O O . GLN A 1 340 ? -5.510 24.684 36.290 1.00 69.94 340 GLN A O 1
ATOM 2802 N N . GLU A 1 341 ? -7.655 25.374 36.117 1.00 84.88 341 GLU A N 1
ATOM 2803 C CA . GLU A 1 341 ? -8.269 24.049 36.041 1.00 84.88 341 GLU A CA 1
ATOM 2804 C C . GLU A 1 341 ? -8.156 23.503 34.618 1.00 84.88 341 GLU A C 1
ATOM 2806 O O . GLU A 1 341 ? -8.596 24.160 33.666 1.00 84.88 341 GLU A O 1
ATOM 2811 N N . TYR A 1 342 ? -7.643 22.282 34.499 1.00 89.00 342 TYR A N 1
ATOM 2812 C CA . TYR A 1 342 ? -7.520 21.562 33.238 1.00 89.00 342 TYR A CA 1
ATOM 2813 C C . TYR A 1 342 ? -8.194 20.194 33.313 1.00 89.00 342 TYR A C 1
ATOM 2815 O O . TYR A 1 342 ? -8.263 19.573 34.373 1.00 89.00 342 TYR A O 1
ATOM 2823 N N . TYR A 1 343 ? -8.692 19.735 32.170 1.00 93.75 343 TYR A N 1
ATOM 2824 C CA . TYR A 1 343 ? -9.430 18.485 32.028 1.00 93.75 343 TYR A CA 1
ATOM 2825 C C . TYR A 1 343 ? -8.757 17.600 30.975 1.00 93.75 343 TYR A C 1
ATOM 2827 O O . TYR A 1 343 ? -8.541 18.055 29.851 1.00 93.75 343 TYR A O 1
ATOM 2835 N N . ASP A 1 344 ? -8.432 16.352 31.322 1.00 93.62 344 ASP A N 1
ATOM 2836 C CA . ASP A 1 344 ? -7.833 15.380 30.391 1.00 93.62 344 ASP A CA 1
ATOM 2837 C C . ASP A 1 344 ? -8.903 14.769 29.478 1.00 93.62 344 ASP A C 1
ATOM 2839 O O . ASP A 1 344 ? -9.679 13.900 29.876 1.00 93.62 344 ASP A O 1
ATOM 2843 N N . LEU A 1 345 ? -8.926 15.205 28.221 1.00 94.44 345 LEU A N 1
ATOM 2844 C CA . LEU A 1 345 ? -9.848 14.723 27.194 1.00 94.44 345 LEU A CA 1
ATOM 2845 C C . LEU A 1 345 ? -9.341 13.466 26.472 1.00 94.44 345 LEU A C 1
ATOM 2847 O O . LEU A 1 345 ? -10.006 12.974 25.558 1.00 94.44 345 LEU A O 1
ATOM 2851 N N . GLY A 1 346 ? -8.185 12.916 26.853 1.00 93.06 346 GLY A N 1
ATOM 2852 C CA . GLY A 1 346 ? -7.642 11.678 26.294 1.00 93.06 346 GLY A CA 1
ATOM 2853 C C . GLY A 1 346 ? -8.651 10.517 26.241 1.00 93.06 346 GLY A C 1
ATOM 2854 O O . GLY A 1 346 ? -8.756 9.885 25.185 1.00 93.06 346 GLY A O 1
ATOM 2855 N N . PRO A 1 347 ? -9.429 10.250 27.311 1.00 95.44 347 PRO A N 1
ATOM 2856 C CA . PRO A 1 347 ? -10.502 9.255 27.294 1.00 95.44 347 PRO A CA 1
ATOM 2857 C C . PRO A 1 347 ? -11.593 9.531 26.256 1.00 95.44 347 PRO A C 1
ATOM 2859 O O . PRO A 1 347 ? -12.011 8.609 25.564 1.00 95.44 347 PRO A O 1
ATOM 2862 N N . LEU A 1 348 ? -12.027 10.784 26.087 1.00 95.56 348 LEU A N 1
ATOM 2863 C CA . LEU A 1 348 ? -13.066 11.143 25.113 1.00 95.56 348 LEU A CA 1
ATOM 2864 C C . LEU A 1 348 ? -12.599 10.921 23.670 1.00 95.56 348 LEU A C 1
ATOM 2866 O O . LEU A 1 348 ? -13.360 10.386 22.864 1.00 95.56 348 LEU A O 1
ATOM 2870 N N . TRP A 1 349 ? -11.347 11.270 23.354 1.00 95.00 349 TRP A N 1
ATOM 2871 C CA . TRP A 1 349 ? -10.778 11.163 22.003 1.00 95.00 349 TRP A CA 1
ATOM 2872 C C . TRP A 1 349 ? -10.819 9.749 21.411 1.00 95.00 349 TRP A C 1
ATOM 2874 O O . TRP A 1 349 ? -10.813 9.594 20.189 1.00 95.00 349 TRP A O 1
ATOM 2884 N N . VAL A 1 350 ? -10.838 8.708 22.243 1.00 95.19 350 VAL A N 1
ATOM 2885 C CA . VAL A 1 350 ? -10.880 7.316 21.766 1.00 95.19 350 VAL A CA 1
ATOM 2886 C C . VAL A 1 350 ? -12.298 6.754 21.631 1.00 95.19 350 VAL A C 1
ATOM 2888 O O . VAL A 1 350 ? -12.470 5.695 21.031 1.00 95.19 350 VAL A O 1
ATOM 2891 N N . THR A 1 351 ? -13.308 7.460 22.144 1.00 96.62 351 THR A N 1
ATOM 2892 C CA . THR A 1 351 ? -14.727 7.104 21.981 1.00 96.62 351 THR A CA 1
ATOM 2893 C C . THR A 1 351 ? -15.277 7.650 20.668 1.00 96.62 351 THR A C 1
ATOM 2895 O O . THR A 1 351 ? -14.739 8.608 20.106 1.00 96.62 351 THR A O 1
ATOM 2898 N N . HIS A 1 352 ? -16.368 7.076 20.162 1.00 96.56 352 HIS A N 1
ATOM 2899 C CA . HIS A 1 352 ? -16.995 7.587 18.944 1.00 96.56 352 HIS A CA 1
ATOM 2900 C C . HIS A 1 352 ? -17.605 8.981 19.142 1.00 96.56 352 HIS A C 1
ATOM 2902 O O . HIS A 1 352 ? -17.251 9.901 18.413 1.00 96.56 352 HIS A O 1
ATOM 2908 N N . TYR A 1 353 ? -18.502 9.152 20.120 1.00 97.12 353 TYR A N 1
ATOM 2909 C CA . TYR A 1 353 ? -19.174 10.442 20.323 1.00 97.12 353 TYR A CA 1
ATOM 2910 C C . TYR A 1 353 ? -18.222 11.520 20.837 1.00 97.12 353 TYR A C 1
ATOM 2912 O O . TYR A 1 353 ? -18.333 12.670 20.419 1.00 97.12 353 TYR A O 1
ATOM 2920 N N . GLY A 1 354 ? -17.262 11.151 21.691 1.00 96.25 354 GLY A N 1
ATOM 2921 C CA . GLY A 1 354 ? -16.225 12.074 22.130 1.00 96.25 354 GLY A CA 1
ATOM 2922 C C . GLY A 1 354 ? -15.392 12.575 20.956 1.00 96.25 354 GLY A C 1
ATOM 2923 O O . GLY A 1 354 ? -15.225 13.779 20.832 1.00 96.25 354 GLY A O 1
ATOM 2924 N N . TYR A 1 355 ? -14.953 11.701 20.043 1.00 95.56 355 TYR A N 1
ATOM 2925 C CA . TYR A 1 355 ? -14.251 12.137 18.831 1.00 95.56 355 TYR A CA 1
ATOM 2926 C C . TYR A 1 355 ? -15.073 13.122 17.992 1.00 95.56 355 TYR A C 1
ATOM 2928 O O . TYR A 1 355 ? -14.587 14.209 17.704 1.00 95.56 355 TYR A O 1
ATOM 2936 N N . GLU A 1 356 ? -16.315 12.777 17.637 1.00 95.25 356 GLU A N 1
ATOM 2937 C CA . GLU A 1 356 ? -17.164 13.633 16.791 1.00 95.25 356 GLU A CA 1
ATOM 2938 C C . GLU A 1 356 ? -17.370 15.026 17.407 1.00 95.25 356 GLU A C 1
ATOM 2940 O O . GLU A 1 356 ? -17.233 16.038 16.722 1.00 95.25 356 GLU A O 1
ATOM 2945 N N . ILE A 1 357 ? -17.649 15.089 18.715 1.00 96.31 357 ILE A N 1
ATOM 2946 C CA . ILE A 1 357 ? -17.849 16.356 19.430 1.00 96.31 357 ILE A CA 1
ATOM 2947 C C . ILE A 1 357 ? -16.545 17.147 19.522 1.00 96.31 357 ILE A C 1
ATOM 2949 O O . ILE A 1 357 ? -16.531 18.333 19.205 1.00 96.31 357 ILE A O 1
ATOM 2953 N N . LEU A 1 358 ? -15.449 16.513 19.945 1.00 95.38 358 LEU A N 1
ATOM 2954 C CA . LEU A 1 358 ? -14.170 17.200 20.123 1.00 95.38 358 LEU A CA 1
ATOM 2955 C C . LEU A 1 358 ? -13.608 17.708 18.793 1.00 95.38 358 LEU A C 1
ATOM 2957 O O . LEU A 1 358 ? -13.102 18.825 18.747 1.00 95.38 358 LEU A O 1
ATOM 2961 N N . SER A 1 359 ? -13.747 16.940 17.710 1.00 94.06 359 SER A N 1
ATOM 2962 C CA . SER A 1 359 ? -13.379 17.380 16.363 1.00 94.06 359 SER A CA 1
ATOM 2963 C C . SER A 1 359 ? -14.253 18.537 15.879 1.00 94.06 359 SER A C 1
ATOM 2965 O O . SER A 1 359 ? -13.721 19.497 15.331 1.00 94.06 359 SER A O 1
ATOM 2967 N N . ALA A 1 360 ? -15.571 18.493 16.104 1.00 94.69 360 ALA A N 1
ATOM 2968 C CA . ALA A 1 360 ? -16.478 19.573 15.703 1.00 94.69 360 ALA A CA 1
ATOM 2969 C C . ALA A 1 360 ? -16.246 20.884 16.474 1.00 94.69 360 ALA A C 1
ATOM 2971 O O . ALA A 1 360 ? -16.517 21.959 15.946 1.00 94.69 360 ALA A O 1
ATOM 2972 N N . LEU A 1 361 ? -15.760 20.790 17.713 1.00 93.81 361 LEU A N 1
ATOM 2973 C CA . LEU A 1 361 ? -15.420 21.930 18.566 1.00 93.81 361 LEU A CA 1
ATOM 2974 C C . LEU A 1 361 ? -13.942 22.352 18.455 1.00 93.81 361 LEU A C 1
ATOM 2976 O O . LEU A 1 361 ? -13.515 23.228 19.199 1.00 93.81 361 LEU A O 1
ATOM 2980 N N . GLU A 1 362 ? -13.161 21.725 17.565 1.00 93.12 362 GLU A N 1
ATOM 2981 C CA . GLU A 1 362 ? -11.722 21.986 17.376 1.00 93.12 362 GLU A CA 1
ATOM 2982 C C . GLU A 1 362 ? -10.905 21.895 18.683 1.00 93.12 362 GLU A C 1
ATOM 2984 O O . GLU A 1 362 ? -9.955 22.644 18.925 1.00 93.12 362 GLU A O 1
ATOM 2989 N N . MET A 1 363 ? -11.284 20.959 19.556 1.00 90.12 363 MET A N 1
ATOM 2990 C CA . MET A 1 363 ? -10.702 20.813 20.889 1.00 90.12 363 MET A CA 1
ATOM 2991 C C . MET A 1 363 ? -9.317 20.162 20.844 1.00 90.12 363 MET A C 1
ATOM 2993 O O . MET A 1 363 ? -8.980 19.396 19.945 1.00 90.12 363 MET A O 1
ATOM 2997 N N . ASN A 1 364 ? -8.506 20.421 21.869 1.00 87.75 364 ASN A N 1
ATOM 2998 C CA . ASN A 1 364 ? -7.243 19.714 22.082 1.00 87.75 364 ASN A CA 1
ATOM 2999 C C . ASN A 1 364 ? -7.437 18.490 22.998 1.00 87.75 364 ASN A C 1
ATOM 3001 O O . ASN A 1 364 ? -8.547 18.077 23.325 1.00 87.75 364 ASN A O 1
ATOM 3005 N N . VAL A 1 365 ? -6.336 17.864 23.419 1.00 85.69 365 VAL A N 1
ATOM 3006 C CA . VAL A 1 365 ? -6.350 16.804 24.451 1.00 85.69 365 VAL A CA 1
ATOM 3007 C C . VAL A 1 365 ? -6.621 17.298 25.853 1.00 85.69 365 VAL A C 1
ATOM 3009 O O . VAL A 1 365 ? -6.946 16.501 26.723 1.00 85.69 365 VAL A O 1
ATOM 3012 N N . VAL A 1 366 ? -6.438 18.590 26.073 1.00 89.38 366 VAL A N 1
ATOM 3013 C CA . VAL A 1 366 ? -6.651 19.227 27.359 1.00 89.38 366 VAL A CA 1
ATOM 3014 C C . VAL A 1 366 ? -7.663 20.331 27.135 1.00 89.38 366 VAL A C 1
ATOM 3016 O O . VAL A 1 366 ? -7.514 21.104 26.187 1.00 89.38 366 VAL A O 1
ATOM 3019 N N . ALA A 1 367 ? -8.669 20.388 28.000 1.00 89.56 367 ALA A N 1
ATOM 3020 C CA . ALA A 1 367 ? -9.660 21.453 28.017 1.00 89.56 367 ALA A CA 1
ATOM 3021 C C . ALA A 1 367 ? -9.510 22.330 29.257 1.00 89.56 367 ALA A C 1
ATOM 3023 O O . ALA A 1 367 ? -9.167 21.859 30.342 1.00 89.56 367 ALA A O 1
ATOM 3024 N N . LYS A 1 368 ? -9.825 23.611 29.102 1.00 90.69 368 LYS A N 1
ATOM 3025 C CA . LYS A 1 368 ? -10.063 24.564 30.186 1.00 90.69 368 LYS A CA 1
ATOM 3026 C C . LYS A 1 368 ? -11.497 24.447 30.700 1.00 90.69 368 LYS A C 1
ATOM 3028 O O . LYS A 1 368 ? -12.361 23.809 30.102 1.00 90.69 368 LYS A O 1
ATOM 3033 N N . LYS A 1 369 ? -11.783 25.147 31.799 1.00 89.06 369 LYS A N 1
ATOM 3034 C CA . LYS A 1 369 ? -13.110 25.151 32.435 1.00 89.06 369 LYS A CA 1
ATOM 3035 C C . LYS A 1 369 ? -14.274 25.573 31.523 1.00 89.06 369 LYS A C 1
ATOM 3037 O O . LYS A 1 369 ? -15.356 25.028 31.667 1.00 89.06 369 LYS A O 1
ATOM 3042 N N . TYR A 1 370 ? -14.102 26.543 30.627 1.00 89.31 370 TYR A N 1
ATOM 3043 C CA . TYR A 1 370 ? -15.202 26.924 29.727 1.00 89.31 370 TYR A CA 1
ATOM 3044 C C . TYR A 1 370 ? -15.412 25.873 28.622 1.00 89.31 370 TYR A C 1
ATOM 3046 O O . TYR A 1 370 ? -16.547 25.526 28.320 1.00 89.31 370 TYR A O 1
ATOM 3054 N N . GLU A 1 371 ? -14.324 25.288 28.110 1.00 92.31 371 GLU A N 1
ATOM 3055 C CA . GLU A 1 371 ? -14.340 24.250 27.067 1.00 92.31 371 GLU A CA 1
ATOM 3056 C C . GLU A 1 371 ? -15.031 22.970 27.556 1.00 92.31 371 GLU A C 1
ATOM 3058 O O . GLU A 1 371 ? -15.815 22.366 26.827 1.00 92.31 371 GLU A O 1
ATOM 3063 N N . ILE A 1 372 ? -14.810 22.570 28.817 1.00 93.88 372 ILE A N 1
ATOM 3064 C CA . ILE A 1 372 ? -15.489 21.391 29.374 1.00 93.88 372 ILE A CA 1
ATOM 3065 C C . ILE A 1 372 ? -17.006 21.594 29.504 1.00 93.88 372 ILE A C 1
ATOM 3067 O O . ILE A 1 372 ? -17.760 20.635 29.345 1.00 93.88 372 ILE A O 1
ATOM 3071 N N . GLU A 1 373 ? -17.478 22.817 29.760 1.00 94.56 373 GLU A N 1
ATOM 3072 C CA . GLU A 1 373 ? -18.918 23.098 29.824 1.00 94.56 373 GLU A CA 1
ATOM 3073 C C . GLU A 1 373 ? -19.564 23.042 28.432 1.00 94.56 373 GLU A C 1
ATOM 3075 O O . GLU A 1 373 ? -20.640 22.460 28.292 1.00 94.56 373 GLU A O 1
ATOM 3080 N N . GLU A 1 374 ? -18.873 23.511 27.387 1.00 96.00 374 GLU A N 1
ATOM 3081 C CA . GLU A 1 374 ? -19.316 23.346 25.993 1.00 96.00 374 GLU A CA 1
ATOM 3082 C C . GLU A 1 374 ? -19.429 21.864 25.599 1.00 96.00 374 GLU A C 1
ATOM 3084 O O . GLU A 1 374 ? -20.422 21.445 24.996 1.00 96.00 374 GLU A O 1
ATOM 3089 N N . ILE A 1 375 ? -18.453 21.042 25.999 1.00 96.56 375 ILE A N 1
ATOM 3090 C CA . ILE A 1 375 ? -18.469 19.590 25.762 1.00 96.56 375 ILE A CA 1
ATOM 3091 C C . ILE A 1 375 ? -19.659 18.935 26.478 1.00 96.56 375 ILE A C 1
ATOM 3093 O O . ILE A 1 375 ? -20.387 18.139 25.876 1.00 96.56 375 ILE A O 1
ATOM 3097 N N . LYS A 1 376 ? -19.905 19.282 27.748 1.00 96.81 376 LYS A N 1
ATOM 3098 C CA . LYS A 1 376 ? -21.067 18.782 28.504 1.00 96.81 376 LYS A CA 1
ATOM 3099 C C . LYS A 1 376 ? -22.391 19.198 27.873 1.00 96.81 376 LYS A C 1
ATOM 3101 O O . LYS A 1 376 ? -23.333 18.409 27.870 1.00 96.81 376 LYS A O 1
ATOM 3106 N N . ASP A 1 377 ? -22.498 20.427 27.377 1.00 97.00 377 ASP A N 1
ATOM 3107 C CA . ASP A 1 377 ? -23.694 20.901 26.676 1.00 97.00 377 ASP A CA 1
ATOM 3108 C C . ASP A 1 377 ? -23.943 20.098 25.394 1.00 97.00 377 ASP A C 1
ATOM 3110 O O . ASP A 1 377 ? -25.077 19.686 25.135 1.00 97.00 377 ASP A O 1
ATOM 3114 N N . ALA A 1 378 ? -22.896 19.824 24.611 1.00 97.38 378 ALA A N 1
ATOM 3115 C CA . ALA A 1 378 ? -22.994 19.009 23.402 1.00 97.38 378 ALA A CA 1
ATOM 3116 C C . ALA A 1 378 ? -23.449 17.571 23.706 1.00 97.38 378 ALA A C 1
ATOM 3118 O O . ALA A 1 378 ? -24.359 17.062 23.048 1.00 97.38 378 ALA A O 1
ATOM 3119 N N . LEU A 1 379 ? -22.882 16.938 24.737 1.00 97.06 379 LEU A N 1
ATOM 3120 C CA . LEU A 1 379 ? -23.266 15.590 25.168 1.00 97.06 379 LEU A CA 1
ATOM 3121 C C . LEU A 1 379 ? -24.710 15.530 25.685 1.00 97.06 379 LEU A C 1
ATOM 3123 O O . LEU A 1 379 ? -25.469 14.638 25.296 1.00 97.06 379 LEU A O 1
ATOM 3127 N N . ARG A 1 380 ? -25.145 16.522 26.472 1.00 97.44 380 ARG A N 1
ATOM 3128 C CA . ARG A 1 380 ? -26.527 16.585 26.979 1.00 97.44 380 ARG A CA 1
ATOM 3129 C C . ARG A 1 380 ? -27.560 16.670 25.860 1.00 97.44 380 ARG A C 1
ATOM 3131 O O . ARG A 1 380 ? -28.628 16.073 25.974 1.00 97.44 380 ARG A O 1
ATOM 3138 N N . ARG A 1 381 ? -27.244 17.336 24.742 1.00 96.44 381 ARG A N 1
ATOM 3139 C CA . ARG A 1 381 ? -28.131 17.400 23.560 1.00 96.44 381 ARG A CA 1
ATOM 3140 C C . ARG A 1 381 ? -28.371 16.040 22.905 1.00 96.44 381 ARG A C 1
ATOM 3142 O O . ARG A 1 381 ? -29.403 15.866 22.264 1.00 96.44 381 ARG A O 1
ATOM 3149 N N . ILE A 1 382 ? -27.455 15.088 23.076 1.00 95.00 382 ILE A N 1
ATOM 3150 C CA . ILE A 1 382 ? -27.608 13.701 22.612 1.00 95.00 382 ILE A CA 1
ATOM 3151 C C . ILE A 1 382 ? -27.971 12.733 23.750 1.00 95.00 382 ILE A C 1
ATOM 3153 O O . ILE A 1 382 ? -27.970 11.518 23.553 1.00 95.00 382 ILE A O 1
ATOM 3157 N N . GLY A 1 383 ? -28.332 13.266 24.924 1.00 96.69 383 GLY A N 1
ATOM 3158 C CA . GLY A 1 383 ? -28.780 12.495 26.083 1.00 96.69 383 GLY A CA 1
ATOM 3159 C C . GLY A 1 383 ? -27.665 11.725 26.786 1.00 96.69 383 GLY A C 1
ATOM 3160 O O . GLY A 1 383 ? -27.932 10.649 27.312 1.00 96.69 383 GLY A O 1
ATOM 3161 N N . LEU A 1 384 ? -26.434 12.241 26.753 1.00 97.31 384 LEU A N 1
ATOM 3162 C CA . LEU A 1 384 ? -25.265 11.652 27.405 1.00 97.31 384 LEU A CA 1
ATOM 3163 C C . LEU A 1 384 ? -24.649 12.640 28.400 1.00 97.31 384 LEU A C 1
ATOM 3165 O O . LEU A 1 384 ? -24.733 13.855 28.220 1.00 97.31 384 LEU A O 1
ATOM 3169 N N . GLU A 1 385 ? -23.986 12.114 29.423 1.00 96.00 385 GLU A N 1
ATOM 3170 C CA . GLU A 1 385 ? -23.248 12.894 30.416 1.00 96.00 385 GLU A CA 1
ATOM 3171 C C . GLU A 1 385 ? -21.895 12.235 30.695 1.00 96.00 385 GLU A C 1
ATOM 3173 O O . GLU A 1 385 ? -21.743 11.025 30.551 1.00 96.00 385 GLU A O 1
ATOM 3178 N N . ILE A 1 386 ? -20.909 13.052 31.063 1.00 95.38 386 ILE A N 1
ATOM 3179 C CA . ILE A 1 386 ? -19.551 12.618 31.412 1.00 95.38 386 ILE A CA 1
ATOM 3180 C C . ILE A 1 386 ? -19.307 12.807 32.902 1.00 95.38 386 ILE A C 1
ATOM 3182 O O . ILE A 1 386 ? -19.679 13.835 33.474 1.00 95.38 386 ILE A O 1
ATOM 3186 N N . GLU A 1 387 ? -18.617 11.850 33.515 1.00 96.88 387 GLU A N 1
ATOM 3187 C CA . GLU A 1 387 ? -18.170 11.960 34.897 1.00 96.88 387 GLU A CA 1
ATOM 3188 C C . GLU A 1 387 ? -16.823 12.696 34.973 1.00 96.88 387 GLU A C 1
ATOM 3190 O O . GLU A 1 387 ? -15.906 12.456 34.183 1.00 96.88 387 GLU A O 1
ATOM 3195 N N . ILE A 1 388 ? -16.692 13.602 35.944 1.00 96.19 388 ILE A N 1
ATOM 3196 C CA . ILE A 1 388 ? -15.429 14.273 36.266 1.00 96.19 388 ILE A CA 1
ATOM 3197 C C . ILE A 1 388 ? -14.938 13.735 37.602 1.00 96.19 388 ILE A C 1
ATOM 3199 O O . ILE A 1 388 ? -15.649 13.806 38.604 1.00 96.19 388 ILE A O 1
ATOM 3203 N N . GLY A 1 389 ? -13.698 13.259 37.625 1.00 94.00 389 GLY A N 1
ATOM 3204 C CA . GLY A 1 389 ? -13.096 12.644 38.797 1.00 94.00 389 GLY A CA 1
ATOM 3205 C C . GLY A 1 389 ? -11.634 13.037 39.003 1.00 94.00 389 GLY A C 1
ATOM 3206 O O . GLY A 1 389 ? -11.073 13.844 38.260 1.00 94.00 389 GLY A O 1
ATOM 3207 N N . PRO A 1 390 ? -10.984 12.464 40.029 1.00 91.19 390 PRO A N 1
ATOM 3208 C CA . PRO A 1 390 ? -9.590 12.764 40.352 1.00 91.19 390 PRO A CA 1
ATOM 3209 C C . PRO A 1 390 ? -8.586 12.112 39.388 1.00 91.19 390 PRO A C 1
ATOM 3211 O O . PRO A 1 390 ? -7.402 12.432 39.442 1.00 91.19 390 PRO A O 1
ATOM 3214 N N . ARG A 1 391 ? -9.020 11.152 38.561 1.00 93.06 391 ARG A N 1
ATOM 3215 C CA . ARG A 1 391 ? -8.192 10.435 37.582 1.00 93.06 391 ARG A CA 1
ATOM 3216 C C . ARG A 1 391 ? -9.020 10.051 36.364 1.00 93.06 391 ARG A C 1
ATOM 3218 O O . ARG A 1 391 ? -10.201 9.746 36.499 1.00 93.06 391 ARG A O 1
ATOM 3225 N N . SER A 1 392 ? -8.361 9.999 35.213 1.00 95.06 392 SER A N 1
ATOM 3226 C CA . SER A 1 392 ? -8.981 9.595 33.959 1.00 95.06 392 SER A CA 1
ATOM 3227 C C . SER A 1 392 ? -9.197 8.088 33.922 1.00 95.06 392 SER A C 1
ATOM 3229 O O . SER A 1 392 ? -8.273 7.316 34.193 1.00 95.06 392 SER A O 1
ATOM 3231 N N . ILE A 1 393 ? -10.399 7.669 33.535 1.00 95.94 393 ILE A N 1
ATOM 3232 C CA . ILE A 1 393 ? -10.758 6.268 33.312 1.00 95.94 393 ILE A CA 1
ATOM 3233 C C . ILE A 1 393 ? -11.210 6.124 31.864 1.00 95.94 393 ILE A C 1
ATOM 3235 O O . ILE A 1 393 ? -12.123 6.810 31.407 1.00 95.94 393 ILE A O 1
ATOM 3239 N N . TYR A 1 394 ? -10.542 5.226 31.142 1.00 95.94 394 TYR A N 1
ATOM 3240 C CA . TYR A 1 394 ? -10.898 4.868 29.777 1.00 95.94 394 TYR A CA 1
ATOM 3241 C C . TYR A 1 394 ? -11.960 3.772 29.828 1.00 95.94 394 TYR A C 1
ATOM 3243 O O . TYR A 1 394 ? -11.726 2.711 30.399 1.00 95.94 394 TYR A O 1
ATOM 3251 N N . SER A 1 395 ? -13.103 4.024 29.201 1.00 96.12 395 SER A N 1
ATOM 3252 C CA . SER A 1 395 ? -14.205 3.067 29.071 1.00 96.12 395 SER A CA 1
ATOM 3253 C C . SER A 1 395 ? -14.008 2.069 27.927 1.00 96.12 395 SER A C 1
ATOM 3255 O O . SER A 1 395 ? -14.814 1.155 27.766 1.00 96.12 395 SER A O 1
ATOM 3257 N N . VAL A 1 396 ? 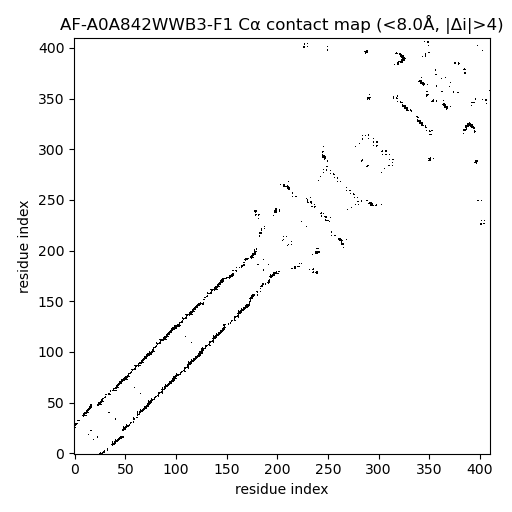-12.987 2.274 27.089 1.00 97.00 396 VAL A N 1
ATOM 3258 C CA . VAL A 1 396 ? -12.695 1.463 25.906 1.00 97.00 396 VAL A CA 1
ATOM 3259 C C . VAL A 1 396 ? -11.464 0.605 26.168 1.00 97.00 396 VAL A C 1
ATOM 3261 O O . VAL A 1 396 ? -10.366 1.129 26.364 1.00 97.00 396 VAL A O 1
ATOM 3264 N N . GLU A 1 397 ? -11.652 -0.711 26.145 1.00 96.62 397 GLU A N 1
ATOM 3265 C CA . GLU A 1 397 ? -10.574 -1.689 26.257 1.00 96.62 397 GLU A CA 1
ATOM 3266 C C . GLU A 1 397 ? -9.867 -1.809 24.907 1.00 96.62 397 GLU A C 1
ATOM 3268 O O . GLU A 1 397 ? -10.479 -2.163 23.903 1.00 96.62 397 GLU A O 1
ATOM 3273 N N . MET A 1 398 ? -8.580 -1.463 24.855 1.00 95.94 398 MET A N 1
ATOM 3274 C CA . MET A 1 398 ? -7.816 -1.524 23.612 1.00 95.94 398 MET A CA 1
ATOM 3275 C C . MET A 1 398 ? -6.321 -1.705 23.851 1.00 95.94 398 MET A C 1
ATOM 3277 O O . MET A 1 398 ? -5.789 -1.357 24.911 1.00 95.94 398 MET A O 1
ATOM 3281 N N . SER A 1 399 ? -5.621 -2.194 22.834 1.00 96.81 399 SER A N 1
ATOM 3282 C CA . SER A 1 399 ? -4.167 -2.247 22.813 1.00 96.81 399 SER A CA 1
ATOM 3283 C C . SER A 1 399 ? -3.554 -0.842 22.831 1.00 96.81 399 SER A C 1
ATOM 3285 O O . SER A 1 399 ? -4.154 0.154 22.414 1.00 96.81 399 SER A O 1
ATOM 3287 N N . LYS A 1 400 ? -2.295 -0.750 23.276 1.00 95.50 400 LYS A N 1
ATOM 3288 C CA . LYS A 1 400 ? -1.533 0.508 23.224 1.00 95.50 400 LYS A CA 1
ATOM 3289 C C . LYS A 1 400 ? -1.460 1.061 21.794 1.00 95.50 400 LYS A C 1
ATOM 3291 O O . LYS A 1 400 ? -1.590 2.267 21.606 1.00 95.50 400 LYS A O 1
ATOM 3296 N N . ALA A 1 401 ? -1.294 0.178 20.811 1.00 94.81 401 ALA A N 1
ATOM 3297 C CA . ALA A 1 401 ? -1.221 0.536 19.403 1.00 94.81 401 ALA A CA 1
ATOM 3298 C C . ALA A 1 401 ? -2.547 1.085 18.870 1.00 94.81 401 ALA A C 1
ATOM 3300 O O . ALA A 1 401 ? -2.557 2.101 18.181 1.00 94.81 401 ALA A O 1
ATOM 3301 N N . MET A 1 402 ? -3.677 0.482 19.242 1.00 95.88 402 MET A N 1
ATOM 3302 C CA . MET A 1 402 ? -4.992 1.011 18.886 1.00 95.88 402 MET A CA 1
ATOM 3303 C C . MET A 1 402 ? -5.244 2.377 19.520 1.00 95.88 402 MET A C 1
ATOM 3305 O O . MET A 1 402 ? -5.702 3.296 18.841 1.00 95.88 402 MET A O 1
ATOM 3309 N N . LYS A 1 403 ? -4.855 2.564 20.786 1.00 94.25 403 LYS A N 1
ATOM 3310 C CA . LYS A 1 403 ? -4.927 3.878 21.436 1.00 94.25 403 LYS A CA 1
ATOM 3311 C C . LYS A 1 403 ? -4.113 4.923 20.679 1.00 94.25 403 LYS A C 1
ATOM 3313 O O . LYS A 1 403 ? -4.624 6.007 20.412 1.00 94.25 403 LYS A O 1
ATOM 3318 N N . GLU A 1 404 ? -2.876 4.599 20.311 1.00 93.12 404 GLU A N 1
ATOM 3319 C CA . GLU A 1 404 ? -2.006 5.475 19.523 1.00 93.12 404 GLU A CA 1
ATOM 3320 C C . GLU A 1 404 ? -2.597 5.779 18.140 1.00 93.12 404 GLU A C 1
ATOM 3322 O O . GLU A 1 404 ? -2.651 6.942 17.742 1.00 93.12 404 GLU A O 1
ATOM 3327 N N . TYR A 1 405 ? -3.127 4.772 17.442 1.00 92.25 405 TYR A N 1
ATOM 3328 C CA . TYR A 1 405 ? -3.788 4.925 16.145 1.00 92.25 405 TYR A CA 1
ATOM 3329 C C . TYR A 1 405 ? -4.981 5.893 16.210 1.00 92.25 405 TYR A C 1
ATOM 3331 O O . TYR A 1 405 ? -5.101 6.798 15.383 1.00 92.25 405 TYR A O 1
ATOM 3339 N N . LEU A 1 406 ? -5.855 5.734 17.209 1.00 91.44 406 LEU A N 1
ATOM 3340 C CA . LEU A 1 406 ? -7.031 6.591 17.384 1.00 91.44 406 LEU A CA 1
ATOM 3341 C C . LEU A 1 406 ? -6.632 8.019 17.786 1.00 91.44 406 LEU A C 1
ATOM 3343 O O . LEU A 1 406 ? -7.238 8.992 17.338 1.00 91.44 406 LEU A O 1
ATOM 3347 N N . VAL A 1 407 ? -5.597 8.169 18.607 1.00 84.50 407 VAL A N 1
ATOM 3348 C CA . VAL A 1 407 ? -5.110 9.470 19.085 1.00 84.50 407 VAL A CA 1
ATOM 3349 C C . VAL A 1 407 ? -4.349 10.254 18.012 1.00 84.50 407 VAL A C 1
ATOM 3351 O O . VAL A 1 407 ? -4.464 11.474 17.968 1.00 84.50 407 VAL A O 1
ATOM 3354 N N . THR A 1 408 ? -3.566 9.597 17.161 1.00 76.12 408 THR A N 1
ATOM 3355 C CA . THR A 1 408 ? -2.729 10.269 16.148 1.00 76.12 408 THR A CA 1
ATOM 3356 C C . THR A 1 408 ? -3.528 10.787 14.955 1.00 76.12 408 THR A C 1
ATOM 3358 O O . THR A 1 408 ? -3.119 11.762 14.332 1.00 76.12 408 THR A O 1
ATOM 3361 N N . LYS A 1 409 ? -4.692 10.197 14.658 1.00 60.31 409 LYS A N 1
ATOM 3362 C CA . LYS A 1 409 ? -5.622 10.666 13.615 1.00 60.31 409 LYS A CA 1
ATOM 3363 C C . LYS A 1 409 ? -6.641 11.694 14.131 1.00 60.31 409 LYS A C 1
ATOM 3365 O O . LYS A 1 409 ? -7.842 11.523 13.914 1.00 60.31 409 LYS A O 1
ATOM 3370 N N . ARG A 1 410 ? -6.164 12.695 14.873 1.00 56.19 410 ARG A N 1
ATOM 3371 C CA . ARG A 1 410 ? -6.970 13.853 15.296 1.00 56.19 410 ARG A CA 1
ATOM 3372 C C . ARG A 1 410 ? -7.294 14.755 14.123 1.00 56.19 410 ARG A C 1
ATOM 3374 O O . ARG A 1 410 ? -6.376 14.973 13.300 1.00 56.19 410 ARG A O 1
#

Sequence (410 aa):
MKLLFVTSQSDRTHFNLSTDIPRHTEIIEIDLGFLRKYPNLTSVKINHGERLKQLDLRVLGQCKKLKKLEISHLWSLKEISLDPLSECSSLQEFKLNWNSSLKELNLQPLASCKNLQHLEIRWNGALRELDLEPLAHCKQLRSFQFTRSSHHQSTNLTPLVWCSNLRELRVDGNSHADSILTFHPAIRSSDFSCNLFYPSVLLKEYVEKNGWGLLFSLMNDDIYLDDVSLIQLQYRWFAAFGLNEFGVFDGDIRKQLEAIPDSYNFQEIFNQVKKRIQNCMIEQIRNNGPTRHMDVEKLKSSIGVIMIPHIVRRRREEIENLVIAKEYDLSIKDRFDISQEYYDLGPLWVTHYGYEILSALEMNVVAKKYEIEEIKDALRRIGLEIEIGPRSIYSVEMSKAMKEYLVTKR

Radius of gyration: 29.12 Å; Cα contacts (8 Å, |Δi|>4): 858; chains: 1; bounding box: 68×61×78 Å

Solvent-accessible surface area (backbone atoms only — not comparable to full-atom values): 21249 Å² total; per-residue (Å²): 101,83,66,84,83,86,79,89,63,53,77,41,36,68,47,42,39,62,82,75,34,86,75,36,61,67,26,45,49,67,69,53,67,63,57,69,62,22,70,54,22,28,34,41,34,47,34,52,27,40,46,20,46,57,66,71,47,66,52,51,30,70,25,57,48,25,27,35,41,36,41,28,38,25,44,45,21,42,58,61,72,45,63,34,45,38,51,16,50,46,23,27,36,42,36,44,30,40,23,39,42,22,41,57,60,70,45,61,28,52,33,49,14,49,46,26,27,36,44,37,42,31,55,26,50,42,34,74,66,66,72,42,63,32,49,34,50,15,48,45,23,29,35,43,37,39,36,53,65,56,72,89,54,65,43,62,51,46,34,55,60,50,19,79,50,38,58,42,44,38,47,48,59,42,25,32,29,40,18,55,43,72,38,41,51,17,60,73,40,92,74,38,59,69,79,40,68,44,66,36,80,55,50,53,61,49,22,52,73,60,22,41,51,52,56,54,46,31,68,65,46,98,63,94,64,54,66,45,58,44,37,57,46,50,34,43,51,30,25,26,71,74,44,47,40,68,26,57,61,91,69,70,67,64,76,64,54,66,78,56,76,71,45,45,53,44,70,63,51,51,52,52,52,52,53,48,53,51,50,53,55,52,51,36,54,73,61,39,25,67,62,42,66,44,33,65,76,59,18,67,84,42,89,54,40,81,46,45,68,59,50,57,52,46,50,49,49,34,41,66,57,22,26,28,17,59,46,66,46,85,80,58,71,51,102,78,74,59,65,53,54,36,31,47,35,63,49,37,48,55,30,46,65,37,30,57,51,36,61,75,67,71,55,66,59,59,33,46,69,70,54,50,50,54,52,50,54,58,35,46,76,75,76,42,64,73,46,78,36,88,52,67,36,66,40,56,49,71,53,72,38,50,52,48,51,47,60,71,69,112

Nearest PDB structures (foldseek):
  7xw7-assembly1_R  TM=5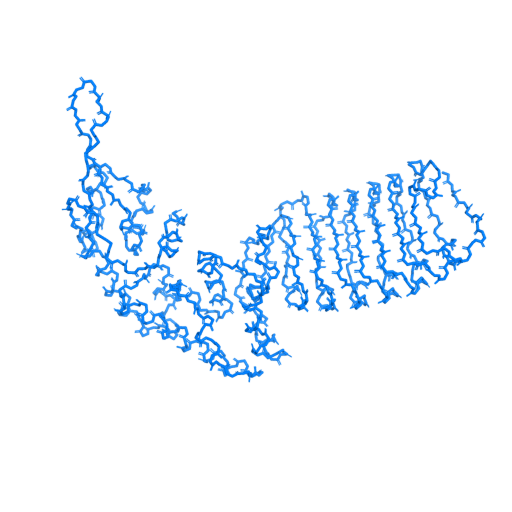.415E-01  e=1.705E-03  Homo sapiens
  4m7e-assembly1_A  TM=4.847E-01  e=1.705E-03  Arabidopsis thaliana
  8i2h-assembly1_A  TM=2.784E-01  e=1.374E-03  Homo sapiens
  7t9n-assembly1_R  TM=2.587E-01  e=5.591E-03  Homo sapiens
  7utz-assembly1_R  TM=3.663E-01  e=7.458E-02  Homo sapiens

Mean predicted aligned error: 7.03 Å

pLDDT: mean 89.84, std 11.08, range [46.72, 98.75]